Protein AF-A0A3D5W8W0-F1 (afdb_monomer)

Secondary structure (DSSP, 8-state):
--TTTT-EEEE-S-GGGTHHHHHHHHTTT-EEEE---EEEEEPPTT-GGGHHHHTTGGG-SEEEE-SHHHHHHHHHHHHHTT----TT-EEEESSHHHHHHHHTTTPPP-B--SSS-SHHHHTTSHHHHS-TT-EEEEEEESS--SHHHHHHHHTT-EEEEEEEEEEEE-S---HHHHHHHHHH--SEEEE-SHHHHHHHHHHHGGGHHHHHTT-EEEESSHHHHHHHHHTT--S-EEEPSSSSHHHHHHHHHHHHHHHHHHTTTT-----------------------------------------------------HHHHHHHHHHHHHHHHHHHHHHIIIIIHHHHHHHHHHHHHHHHHHHHHHHHHHHHHHHHHHHHHHHHHHHHHHHHHHHHHHHHHHHHHHHHHHHHHHHHHHHHHHHHHHHHHHHHHHHHHHHHHHHHHHHHHHHHHHHHHHHHHHHH--HHHHHHHHHHHHHHHTT---TTHHHHHHHHHHHHHHHHHHTT--HHHHHHHHHHHHHHHTTSPPTTGGG---

Foldseek 3Di:
DLLQAAAFEEEQDAQVPQVVLQVLNVVSRYHYHDWHFKDKFWDDLPPPLACQQVVCQQQAQEEEELDLVLLVQVQVSCVVVVHDHPPNHAYEYLADSNCVSCVVVVHDHNDYFPDASDLVSSCVDPSQQQAAAGEYEYRAAPDDDCVNVVVSVVSHHNYGYGNTIYMDTDPDTDVVVVVCLQPPAGAEYEDLDQVSVVSVCVVCPPNVQVSQVRYAYEYQAPVNLVSCVVSPRNYHYFYFPHSDSVSSVVRVSVVSCVVVVVVPVPDPDDDDDDDDDDDDDDDDDDDDDDDDDDDDDDDDDDDDDDDDDDDDYDDDDDDPPVVVVVVVVCVVVVVVVVVVCCCPPVVCPPVVVVVVVVVVVVVVVVVVVVVVVVVVVVVVVVVVVVVVVVVVVVVVVVVVVVVVVVVVVVVVVVVVVVVVVVVVVVVVVVVVVVVVVVVVVVVVVVVLVVLLVVLQVVLCCCCPVPVNLPSSLVSLVVSLVSLVVDPDPVSVVVNVVSVVVSVVSVVVVPPPPPVVVVVVVVVVVVVVVDDDPCPVVDDD

Solvent-accessible surface area (backbone atoms only — not comparable to full-atom values): 30842 Å² total; per-residue (Å²): 118,60,62,32,62,82,40,36,33,36,36,34,40,33,68,99,65,30,56,76,52,33,52,57,35,43,73,23,39,17,48,56,44,82,49,48,25,32,43,78,42,71,48,64,98,78,44,75,72,37,47,73,24,62,79,45,36,84,65,35,47,30,40,35,26,71,35,42,58,20,31,50,37,33,53,51,49,31,53,74,71,78,43,72,78,44,93,83,30,44,27,36,21,33,28,71,67,18,42,52,43,28,46,77,68,75,40,74,69,72,52,60,41,78,81,84,51,40,67,70,42,40,59,66,32,74,85,52,66,75,29,59,77,37,29,35,37,40,31,26,44,61,79,74,83,58,70,59,52,54,55,38,41,74,43,43,23,48,70,34,41,33,46,26,26,42,80,43,58,52,98,71,70,65,62,68,60,53,48,43,35,73,78,71,48,53,52,28,38,43,43,81,44,57,72,41,50,52,27,44,48,72,72,45,48,86,56,41,61,72,63,35,50,82,18,37,35,41,18,33,32,63,69,40,46,52,50,40,47,77,74,61,58,77,30,55,69,46,64,19,93,40,75,49,65,72,34,46,54,48,42,52,40,53,51,47,52,54,53,55,61,62,65,56,86,77,68,89,84,89,86,79,91,88,88,86,88,91,85,86,85,90,89,94,87,88,85,92,90,88,85,87,92,89,89,90,84,90,83,94,92,92,90,87,92,94,92,91,95,89,92,89,92,90,88,90,92,85,61,70,72,59,52,56,54,47,50,53,50,49,49,56,50,48,52,52,50,47,55,47,46,50,58,64,60,57,58,53,70,57,55,55,54,55,51,57,50,49,55,54,48,48,57,50,51,51,51,50,51,52,51,49,53,55,51,48,55,51,48,54,56,50,50,51,48,55,53,50,57,49,50,56,52,48,54,51,47,52,54,50,51,53,52,48,53,52,52,54,47,54,53,52,56,50,49,52,53,53,50,54,53,48,54,51,51,51,51,52,50,52,52,50,52,53,53,52,52,53,54,51,48,56,56,50,55,60,47,53,54,51,53,32,54,50,27,51,52,50,17,52,48,30,41,76,76,68,65,35,57,69,64,16,49,54,27,48,52,54,27,48,63,58,56,68,75,59,90,57,75,74,53,60,54,58,52,49,54,50,54,51,52,51,59,51,56,63,62,66,70,71,68,59,65,64,61,51,50,52,50,51,58,48,48,54,55,52,58,75,68,55,85,58,97,61,68,88,76,61,81,133

Structure (mmCIF, N/CA/C/O backbone):
data_AF-A0A3D5W8W0-F1
#
_entry.id   AF-A0A3D5W8W0-F1
#
loop_
_atom_site.group_PDB
_atom_site.id
_atom_site.type_symbol
_atom_site.label_atom_id
_atom_site.label_alt_id
_atom_site.label_comp_id
_atom_site.label_asym_id
_atom_site.label_entity_id
_atom_site.label_seq_id
_atom_site.pdbx_PDB_ins_code
_atom_site.Cartn_x
_atom_site.Cartn_y
_atom_site.Cartn_z
_atom_site.occupancy
_atom_site.B_iso_or_equiv
_atom_site.auth_seq_id
_atom_site.auth_comp_id
_atom_site.auth_asym_id
_atom_site.auth_atom_id
_atom_site.pdbx_PDB_model_num
ATOM 1 N N . MET A 1 1 ? -18.517 -10.482 -26.805 1.00 54.31 1 MET A N 1
ATOM 2 C CA . MET A 1 1 ? -18.631 -9.126 -27.381 1.00 54.31 1 MET A CA 1
ATOM 3 C C . MET A 1 1 ? -17.299 -8.441 -27.148 1.00 54.31 1 MET A C 1
ATOM 5 O O . MET A 1 1 ? -16.775 -8.573 -26.046 1.00 54.31 1 MET A O 1
ATOM 9 N N . ALA A 1 2 ? -16.731 -7.794 -28.165 1.00 76.25 2 ALA A N 1
ATOM 10 C CA . ALA A 1 2 ? -15.493 -7.029 -28.025 1.00 76.25 2 ALA A CA 1
ATOM 11 C C . ALA A 1 2 ? -15.839 -5.614 -27.526 1.00 76.25 2 ALA A C 1
ATOM 13 O O . ALA A 1 2 ? -15.824 -4.651 -28.279 1.00 76.25 2 ALA A O 1
ATOM 14 N N . ASP A 1 3 ? -16.264 -5.522 -26.264 1.00 85.69 3 ASP A N 1
ATOM 15 C CA . ASP A 1 3 ? -16.781 -4.286 -25.657 1.00 85.69 3 ASP A CA 1
ATOM 16 C C . ASP A 1 3 ? -15.716 -3.200 -25.421 1.00 85.69 3 ASP A C 1
ATOM 18 O O . ASP A 1 3 ? -16.075 -2.126 -24.955 1.00 85.69 3 ASP A O 1
ATOM 22 N N . LEU A 1 4 ? -14.435 -3.504 -25.658 1.00 89.31 4 LEU A N 1
ATOM 23 C CA . LEU A 1 4 ? -13.288 -2.589 -25.564 1.00 89.31 4 LEU A CA 1
ATOM 24 C C . LEU A 1 4 ? -12.459 -2.597 -26.867 1.00 89.31 4 LEU A C 1
ATOM 26 O O . LEU A 1 4 ? -11.250 -2.384 -26.829 1.00 89.31 4 LEU A O 1
ATOM 30 N N . ALA A 1 5 ? -13.077 -2.938 -28.005 1.00 89.12 5 ALA A N 1
ATOM 31 C CA . ALA A 1 5 ? -12.383 -3.130 -29.279 1.00 89.12 5 ALA A CA 1
ATOM 32 C C . ALA A 1 5 ? -11.557 -1.897 -29.683 1.00 89.12 5 ALA A C 1
ATOM 34 O O . ALA A 1 5 ? -12.108 -0.836 -29.958 1.00 89.12 5 ALA A O 1
ATOM 35 N N . GLY A 1 6 ? -10.234 -2.063 -29.749 1.00 85.88 6 GLY A N 1
ATOM 36 C CA . GLY A 1 6 ? -9.304 -0.995 -30.128 1.00 85.88 6 GLY A CA 1
ATOM 37 C C . GLY A 1 6 ? -8.871 -0.067 -28.989 1.00 85.88 6 GLY A C 1
ATOM 38 O O . GLY A 1 6 ? -7.976 0.738 -29.217 1.00 85.88 6 GLY A O 1
ATOM 39 N N . MET A 1 7 ? -9.422 -0.197 -27.774 1.00 91.56 7 MET A N 1
ATOM 40 C CA . MET A 1 7 ? -8.919 0.552 -26.617 1.00 91.56 7 MET A CA 1
ATOM 41 C C . MET A 1 7 ? -7.560 0.032 -26.154 1.00 91.56 7 MET A C 1
ATOM 43 O O . MET A 1 7 ? -7.366 -1.174 -25.994 1.00 91.56 7 MET A O 1
ATOM 47 N N . SER A 1 8 ? -6.680 0.959 -25.804 1.00 94.31 8 SER A N 1
ATOM 48 C CA . SER A 1 8 ? -5.393 0.734 -25.158 1.00 94.31 8 SER A CA 1
ATOM 49 C C . SER A 1 8 ? -5.451 1.136 -23.675 1.00 94.31 8 SER A C 1
ATOM 51 O O . SER A 1 8 ? -5.856 2.243 -23.312 1.00 94.31 8 SER A O 1
ATOM 53 N N . VAL A 1 9 ? -5.112 0.198 -22.783 1.00 94.56 9 VAL A N 1
ATOM 54 C CA . VAL A 1 9 ? -5.414 0.297 -21.345 1.00 94.56 9 VAL A CA 1
ATOM 55 C C . VAL A 1 9 ? -4.167 0.061 -20.495 1.00 94.56 9 VAL A C 1
ATOM 57 O O . VAL A 1 9 ? -3.660 -1.058 -20.404 1.00 94.56 9 VAL A O 1
ATOM 60 N N . VAL A 1 10 ? -3.698 1.104 -19.813 1.00 93.88 10 VAL A N 1
ATOM 61 C CA . VAL A 1 10 ? -2.527 1.075 -18.928 1.00 93.88 10 VAL A CA 1
ATOM 62 C C . VAL A 1 10 ? -2.889 0.494 -17.559 1.00 93.88 10 VAL A C 1
ATOM 64 O O . VAL A 1 10 ? -3.721 1.034 -16.824 1.00 93.88 10 VAL A O 1
ATOM 67 N N . VAL A 1 11 ? -2.222 -0.594 -17.172 1.00 93.88 11 VAL A N 1
ATOM 68 C CA . VAL A 1 11 ? -2.412 -1.290 -15.892 1.00 93.88 11 VAL A CA 1
ATOM 69 C C . VAL A 1 11 ? -1.226 -1.024 -14.962 1.00 93.88 11 VAL A C 1
ATOM 71 O O . VAL A 1 11 ? -0.149 -1.593 -15.125 1.00 93.88 11 VAL A O 1
ATOM 74 N N . THR A 1 12 ? -1.450 -0.196 -13.934 1.00 91.38 12 THR A N 1
ATOM 75 C CA . THR A 1 12 ? -0.397 0.272 -12.995 1.00 91.38 12 THR A CA 1
ATOM 76 C C . THR A 1 12 ? 0.003 -0.716 -11.892 1.00 91.38 12 THR A C 1
ATOM 78 O O . THR A 1 12 ? 0.880 -0.441 -11.068 1.00 91.38 12 THR A O 1
ATOM 81 N N . ARG A 1 13 ? -0.666 -1.870 -11.824 1.00 88.88 13 ARG A N 1
ATOM 82 C CA . ARG A 1 13 ? -0.509 -2.853 -10.742 1.00 88.88 13 ARG A CA 1
ATOM 83 C C . ARG A 1 13 ? 0.886 -3.480 -10.767 1.00 88.88 13 ARG A C 1
ATOM 85 O O . ARG A 1 13 ? 1.472 -3.645 -11.829 1.00 88.88 13 ARG A O 1
ATOM 92 N N . ALA A 1 14 ? 1.391 -3.878 -9.596 1.00 82.81 14 ALA A N 1
ATOM 93 C CA . ALA A 1 14 ? 2.628 -4.657 -9.493 1.00 82.81 14 ALA A CA 1
ATOM 94 C C . ALA A 1 14 ? 2.557 -5.886 -10.416 1.00 82.81 14 ALA A C 1
ATOM 96 O O . ALA A 1 14 ? 1.504 -6.518 -10.470 1.00 82.81 14 ALA A O 1
ATOM 97 N N . ALA A 1 15 ? 3.649 -6.232 -11.110 1.00 82.00 15 ALA A N 1
ATOM 98 C CA . ALA A 1 15 ? 3.631 -7.177 -12.238 1.00 82.00 15 ALA A CA 1
ATOM 99 C C . ALA A 1 15 ? 2.855 -8.480 -11.948 1.00 82.00 15 ALA A C 1
ATOM 101 O O . ALA A 1 15 ? 1.867 -8.763 -12.615 1.00 82.00 15 ALA A O 1
ATOM 102 N N . HIS A 1 16 ? 3.187 -9.177 -10.853 1.00 78.56 16 HIS A N 1
ATOM 103 C CA . HIS A 1 16 ? 2.522 -10.412 -10.390 1.00 78.56 16 HIS A CA 1
ATOM 104 C C . HIS A 1 16 ? 1.035 -10.260 -9.978 1.00 78.56 16 HIS A C 1
ATOM 106 O O . HIS A 1 16 ? 0.429 -11.199 -9.464 1.00 78.56 16 HIS A O 1
ATOM 112 N N . GLN A 1 17 ? 0.454 -9.067 -10.122 1.00 78.75 17 GLN A N 1
ATOM 113 C CA . GLN A 1 17 ? -0.951 -8.740 -9.865 1.00 78.75 17 GLN A CA 1
ATOM 114 C C . GLN A 1 17 ? -1.645 -8.101 -11.074 1.00 78.75 17 GLN A C 1
ATOM 116 O O . GLN A 1 17 ? -2.834 -7.778 -10.972 1.00 78.75 17 GLN A O 1
ATOM 121 N N . ALA A 1 18 ? -0.919 -7.848 -12.166 1.00 85.56 18 ALA A N 1
ATOM 122 C CA . ALA A 1 18 ? -1.450 -7.212 -13.364 1.00 85.56 18 ALA A CA 1
ATOM 123 C C . ALA A 1 18 ? -2.195 -8.217 -14.253 1.00 85.56 18 ALA A C 1
ATOM 125 O O . ALA A 1 18 ? -3.256 -7.875 -14.770 1.00 85.56 18 ALA A O 1
ATOM 126 N N . ASP A 1 19 ? -1.690 -9.448 -14.386 1.00 87.44 19 ASP A N 1
ATOM 127 C CA . ASP A 1 19 ? -2.140 -10.395 -15.416 1.00 87.44 19 ASP A CA 1
ATOM 128 C C . ASP A 1 19 ? -3.626 -10.769 -15.339 1.00 87.44 19 ASP A C 1
ATOM 130 O O . ASP A 1 19 ? -4.299 -10.691 -16.359 1.00 87.44 19 ASP A O 1
ATOM 134 N N . GLU A 1 20 ? -4.190 -11.048 -14.154 1.00 87.62 20 GLU A N 1
ATOM 135 C CA . GLU A 1 20 ? -5.635 -11.341 -14.012 1.00 87.62 20 GLU A CA 1
ATOM 136 C C . GLU A 1 20 ? -6.514 -10.181 -14.528 1.00 87.62 20 GLU A C 1
ATOM 138 O O . GLU A 1 20 ? -7.589 -10.406 -15.082 1.00 87.62 20 GLU A O 1
ATOM 143 N N . LEU A 1 21 ? -6.055 -8.932 -14.387 1.00 89.00 21 LEU A N 1
ATOM 144 C CA . LEU A 1 21 ? -6.756 -7.757 -14.910 1.00 89.00 21 LEU A CA 1
ATOM 145 C C . LEU A 1 21 ? -6.490 -7.549 -16.408 1.00 89.00 21 LEU A C 1
ATOM 147 O O . LEU A 1 21 ? -7.419 -7.205 -17.136 1.00 89.00 21 LEU A O 1
ATOM 151 N N . CYS A 1 22 ? -5.260 -7.788 -16.868 1.00 93.31 22 CYS A N 1
ATOM 152 C CA . CYS A 1 22 ? -4.897 -7.702 -18.282 1.00 93.31 22 CYS A CA 1
ATOM 153 C C . CYS A 1 22 ? -5.684 -8.726 -19.109 1.00 93.31 22 CYS A C 1
ATOM 155 O O . CYS A 1 22 ? -6.358 -8.341 -20.057 1.00 93.31 22 CYS A O 1
ATOM 157 N N . GLU A 1 23 ? -5.742 -9.985 -18.666 1.00 92.62 23 GLU A N 1
ATOM 158 C CA . GLU A 1 23 ? -6.559 -11.033 -19.284 1.00 92.62 23 GLU A CA 1
ATOM 159 C C . GLU A 1 23 ? -8.040 -10.637 -19.399 1.00 92.62 23 GLU A C 1
ATOM 161 O O . GLU A 1 23 ? -8.700 -10.998 -20.370 1.00 92.62 23 GLU A O 1
ATOM 166 N N . LEU A 1 24 ? -8.602 -9.923 -18.415 1.00 91.69 24 LEU A N 1
ATOM 167 C CA . LEU A 1 24 ? -10.005 -9.484 -18.448 1.00 91.69 24 LEU A CA 1
ATOM 168 C C . LEU A 1 24 ? -10.251 -8.325 -19.432 1.00 91.69 24 LEU A C 1
ATOM 170 O O . LEU A 1 24 ? -11.369 -8.197 -19.936 1.00 91.69 24 LEU A O 1
ATOM 174 N N . ILE A 1 25 ? -9.231 -7.511 -19.718 1.00 93.25 25 ILE A N 1
ATOM 175 C CA . ILE A 1 25 ? -9.245 -6.461 -20.753 1.00 93.25 25 ILE A CA 1
ATOM 176 C C . ILE A 1 25 ? -9.064 -7.095 -22.142 1.00 93.25 25 ILE A C 1
ATOM 178 O O . ILE A 1 25 ? -9.870 -6.856 -23.041 1.00 93.25 25 ILE A O 1
ATOM 182 N N . GLU A 1 26 ? -8.082 -7.988 -22.280 1.00 94.25 26 GLU A N 1
ATOM 183 C CA . GLU A 1 26 ? -7.776 -8.751 -23.496 1.00 94.25 26 GLU A CA 1
ATOM 184 C C . GLU A 1 26 ? -8.996 -9.591 -23.937 1.00 94.25 26 GLU A C 1
ATOM 186 O O . GLU A 1 26 ? -9.453 -9.497 -25.078 1.00 94.25 26 GLU A O 1
ATOM 191 N N . LYS A 1 27 ? -9.643 -10.315 -23.008 1.00 92.50 27 LYS A N 1
ATOM 192 C CA . LYS A 1 27 ? -10.903 -11.061 -23.252 1.00 92.50 27 LYS A CA 1
ATOM 193 C C . LYS A 1 27 ? -12.112 -10.164 -23.550 1.00 92.50 27 LYS A C 1
ATOM 195 O O . LYS A 1 27 ? -13.147 -10.661 -23.995 1.00 92.50 27 LYS A O 1
ATOM 200 N N . ALA A 1 28 ? -12.008 -8.861 -23.296 1.00 91.56 28 ALA A N 1
ATOM 201 C CA . ALA A 1 28 ? -13.000 -7.859 -23.672 1.00 91.56 28 ALA A CA 1
ATOM 202 C C . ALA A 1 28 ? -12.681 -7.149 -25.005 1.00 91.56 28 ALA A C 1
ATOM 204 O O . ALA A 1 28 ? -13.514 -6.369 -25.467 1.00 91.56 28 ALA A O 1
ATOM 205 N N . GLY A 1 29 ? -11.544 -7.452 -25.642 1.00 92.44 29 GLY A N 1
ATOM 206 C CA . GLY A 1 29 ? -11.136 -6.919 -26.946 1.00 92.44 29 GLY A CA 1
ATOM 207 C C . GLY A 1 29 ? -10.213 -5.696 -26.905 1.00 92.44 29 GLY A C 1
ATOM 208 O O . GLY A 1 29 ? -9.931 -5.151 -27.969 1.00 92.44 29 GLY A O 1
ATOM 209 N N . GLY A 1 30 ? -9.761 -5.271 -25.720 1.00 93.75 30 GLY A N 1
ATOM 210 C CA . GLY A 1 30 ? -8.803 -4.171 -25.561 1.00 93.75 30 GLY A CA 1
ATOM 211 C C . GLY A 1 30 ? -7.357 -4.659 -25.435 1.00 93.75 30 GLY A C 1
ATOM 212 O O . GLY A 1 30 ? -7.103 -5.798 -25.041 1.00 93.75 30 GLY A O 1
ATOM 213 N N . GLU A 1 31 ? -6.401 -3.784 -25.728 1.00 95.38 31 GLU A N 1
ATOM 214 C CA . GLU A 1 31 ? -4.975 -3.994 -25.476 1.00 95.38 31 GLU A CA 1
ATOM 215 C C . GLU A 1 31 ? -4.636 -3.638 -24.017 1.00 95.38 31 GLU A C 1
ATOM 217 O O . GLU A 1 31 ? -4.957 -2.546 -23.545 1.00 95.38 31 GLU A O 1
ATOM 222 N N . ALA A 1 32 ? -3.964 -4.540 -23.294 1.00 95.00 32 ALA A N 1
ATOM 223 C CA . ALA A 1 32 ? -3.584 -4.336 -21.895 1.00 95.00 32 ALA A CA 1
ATOM 224 C C . ALA A 1 32 ? -2.078 -4.049 -21.737 1.00 95.00 32 ALA A C 1
ATOM 226 O O . ALA A 1 32 ? -1.240 -4.957 -21.713 1.00 95.00 32 ALA A O 1
ATOM 227 N N . ILE A 1 33 ? -1.737 -2.769 -21.577 1.00 94.25 33 ILE A N 1
ATOM 228 C CA . ILE A 1 33 ? -0.368 -2.287 -21.399 1.00 94.25 33 ILE A CA 1
ATOM 229 C C . ILE A 1 33 ? 0.037 -2.452 -19.930 1.00 94.25 33 ILE A C 1
ATOM 231 O O . ILE A 1 33 ? -0.429 -1.742 -19.037 1.00 94.25 33 ILE A O 1
ATOM 235 N N . ARG A 1 34 ? 0.930 -3.410 -19.669 1.00 93.19 34 ARG A N 1
ATOM 236 C CA . ARG A 1 34 ? 1.475 -3.704 -18.335 1.00 93.19 34 ARG A CA 1
ATOM 237 C C . ARG A 1 34 ? 2.523 -2.648 -17.962 1.00 93.19 34 ARG A C 1
ATOM 239 O O . ARG A 1 34 ? 3.652 -2.715 -18.433 1.00 93.19 34 ARG A O 1
ATOM 246 N N . PHE A 1 35 ? 2.163 -1.694 -17.102 1.00 91.56 35 PHE A N 1
ATOM 247 C CA . PHE A 1 35 ? 3.035 -0.586 -16.686 1.00 91.56 35 PHE A CA 1
ATOM 248 C C . PHE A 1 35 ? 3.145 -0.513 -15.149 1.00 91.56 35 PHE A C 1
ATOM 250 O O . PHE A 1 35 ? 2.560 0.368 -14.518 1.00 91.56 35 PHE A O 1
ATOM 257 N N . PRO A 1 36 ? 3.827 -1.474 -14.499 1.00 90.50 36 PRO A N 1
ATOM 258 C CA . PRO A 1 36 ? 3.887 -1.544 -13.041 1.00 90.50 36 PRO A CA 1
ATOM 259 C C . PRO A 1 36 ? 4.614 -0.329 -12.447 1.00 90.50 36 PRO A C 1
ATOM 261 O O . PRO A 1 36 ? 5.786 -0.115 -12.727 1.00 90.50 36 PRO A O 1
ATOM 264 N N . VAL A 1 37 ? 3.950 0.421 -11.558 1.00 89.75 37 VAL A N 1
ATOM 265 C CA . VAL A 1 37 ? 4.558 1.569 -10.835 1.00 89.75 37 VAL A CA 1
ATOM 266 C C . VAL A 1 37 ? 4.873 1.270 -9.367 1.00 89.75 37 VAL A C 1
ATOM 268 O O . VAL A 1 37 ? 5.403 2.106 -8.638 1.00 89.75 37 VAL A O 1
ATOM 271 N N . THR A 1 38 ? 4.527 0.076 -8.888 1.00 88.44 38 THR A N 1
ATOM 272 C CA . THR A 1 38 ? 4.790 -0.359 -7.513 1.00 88.44 38 THR A CA 1
ATOM 273 C C . THR A 1 38 ? 5.448 -1.732 -7.507 1.00 88.44 38 THR A C 1
ATOM 275 O O . THR A 1 38 ? 4.869 -2.703 -7.998 1.00 88.44 38 THR A O 1
ATOM 278 N N . LYS A 1 39 ? 6.618 -1.831 -6.876 1.00 88.31 39 LYS A N 1
ATOM 279 C CA . LYS A 1 39 ? 7.270 -3.094 -6.525 1.00 88.31 39 LYS A CA 1
ATOM 280 C C . LYS A 1 39 ? 6.794 -3.504 -5.128 1.00 88.31 39 LYS A C 1
ATOM 282 O O . LYS A 1 39 ? 6.529 -2.651 -4.275 1.00 88.31 39 LYS A O 1
ATOM 287 N N . ILE A 1 40 ? 6.640 -4.807 -4.905 1.00 88.69 40 ILE A N 1
ATOM 288 C CA . ILE A 1 40 ? 6.327 -5.368 -3.586 1.00 88.69 40 ILE A CA 1
ATOM 289 C C . ILE A 1 40 ? 7.528 -6.196 -3.158 1.00 88.69 40 ILE A C 1
ATOM 291 O O . ILE A 1 40 ? 7.869 -7.179 -3.817 1.00 88.69 40 ILE A O 1
ATOM 295 N N . GLU A 1 41 ? 8.137 -5.807 -2.050 1.00 90.94 41 GLU A N 1
ATOM 296 C CA . GLU A 1 41 ? 9.340 -6.445 -1.523 1.00 90.94 41 GLU A CA 1
ATOM 297 C C . GLU A 1 41 ? 9.071 -7.002 -0.126 1.00 90.94 41 GLU A C 1
ATOM 299 O O . GLU A 1 41 ? 8.252 -6.425 0.601 1.00 90.94 41 GLU A O 1
ATOM 304 N N . PRO A 1 42 ? 9.716 -8.116 0.269 1.00 93.44 42 PRO A N 1
ATOM 305 C CA . PRO A 1 42 ? 9.703 -8.540 1.662 1.00 93.44 42 PRO A CA 1
ATOM 306 C C . PRO A 1 42 ? 10.319 -7.448 2.547 1.00 93.44 42 PRO A C 1
ATOM 308 O O . PRO A 1 42 ? 11.119 -6.632 2.092 1.00 93.44 42 PRO A O 1
ATOM 311 N N . VAL A 1 43 ? 9.945 -7.441 3.821 1.00 93.38 43 VAL A N 1
ATOM 312 C CA . VAL A 1 43 ? 10.755 -6.779 4.852 1.00 93.38 43 VAL A CA 1
ATOM 313 C C . VAL A 1 43 ? 11.933 -7.693 5.213 1.00 93.38 43 VAL A C 1
ATOM 315 O O . VAL A 1 43 ? 11.823 -8.911 5.053 1.00 93.38 43 VAL A O 1
ATOM 318 N N . ASP A 1 44 ? 13.064 -7.111 5.623 1.00 91.75 44 ASP A N 1
ATOM 319 C CA . ASP A 1 44 ? 14.229 -7.875 6.083 1.00 91.75 44 ASP A CA 1
ATOM 320 C C . ASP A 1 44 ? 13.877 -8.659 7.353 1.00 91.75 44 ASP A C 1
ATOM 322 O O . ASP A 1 44 ? 13.189 -8.141 8.233 1.00 91.75 44 ASP A O 1
ATOM 326 N N . ASP A 1 45 ? 14.370 -9.890 7.464 1.00 91.62 45 ASP A N 1
ATOM 327 C CA . ASP A 1 45 ? 14.096 -10.778 8.598 1.00 91.62 45 ASP A CA 1
ATOM 328 C C . ASP A 1 45 ? 14.642 -10.238 9.942 1.00 91.62 45 ASP A C 1
ATOM 330 O O . ASP A 1 45 ? 14.231 -10.713 11.001 1.00 91.62 45 ASP A O 1
ATOM 334 N N . HIS A 1 46 ? 15.509 -9.215 9.909 1.00 89.88 46 HIS A N 1
ATOM 335 C CA . HIS A 1 46 ? 16.078 -8.519 11.071 1.00 89.88 46 HIS A CA 1
ATOM 336 C C . HIS A 1 46 ? 15.517 -7.096 11.287 1.00 89.88 46 HIS A C 1
ATOM 338 O O . HIS A 1 46 ? 16.019 -6.370 12.148 1.00 89.88 46 HIS A O 1
ATOM 344 N N . ASP A 1 47 ? 14.510 -6.656 10.520 1.00 92.62 47 ASP A N 1
ATOM 345 C CA . ASP A 1 47 ? 13.905 -5.327 10.692 1.00 92.62 47 ASP A CA 1
ATOM 346 C C . ASP A 1 47 ? 13.281 -5.202 12.095 1.00 92.62 47 ASP A C 1
ATOM 348 O O . ASP A 1 47 ? 12.405 -5.979 12.483 1.00 92.62 47 ASP A O 1
ATOM 352 N N . ALA A 1 48 ? 13.718 -4.203 12.868 1.00 91.31 48 ALA A N 1
ATOM 353 C CA . ALA A 1 48 ? 13.285 -3.999 14.251 1.00 91.31 48 ALA A CA 1
ATOM 354 C C . ALA A 1 48 ? 11.758 -3.821 14.399 1.00 91.31 48 ALA A C 1
ATOM 356 O O . ALA A 1 48 ? 11.207 -4.105 15.464 1.00 91.31 48 ALA A O 1
ATOM 357 N N . ALA A 1 49 ? 11.052 -3.418 13.334 1.00 89.12 49 ALA A N 1
ATOM 358 C CA . ALA A 1 49 ? 9.592 -3.334 13.319 1.00 89.12 49 ALA A CA 1
ATOM 359 C C . ALA A 1 49 ? 8.884 -4.708 13.359 1.00 89.12 49 ALA A C 1
ATOM 361 O O . ALA A 1 49 ? 7.666 -4.755 13.542 1.00 89.12 49 ALA A O 1
ATOM 362 N N . LEU A 1 50 ? 9.612 -5.821 13.192 1.00 92.06 50 LEU A N 1
ATOM 363 C CA . LEU A 1 50 ? 9.078 -7.181 13.326 1.00 92.06 50 LEU A CA 1
ATOM 364 C C . LEU A 1 50 ? 9.009 -7.660 14.784 1.00 92.06 50 LEU A C 1
ATOM 366 O O . LEU A 1 50 ? 8.098 -8.421 15.121 1.00 92.06 50 LEU A O 1
ATOM 370 N N . ALA A 1 51 ? 9.940 -7.228 15.645 1.00 90.62 51 ALA A N 1
ATOM 371 C CA . ALA A 1 51 ? 10.121 -7.797 16.985 1.00 90.62 51 ALA A CA 1
ATOM 372 C C . ALA A 1 51 ? 8.837 -7.798 17.846 1.00 90.62 51 ALA A C 1
ATOM 374 O O . ALA A 1 51 ? 8.454 -8.876 18.301 1.00 90.62 51 ALA A O 1
ATOM 375 N N . PRO A 1 52 ? 8.059 -6.695 17.969 1.00 90.12 52 PRO A N 1
ATOM 376 C CA . PRO A 1 52 ? 6.846 -6.687 18.797 1.00 90.12 52 PRO A CA 1
ATOM 377 C C . PRO A 1 52 ? 5.782 -7.716 18.377 1.00 90.12 52 PRO A C 1
ATOM 379 O O . PRO A 1 52 ? 5.001 -8.177 19.210 1.00 90.12 52 PRO A O 1
ATOM 382 N N . GLY A 1 53 ? 5.738 -8.075 17.089 1.00 91.56 53 GLY A N 1
ATOM 383 C CA . GLY A 1 53 ? 4.842 -9.102 16.559 1.00 91.56 53 GLY A CA 1
ATOM 384 C C . GLY A 1 53 ? 5.404 -10.523 16.648 1.00 91.56 53 GLY A C 1
ATOM 385 O O . GLY A 1 53 ? 4.634 -11.460 16.851 1.00 91.56 53 GLY A O 1
ATOM 386 N N . LEU A 1 54 ? 6.724 -10.695 16.521 1.00 93.44 54 LEU A N 1
ATOM 387 C CA . LEU A 1 54 ? 7.394 -11.996 16.635 1.00 93.44 54 LEU A CA 1
ATOM 388 C C . LEU A 1 54 ? 7.502 -12.474 18.091 1.00 93.44 54 LEU A C 1
ATOM 390 O O . LEU A 1 54 ? 7.305 -13.661 18.353 1.00 93.44 54 LEU A O 1
ATOM 394 N N . ASP A 1 55 ? 7.746 -11.564 19.036 1.00 92.12 55 ASP A N 1
ATOM 395 C CA . ASP A 1 55 ? 7.870 -11.867 20.470 1.00 92.12 55 ASP A CA 1
ATOM 396 C C . ASP A 1 55 ? 6.533 -12.285 21.103 1.00 92.12 55 ASP A C 1
ATOM 398 O O . ASP A 1 55 ? 6.500 -13.009 22.097 1.00 92.12 55 ASP A O 1
ATOM 402 N N . GLN A 1 56 ? 5.412 -11.847 20.520 1.00 90.25 56 GLN A N 1
ATOM 403 C CA . GLN A 1 56 ? 4.061 -12.185 20.979 1.00 90.25 56 GLN A CA 1
ATOM 404 C C . GLN A 1 56 ? 3.398 -13.308 20.168 1.00 90.25 56 GLN A C 1
ATOM 406 O O . GLN A 1 56 ? 2.315 -13.755 20.548 1.00 90.25 56 GLN A O 1
ATOM 411 N N . LEU A 1 57 ? 4.028 -13.769 19.080 1.00 93.25 57 LEU A N 1
ATOM 412 C CA . LEU A 1 57 ? 3.469 -14.707 18.096 1.00 93.25 57 LEU A CA 1
ATOM 413 C C . LEU A 1 57 ? 2.884 -15.979 18.727 1.00 93.25 57 LEU A C 1
ATOM 415 O O . LEU A 1 57 ? 1.793 -16.413 18.358 1.00 93.25 57 LEU A O 1
ATOM 419 N N . ASP A 1 58 ? 3.585 -16.537 19.711 1.00 91.69 58 ASP A N 1
ATOM 420 C CA . ASP A 1 58 ? 3.222 -17.800 20.360 1.00 91.69 58 ASP A CA 1
ATOM 421 C C . ASP A 1 58 ? 2.016 -17.649 21.318 1.00 91.69 58 ASP A C 1
ATOM 423 O O . ASP A 1 58 ? 1.428 -18.638 21.749 1.00 91.69 58 ASP A O 1
ATOM 427 N N . GLN A 1 59 ? 1.618 -16.407 21.630 1.00 91.38 59 GLN A N 1
ATOM 428 C CA . GLN A 1 59 ? 0.490 -16.054 22.506 1.00 91.38 59 GLN A CA 1
ATOM 429 C C . GLN A 1 59 ? -0.728 -15.504 21.738 1.00 91.38 59 GLN A C 1
ATOM 431 O O . GLN A 1 59 ? -1.587 -14.864 22.343 1.00 91.38 59 GLN A O 1
ATOM 436 N N . VAL A 1 60 ? -0.793 -15.662 20.412 1.00 95.44 60 VAL A N 1
ATOM 437 C CA . VAL A 1 60 ? -1.831 -15.043 19.566 1.00 95.44 60 VAL A CA 1
ATOM 438 C C . VAL A 1 60 ? -3.154 -15.815 19.605 1.00 95.44 60 VAL A C 1
ATOM 440 O O . VAL A 1 60 ? -3.222 -16.972 19.200 1.00 95.44 60 VAL A O 1
ATOM 443 N N . ASP A 1 61 ? -4.232 -15.133 20.006 1.00 95.25 61 ASP A N 1
ATOM 444 C CA . ASP A 1 61 ? -5.613 -15.620 19.895 1.00 95.25 61 ASP A CA 1
ATOM 445 C C . ASP A 1 61 ? -6.152 -15.511 18.462 1.00 95.25 61 ASP A C 1
ATOM 447 O O . ASP A 1 61 ? -6.922 -16.363 18.015 1.00 95.25 61 ASP A O 1
ATOM 451 N N . ILE A 1 62 ? -5.829 -14.410 17.771 1.00 95.81 62 ILE A N 1
ATOM 452 C CA . ILE A 1 62 ? -6.427 -14.036 16.482 1.00 95.81 62 ILE A CA 1
ATOM 453 C C . ILE A 1 62 ? -5.347 -13.484 15.546 1.00 95.81 62 ILE A C 1
ATOM 455 O O . ILE A 1 62 ? -4.701 -12.484 15.856 1.00 95.81 62 ILE A O 1
ATOM 459 N N . ALA A 1 63 ? -5.187 -14.093 14.371 1.00 96.12 63 ALA A N 1
ATOM 460 C CA . ALA A 1 63 ? -4.226 -13.678 13.350 1.00 96.12 63 ALA A CA 1
ATOM 461 C C . ALA A 1 63 ? -4.952 -13.084 12.133 1.00 96.12 63 ALA A C 1
ATOM 463 O O . ALA A 1 63 ? -5.645 -13.789 11.399 1.00 96.12 63 ALA A O 1
ATOM 464 N N . ILE A 1 64 ? -4.802 -11.780 11.907 1.00 95.25 64 ILE A N 1
ATOM 465 C CA . ILE A 1 64 ? -5.522 -11.024 10.879 1.00 95.25 64 ILE A CA 1
ATOM 466 C C . ILE A 1 64 ? -4.610 -10.722 9.687 1.00 95.25 64 ILE A C 1
ATOM 468 O O . ILE A 1 64 ? -3.618 -10.005 9.813 1.00 95.25 64 ILE A O 1
ATOM 472 N N . PHE A 1 65 ? -5.004 -11.184 8.501 1.00 94.44 65 PHE A N 1
ATOM 473 C CA . PHE A 1 65 ? -4.320 -10.899 7.240 1.00 94.44 65 PHE A CA 1
ATOM 474 C C . PHE A 1 65 ? -5.076 -9.845 6.418 1.00 94.44 65 PHE A C 1
ATOM 476 O O . PHE A 1 65 ? -6.165 -10.093 5.886 1.00 94.44 65 PHE A O 1
ATOM 483 N N . VAL A 1 66 ? -4.472 -8.659 6.267 1.00 90.81 66 VAL A N 1
ATOM 484 C CA . VAL A 1 66 ? -5.122 -7.494 5.625 1.00 90.81 66 VAL A CA 1
ATOM 485 C C . VAL A 1 66 ? -4.917 -7.397 4.105 1.00 90.81 66 VAL A C 1
ATOM 487 O O . VAL A 1 66 ? -5.379 -6.442 3.485 1.00 90.81 66 VAL A O 1
ATOM 490 N N . SER A 1 67 ? -4.221 -8.347 3.471 1.00 88.12 67 SER A N 1
ATOM 491 C CA . SER A 1 67 ? -4.110 -8.424 2.003 1.00 88.12 67 SER A CA 1
ATOM 492 C C . SER A 1 67 ? -3.616 -9.799 1.515 1.00 88.12 67 SER A C 1
ATOM 494 O O . SER A 1 67 ? -3.001 -10.535 2.292 1.00 88.12 67 SER A O 1
ATOM 496 N N . PRO A 1 68 ? -3.787 -10.145 0.221 1.00 89.12 68 PRO A N 1
ATOM 497 C CA . PRO A 1 68 ? -3.180 -11.344 -0.373 1.00 89.12 68 PRO A CA 1
ATOM 498 C C . PRO A 1 68 ? -1.645 -11.360 -0.263 1.00 89.12 68 PRO A C 1
ATOM 500 O O . PRO A 1 68 ? -1.031 -12.426 -0.176 1.00 89.12 68 PRO A O 1
ATOM 503 N N . ASN A 1 69 ? -1.026 -10.177 -0.201 1.00 90.81 69 ASN A N 1
ATOM 504 C CA . ASN A 1 69 ? 0.412 -10.029 0.005 1.00 90.81 69 ASN A CA 1
ATOM 505 C C . ASN A 1 69 ? 0.781 -10.261 1.470 1.00 90.81 69 ASN A C 1
ATOM 507 O O . ASN A 1 69 ? 1.790 -10.900 1.728 1.00 90.81 69 ASN A O 1
ATOM 511 N N . ALA A 1 70 ? -0.050 -9.846 2.429 1.00 93.44 70 ALA A N 1
ATOM 512 C CA . ALA A 1 70 ? 0.173 -10.183 3.833 1.00 93.44 70 ALA A CA 1
ATOM 513 C C . ALA A 1 70 ? 0.188 -11.708 4.040 1.00 93.44 70 ALA A C 1
ATOM 515 O O . ALA A 1 70 ? 1.054 -12.223 4.740 1.00 93.44 70 ALA A O 1
ATOM 516 N N . ALA A 1 71 ? -0.715 -12.437 3.373 1.00 94.62 71 ALA A N 1
ATOM 517 C CA . ALA A 1 71 ? -0.713 -13.901 3.373 1.00 94.62 71 ALA A CA 1
ATOM 518 C C . ALA A 1 71 ? 0.549 -14.484 2.708 1.00 94.62 71 ALA A C 1
ATOM 520 O O . ALA A 1 71 ? 1.196 -15.363 3.269 1.00 94.62 71 ALA A O 1
ATOM 521 N N . THR A 1 72 ? 0.926 -13.976 1.531 1.00 93.69 72 THR A N 1
ATOM 522 C CA . THR A 1 72 ? 2.087 -14.472 0.770 1.00 93.69 72 THR A CA 1
ATOM 523 C C . THR A 1 72 ? 3.416 -14.206 1.479 1.00 93.69 72 THR A C 1
ATOM 525 O O . THR A 1 72 ? 4.171 -15.142 1.735 1.00 93.69 72 THR A O 1
ATOM 528 N N . TYR A 1 73 ? 3.708 -12.946 1.801 1.00 94.88 73 TYR A N 1
ATOM 529 C CA . TYR A 1 73 ? 4.991 -12.533 2.365 1.00 94.88 73 TYR A CA 1
ATOM 530 C C . TYR A 1 73 ? 5.078 -12.868 3.859 1.00 94.88 73 TYR A C 1
ATOM 532 O O . TYR A 1 73 ? 6.111 -13.362 4.296 1.00 94.88 73 TYR A O 1
ATOM 540 N N . GLY A 1 74 ? 3.989 -12.707 4.621 1.00 95.38 74 GLY A N 1
ATOM 541 C CA . GLY A 1 74 ? 3.950 -13.014 6.053 1.00 95.38 74 GLY A CA 1
ATOM 542 C C . GLY A 1 74 ? 4.182 -14.491 6.360 1.00 95.38 74 GLY A C 1
ATOM 543 O O . GLY A 1 74 ? 5.063 -14.806 7.153 1.00 95.38 74 GLY A O 1
ATOM 544 N N . LEU A 1 75 ? 3.471 -15.408 5.690 1.00 94.81 75 LEU A N 1
ATOM 545 C CA . LEU A 1 75 ? 3.700 -16.846 5.891 1.00 94.81 75 LEU A CA 1
ATOM 546 C C . LEU A 1 75 ? 5.090 -17.284 5.407 1.00 94.81 75 LEU A C 1
ATOM 548 O O . LEU A 1 75 ? 5.726 -18.104 6.060 1.00 94.81 75 LEU A O 1
ATOM 552 N N . SER A 1 76 ? 5.588 -16.711 4.305 1.00 94.56 76 SER A N 1
ATOM 553 C CA . SER A 1 76 ? 6.945 -17.007 3.815 1.00 94.56 76 SER A CA 1
ATOM 554 C C . SER A 1 76 ? 8.031 -16.526 4.785 1.00 94.56 76 SER A C 1
ATOM 556 O O . SER A 1 76 ? 9.031 -17.209 4.964 1.00 94.56 76 SER A O 1
ATOM 558 N N . MET A 1 77 ? 7.835 -15.368 5.419 1.00 95.44 77 MET A N 1
ATOM 559 C CA . MET A 1 77 ? 8.753 -14.794 6.406 1.00 95.44 77 MET A CA 1
ATOM 560 C C . MET A 1 77 ? 8.756 -15.593 7.712 1.00 95.44 77 MET A C 1
ATOM 562 O O . MET A 1 77 ? 9.820 -15.970 8.188 1.00 95.44 77 MET A O 1
ATOM 566 N N . LEU A 1 78 ? 7.576 -15.941 8.240 1.00 94.25 78 LEU A N 1
ATOM 567 C CA . LEU A 1 78 ? 7.464 -16.830 9.401 1.00 94.25 78 LEU A CA 1
ATOM 568 C C . LEU A 1 78 ? 8.167 -18.174 9.137 1.00 94.25 78 LEU A C 1
ATOM 570 O O . LEU A 1 78 ? 8.977 -18.605 9.953 1.00 94.25 78 LEU A O 1
ATOM 574 N N . ALA A 1 79 ? 7.961 -18.771 7.956 1.00 93.44 79 ALA A N 1
ATOM 575 C CA . ALA A 1 79 ? 8.632 -20.010 7.566 1.00 93.44 79 ALA A CA 1
ATOM 576 C C . ALA A 1 79 ? 10.167 -19.880 7.461 1.00 93.44 79 ALA A C 1
ATOM 578 O O . ALA A 1 79 ? 10.866 -20.790 7.901 1.00 93.44 79 ALA A O 1
ATOM 579 N N . ARG A 1 80 ? 10.711 -18.763 6.939 1.00 94.25 80 ARG A N 1
ATOM 580 C CA . ARG A 1 80 ? 12.170 -18.499 6.955 1.00 94.25 80 ARG A CA 1
ATOM 581 C C . ARG A 1 80 ? 12.723 -18.401 8.377 1.00 94.25 80 ARG A C 1
ATOM 583 O O . ARG A 1 80 ? 13.789 -18.937 8.652 1.00 94.25 80 ARG A O 1
ATOM 590 N N . LEU A 1 81 ? 11.975 -17.760 9.273 1.00 93.25 81 LEU A N 1
ATOM 591 C CA . LEU A 1 81 ? 12.319 -17.585 10.687 1.00 93.25 81 LEU A CA 1
ATOM 592 C C . LEU A 1 81 ? 12.113 -18.856 11.539 1.00 93.25 81 LEU A C 1
ATOM 594 O O . LEU A 1 81 ? 12.318 -18.808 12.751 1.00 93.25 81 LEU A O 1
ATOM 598 N N . GLY A 1 82 ? 11.670 -19.977 10.952 1.00 93.06 82 GLY A N 1
ATOM 599 C CA . GLY A 1 82 ? 11.344 -21.204 11.692 1.00 93.06 82 GLY A CA 1
ATOM 600 C C . GLY A 1 82 ? 10.165 -21.046 12.662 1.00 93.06 82 GLY A C 1
ATOM 601 O O . GLY A 1 82 ? 10.071 -21.774 13.648 1.00 93.06 82 GLY A O 1
ATOM 602 N N . ARG A 1 83 ? 9.288 -20.065 12.416 1.00 93.31 83 ARG A N 1
ATOM 603 C CA . ARG A 1 83 ? 8.131 -19.719 13.250 1.00 93.31 83 ARG A CA 1
ATOM 604 C C . ARG A 1 83 ? 6.824 -20.055 12.532 1.00 93.31 83 ARG A C 1
ATOM 606 O O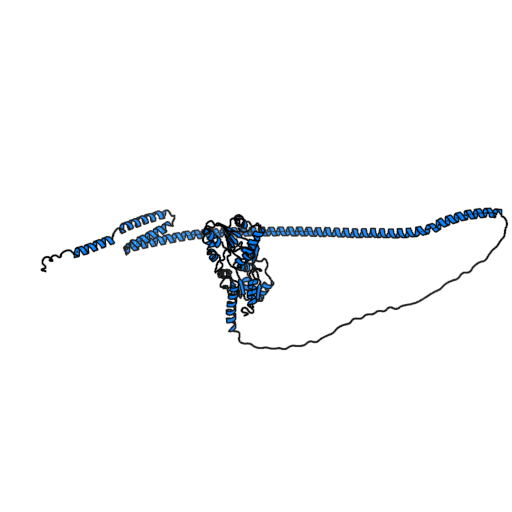 . ARG A 1 83 ? 6.729 -20.020 11.306 1.00 93.31 83 ARG A O 1
ATOM 613 N N . HIS A 1 84 ? 5.780 -20.325 13.307 1.00 92.38 84 HIS A N 1
ATOM 614 C CA . HIS A 1 84 ? 4.446 -20.650 12.802 1.00 92.38 84 HIS A CA 1
ATOM 615 C C . HIS A 1 84 ? 3.372 -19.907 13.605 1.00 92.38 84 HIS A C 1
ATOM 617 O O . HIS A 1 84 ? 3.639 -19.404 14.693 1.00 92.38 84 HIS A O 1
ATOM 623 N N . LEU A 1 85 ? 2.156 -19.817 13.064 1.00 92.94 85 LEU A N 1
ATOM 624 C CA . LEU A 1 85 ? 0.998 -19.380 13.849 1.00 92.94 85 LEU A CA 1
ATOM 625 C C . LEU A 1 85 ? 0.589 -20.510 14.814 1.00 92.94 85 LEU A C 1
ATOM 627 O O . LEU A 1 85 ? 0.634 -21.670 14.396 1.00 92.94 85 LEU A O 1
ATOM 631 N N . PRO A 1 86 ? 0.147 -20.210 16.051 1.00 92.50 86 PRO A N 1
ATOM 632 C CA . PRO A 1 86 ? -0.389 -21.227 16.954 1.00 92.50 86 PRO A CA 1
ATOM 633 C C . PRO A 1 86 ? -1.577 -21.971 16.329 1.00 92.50 86 PRO A C 1
ATOM 635 O O . PRO A 1 86 ? -2.462 -21.342 15.751 1.00 92.50 86 PRO A O 1
ATOM 638 N N . GLU A 1 87 ? -1.652 -23.296 16.492 1.00 88.25 87 GLU A N 1
ATOM 639 C CA . GLU A 1 87 ? -2.718 -24.127 15.892 1.00 88.25 87 GLU A CA 1
ATOM 640 C C . GLU A 1 87 ? -4.137 -23.722 16.336 1.00 88.25 87 GLU A C 1
ATOM 642 O O . GLU A 1 87 ? -5.108 -23.927 15.608 1.00 88.25 87 GLU A O 1
ATOM 647 N N . ASN A 1 88 ? -4.248 -23.117 17.524 1.00 89.75 88 ASN A N 1
ATOM 648 C CA . ASN A 1 88 ? -5.500 -22.637 18.111 1.00 89.75 88 ASN A CA 1
ATOM 649 C C . ASN A 1 88 ? -5.853 -21.181 17.733 1.00 89.75 88 ASN A C 1
ATOM 651 O O . ASN A 1 88 ? -6.915 -20.700 18.130 1.00 89.75 88 ASN A O 1
ATOM 655 N N . ALA A 1 89 ? -4.992 -20.462 17.001 1.00 93.44 89 ALA A N 1
ATOM 656 C CA . ALA A 1 89 ? -5.230 -19.065 16.641 1.00 93.44 89 ALA A CA 1
ATOM 657 C C . ALA A 1 89 ? -6.328 -18.942 15.567 1.00 93.44 89 ALA A C 1
ATOM 659 O O . ALA A 1 89 ? -6.271 -19.588 14.518 1.00 93.44 89 ALA A O 1
ATOM 660 N N . SER A 1 90 ? -7.315 -18.067 15.783 1.00 95.25 90 SER A N 1
ATOM 661 C CA . SER A 1 90 ? -8.361 -17.813 14.785 1.00 95.25 90 SER A CA 1
ATOM 662 C C . SER A 1 90 ? -7.802 -16.961 13.644 1.00 95.25 90 SER A C 1
ATOM 664 O O . SER A 1 90 ? -7.479 -15.786 13.832 1.00 95.25 90 SER A O 1
ATOM 666 N N . VAL A 1 91 ? -7.665 -17.541 12.449 1.00 96.25 91 VAL A N 1
ATOM 667 C CA . VAL A 1 91 ? -7.093 -16.841 11.292 1.00 96.25 91 VAL A CA 1
ATOM 668 C C . VAL A 1 91 ? -8.191 -16.129 10.505 1.00 96.25 91 VAL A C 1
ATOM 670 O O . VAL A 1 91 ? -9.054 -16.767 9.898 1.00 96.25 91 VAL A O 1
ATOM 673 N N . LEU A 1 92 ? -8.135 -14.800 10.470 1.00 95.19 92 LEU A N 1
ATOM 674 C CA . LEU A 1 92 ? -9.099 -13.941 9.784 1.00 95.19 92 LEU A CA 1
ATOM 675 C C . LEU A 1 92 ? -8.486 -13.330 8.522 1.00 95.19 92 LEU A C 1
ATOM 677 O O . LEU A 1 92 ? -7.348 -12.857 8.523 1.00 95.19 92 LEU A O 1
ATOM 681 N N . ALA A 1 93 ? -9.262 -13.289 7.441 1.00 92.88 93 ALA A N 1
ATOM 682 C CA . ALA A 1 93 ? -8.831 -12.722 6.167 1.00 92.88 93 ALA A CA 1
ATOM 683 C C . ALA A 1 93 ? -9.781 -11.606 5.721 1.00 92.88 93 ALA A C 1
ATOM 685 O O . ALA A 1 93 ? -10.986 -11.821 5.642 1.00 92.88 93 ALA A O 1
ATOM 686 N N . VAL A 1 94 ? -9.245 -10.433 5.354 1.00 88.44 94 VAL A N 1
ATOM 687 C CA . VAL A 1 94 ? -10.059 -9.259 4.957 1.00 88.44 94 VAL A CA 1
ATOM 688 C C . VAL A 1 94 ? -10.977 -9.502 3.745 1.00 88.44 94 VAL A C 1
ATOM 690 O O . VAL A 1 94 ? -11.972 -8.808 3.566 1.00 88.44 94 VAL A O 1
ATOM 693 N N . GLY A 1 95 ? -10.674 -10.498 2.908 1.00 85.75 95 GLY A N 1
ATOM 694 C CA . GLY A 1 95 ? -11.503 -10.842 1.757 1.00 85.75 95 GLY A CA 1
ATOM 695 C C . GLY A 1 95 ? -11.075 -12.130 1.037 1.00 85.75 95 GLY A C 1
ATOM 696 O O . GLY A 1 95 ? -10.017 -12.694 1.340 1.00 85.75 95 GLY A O 1
ATOM 697 N N . PRO A 1 96 ? -11.860 -12.594 0.044 1.00 83.81 96 PRO A N 1
ATOM 698 C CA . PRO A 1 96 ? -11.685 -13.904 -0.589 1.00 83.81 96 PRO A CA 1
ATOM 699 C C . PRO A 1 96 ? -10.317 -14.122 -1.245 1.00 83.81 96 PRO A C 1
ATOM 701 O O . PRO A 1 96 ? -9.789 -15.228 -1.198 1.00 83.81 96 PRO A O 1
ATOM 704 N N . GLY A 1 97 ? -9.713 -13.080 -1.829 1.00 85.25 97 GLY A N 1
ATOM 705 C CA . GLY A 1 97 ? -8.369 -13.172 -2.414 1.00 85.25 97 GLY A CA 1
ATOM 706 C C . GLY A 1 97 ? -7.288 -13.486 -1.375 1.00 85.25 97 GLY A C 1
ATOM 707 O O . GLY A 1 97 ? -6.396 -14.289 -1.638 1.00 85.25 97 GLY A O 1
ATOM 708 N N . THR A 1 98 ? -7.400 -12.911 -0.174 1.00 89.69 98 THR A N 1
ATOM 709 C CA . THR A 1 98 ? -6.507 -13.214 0.953 1.00 89.69 98 THR A CA 1
ATOM 710 C C . THR A 1 98 ? -6.743 -14.634 1.458 1.00 89.69 98 THR A C 1
ATOM 712 O O . THR A 1 98 ? -5.787 -15.386 1.622 1.00 89.69 98 THR A O 1
ATOM 715 N N . ALA A 1 99 ? -8.008 -15.034 1.623 1.00 91.38 99 ALA A N 1
ATOM 716 C CA . ALA A 1 99 ? -8.356 -16.380 2.072 1.00 91.38 99 ALA A CA 1
ATOM 717 C C . ALA A 1 99 ? -7.820 -17.473 1.126 1.00 91.38 99 ALA A C 1
ATOM 719 O O . ALA A 1 99 ? -7.246 -18.453 1.595 1.00 91.38 99 ALA A O 1
ATOM 720 N N . ARG A 1 100 ? -7.902 -17.271 -0.201 1.00 91.19 100 ARG A N 1
ATOM 721 C CA . ARG A 1 100 ? -7.293 -18.184 -1.189 1.00 91.19 100 ARG A CA 1
ATOM 722 C C . ARG A 1 100 ? -5.777 -18.327 -1.003 1.00 91.19 100 ARG A C 1
ATOM 724 O O . ARG A 1 100 ? -5.276 -19.442 -1.062 1.00 91.19 100 ARG A O 1
ATOM 731 N N . GLN A 1 101 ? -5.054 -17.232 -0.749 1.00 92.50 101 GLN A N 1
ATOM 732 C CA . GLN A 1 101 ? -3.595 -17.264 -0.551 1.00 92.50 101 GLN A CA 1
ATOM 733 C C . GLN A 1 101 ? -3.165 -17.915 0.779 1.00 92.50 101 GLN A C 1
ATOM 735 O O . GLN A 1 101 ? -2.052 -18.436 0.857 1.00 92.50 101 GLN A O 1
ATOM 740 N N . LEU A 1 102 ? -4.029 -17.912 1.800 1.00 95.00 102 LEU A N 1
ATOM 741 C CA . LEU A 1 102 ? -3.815 -18.640 3.058 1.00 95.00 102 LEU A CA 1
ATOM 742 C C . LEU A 1 102 ? -4.063 -20.145 2.879 1.00 95.00 102 LEU A C 1
ATOM 744 O O . LEU A 1 102 ? -3.183 -20.953 3.173 1.00 95.00 102 LEU A O 1
ATOM 748 N N . VAL A 1 103 ? -5.211 -20.520 2.301 1.00 94.69 103 VAL A N 1
ATOM 749 C CA . VAL A 1 103 ? -5.580 -21.927 2.054 1.00 94.69 103 VAL A CA 1
ATOM 750 C C . VAL A 1 103 ? -4.592 -22.611 1.102 1.00 94.69 103 VAL A C 1
ATOM 752 O O . VAL A 1 103 ? -4.191 -23.745 1.351 1.00 94.69 103 VAL A O 1
ATOM 755 N N . ALA A 1 104 ? -4.107 -21.909 0.071 1.00 92.19 104 ALA A N 1
ATOM 756 C CA . ALA A 1 104 ? -3.062 -22.407 -0.833 1.00 92.19 104 ALA A CA 1
ATOM 757 C C . ALA A 1 104 ? -1.695 -22.654 -0.152 1.00 92.19 104 ALA A C 1
ATOM 759 O O . ALA A 1 104 ? -0.808 -23.240 -0.765 1.00 92.19 104 ALA A O 1
ATOM 760 N N . ARG A 1 105 ? -1.519 -22.217 1.104 1.00 92.62 105 ARG A N 1
ATOM 761 C CA . ARG A 1 105 ? -0.341 -22.466 1.954 1.00 92.62 105 ARG A CA 1
ATOM 762 C C . ARG A 1 105 ? -0.679 -23.321 3.185 1.00 92.62 105 ARG A C 1
ATOM 764 O O . ARG A 1 105 ? 0.045 -23.287 4.172 1.00 92.62 105 ARG A O 1
ATOM 771 N N . GLY A 1 106 ? -1.789 -24.061 3.141 1.00 91.19 106 GLY A N 1
ATOM 772 C CA . GLY A 1 106 ? -2.224 -24.967 4.211 1.00 91.19 106 GLY A CA 1
ATOM 773 C C . GLY A 1 106 ? -2.872 -24.289 5.424 1.00 91.19 106 GLY A C 1
ATOM 774 O O . GLY A 1 106 ? -3.303 -24.982 6.341 1.00 91.19 106 GLY A O 1
ATOM 775 N N . VAL A 1 107 ? -2.992 -22.956 5.445 1.00 93.69 107 VAL A N 1
ATOM 776 C CA . VAL A 1 107 ? -3.566 -22.233 6.586 1.00 93.69 107 VAL A CA 1
ATOM 777 C C . VAL A 1 107 ? -5.092 -22.227 6.500 1.00 93.69 107 VAL A C 1
ATOM 779 O O . VAL A 1 107 ? -5.686 -21.646 5.587 1.00 93.69 107 VAL A O 1
ATOM 782 N N . LYS A 1 108 ? -5.734 -22.857 7.488 1.00 93.38 108 LYS A N 1
ATOM 783 C CA . LYS A 1 108 ? -7.187 -22.827 7.686 1.00 93.38 108 LYS A CA 1
ATOM 784 C C . LYS A 1 108 ? -7.628 -21.408 8.056 1.00 93.38 108 LYS A C 1
ATOM 786 O O . LYS A 1 108 ? -7.122 -20.835 9.012 1.00 93.38 108 LYS A O 1
ATOM 791 N N . VAL A 1 109 ? -8.595 -20.863 7.322 1.00 94.38 109 VAL A N 1
ATOM 792 C CA . VAL A 1 109 ? -9.191 -19.544 7.590 1.00 94.38 109 VAL A CA 1
ATOM 793 C C . VAL A 1 109 ? -10.487 -19.736 8.374 1.00 94.38 109 VAL A C 1
ATOM 795 O O . VAL A 1 109 ? -11.358 -20.479 7.925 1.00 94.38 109 VAL A O 1
ATOM 798 N N . SER A 1 110 ? -10.620 -19.073 9.523 1.00 93.12 110 SER A N 1
ATOM 799 C CA . SER A 1 110 ? -11.820 -19.127 10.369 1.00 93.12 110 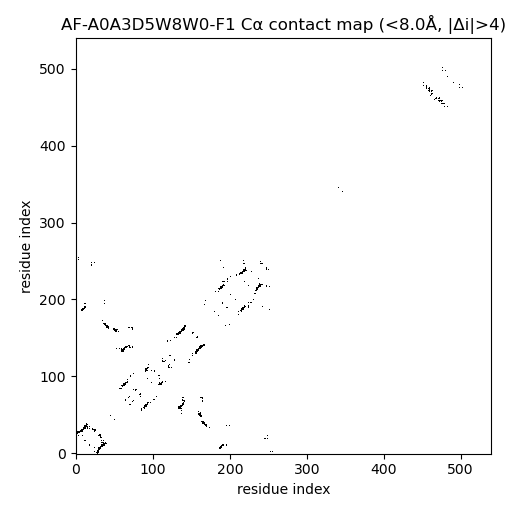SER A CA 1
ATOM 800 C C . SER A 1 110 ? -12.988 -18.369 9.744 1.00 93.12 110 SER A C 1
ATOM 802 O O . SER A 1 110 ? -14.079 -18.917 9.605 1.00 93.12 110 SER A O 1
ATOM 804 N N . ALA A 1 111 ? -12.755 -17.114 9.340 1.00 90.25 111 ALA A N 1
ATOM 805 C CA . ALA A 1 111 ? -13.794 -16.250 8.793 1.00 90.25 111 ALA A CA 1
ATOM 806 C C . ALA A 1 111 ? -13.258 -15.222 7.781 1.00 90.25 111 ALA A C 1
ATOM 808 O O . ALA A 1 111 ? -12.081 -14.849 7.760 1.00 90.25 111 ALA A O 1
ATOM 809 N N . VAL A 1 112 ? -14.180 -14.767 6.929 1.00 88.75 112 VAL A N 1
ATOM 810 C CA . VAL A 1 112 ? -14.002 -13.741 5.894 1.00 88.75 112 VAL A CA 1
ATOM 811 C C . VAL A 1 112 ? -15.254 -12.855 5.924 1.00 88.75 112 VAL A C 1
ATOM 813 O O . VAL A 1 112 ? -16.360 -13.406 5.902 1.00 88.75 112 VAL A O 1
ATOM 816 N N . PRO A 1 113 ? -15.144 -11.515 5.974 1.00 83.31 113 PRO A N 1
ATOM 817 C CA . PRO A 1 113 ? -16.316 -10.648 6.027 1.00 83.31 113 PRO A CA 1
ATOM 818 C C . PRO A 1 113 ? -17.111 -10.716 4.719 1.00 83.31 113 PRO A C 1
ATOM 820 O O . PRO A 1 113 ? -16.560 -10.917 3.635 1.00 83.31 113 PRO A O 1
ATOM 823 N N . LYS A 1 114 ? -18.431 -10.535 4.812 1.00 76.50 114 LYS A N 1
ATOM 824 C CA . LYS A 1 114 ? -19.329 -10.428 3.651 1.00 76.50 114 LYS A CA 1
ATOM 825 C C . LYS A 1 114 ? -19.508 -8.951 3.289 1.00 76.50 114 LYS A C 1
ATOM 827 O O . LYS A 1 114 ? -19.658 -8.119 4.177 1.00 76.50 114 LYS A O 1
ATOM 832 N N . GLY A 1 115 ? -19.538 -8.623 1.997 1.00 70.06 115 GLY A N 1
ATOM 833 C CA . GLY A 1 115 ? -19.753 -7.252 1.522 1.00 70.06 115 GLY A CA 1
ATOM 834 C C . GLY A 1 115 ? -18.487 -6.598 0.969 1.00 70.06 115 GLY A C 1
ATOM 835 O O . GLY A 1 115 ? -17.937 -7.082 -0.014 1.00 70.06 115 GLY A O 1
ATOM 836 N N . LYS A 1 116 ? -18.077 -5.458 1.540 1.00 63.59 116 LYS A N 1
ATOM 837 C CA . LYS A 1 116 ? -17.124 -4.520 0.912 1.00 63.59 116 LYS A CA 1
ATOM 838 C C . LYS A 1 116 ? -15.636 -4.881 1.037 1.00 63.59 116 LYS A C 1
ATOM 840 O O . LYS A 1 116 ? -14.836 -4.304 0.304 1.00 63.59 116 LYS A O 1
ATOM 845 N N . TYR A 1 117 ? -15.278 -5.850 1.884 1.00 71.25 117 TYR A N 1
ATOM 846 C CA . TYR A 1 117 ? -13.897 -6.326 2.087 1.00 71.25 117 TYR A CA 1
ATOM 847 C C . TYR A 1 117 ? -12.925 -5.210 2.527 1.00 71.25 117 TYR A C 1
ATOM 849 O O . TYR A 1 117 ? -11.814 -5.074 2.010 1.00 71.25 117 TYR A O 1
ATOM 857 N N . ASP A 1 118 ? -13.373 -4.399 3.484 1.00 71.81 118 ASP A N 1
ATOM 858 C CA . ASP A 1 118 ? -12.653 -3.279 4.099 1.00 71.81 118 ASP A CA 1
ATOM 859 C C . ASP A 1 118 ? -12.440 -3.510 5.611 1.00 71.81 118 ASP A C 1
ATOM 861 O O . ASP A 1 118 ? -12.908 -4.500 6.181 1.00 71.81 118 ASP A O 1
ATOM 865 N N . SER A 1 119 ? -11.685 -2.627 6.276 1.00 72.88 119 SER A N 1
ATOM 866 C CA . 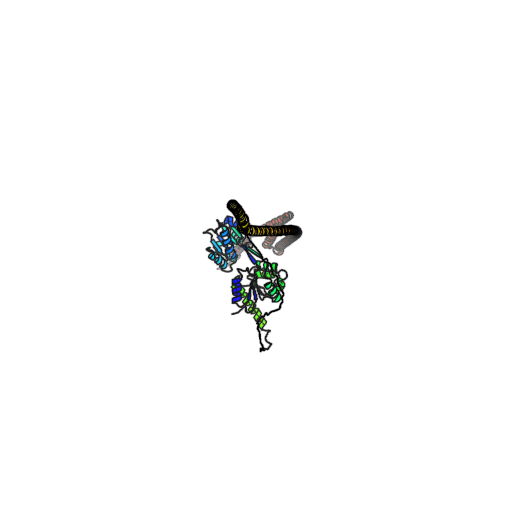SER A 1 119 ? -11.403 -2.754 7.717 1.00 72.88 119 SER A CA 1
ATOM 867 C C . SER A 1 119 ? -12.681 -2.682 8.556 1.00 72.88 119 SER A C 1
ATOM 869 O O . SER A 1 119 ? -12.788 -3.326 9.595 1.00 72.88 119 SER A O 1
ATOM 871 N N . GLU A 1 120 ? -13.650 -1.898 8.099 1.00 78.69 120 GLU A N 1
ATOM 872 C CA . GLU A 1 120 ? -14.936 -1.651 8.731 1.00 78.69 120 GLU A CA 1
ATOM 873 C C . GLU A 1 120 ? -15.843 -2.891 8.692 1.00 78.69 120 GLU A C 1
ATOM 875 O O . GLU A 1 120 ? -16.391 -3.269 9.726 1.00 78.69 120 GLU A O 1
ATOM 880 N N . THR A 1 121 ? -15.950 -3.574 7.545 1.00 78.19 121 THR A N 1
ATOM 881 C CA . THR A 1 121 ? -16.678 -4.854 7.440 1.00 78.19 121 THR A CA 1
ATOM 882 C C . THR A 1 121 ? -15.938 -6.010 8.108 1.00 78.19 121 THR A C 1
ATOM 884 O O . THR A 1 121 ? -16.589 -6.921 8.615 1.00 78.19 121 THR A O 1
ATOM 887 N N . LEU A 1 122 ? -14.604 -5.967 8.190 1.00 83.00 122 LEU A N 1
ATOM 888 C CA . LEU A 1 122 ? -13.823 -6.921 8.983 1.00 83.00 122 LEU A CA 1
ATOM 889 C C . LEU A 1 122 ? -14.094 -6.770 10.492 1.00 83.00 122 LEU A C 1
ATOM 891 O O . LEU A 1 122 ? -14.331 -7.765 11.169 1.00 83.00 122 LEU A O 1
ATOM 895 N N . LEU A 1 123 ? -14.148 -5.535 11.007 1.00 84.00 123 LEU A N 1
ATOM 896 C CA . LEU A 1 123 ? -14.494 -5.209 12.404 1.00 84.00 123 LEU A CA 1
ATOM 897 C C . LEU A 1 123 ? -15.945 -5.545 12.802 1.00 84.00 123 LEU A C 1
ATOM 899 O O . LEU A 1 123 ? -16.288 -5.403 13.980 1.00 84.00 123 LEU A O 1
ATOM 903 N N . ALA A 1 124 ? -16.777 -5.963 11.846 1.00 84.62 124 ALA A N 1
ATOM 904 C CA . ALA A 1 124 ? -18.140 -6.455 12.046 1.00 84.62 124 ALA A CA 1
ATOM 905 C C . ALA A 1 124 ? -18.243 -7.997 11.974 1.00 84.62 124 ALA A C 1
ATOM 907 O O . ALA A 1 124 ? -19.343 -8.539 11.871 1.00 84.62 124 ALA A O 1
ATOM 908 N N . LEU A 1 125 ? -17.115 -8.721 11.999 1.00 85.94 125 LEU A N 1
ATOM 909 C CA . LEU A 1 125 ? -17.116 -10.161 12.271 1.00 85.94 125 LEU A CA 1
ATOM 910 C C . LEU A 1 125 ? -17.382 -10.426 13.766 1.00 85.94 125 LEU A C 1
ATOM 912 O O . LEU A 1 125 ? -16.730 -9.778 14.590 1.00 85.94 125 LEU A O 1
ATOM 916 N N . PRO A 1 126 ? -18.216 -11.425 14.128 1.00 84.00 126 PRO A N 1
ATOM 917 C CA . PRO A 1 126 ? -18.428 -11.832 15.522 1.00 84.00 126 PRO A CA 1
ATOM 918 C C . PRO A 1 126 ? -17.126 -12.160 16.268 1.00 84.00 126 PRO A C 1
ATOM 920 O O . PRO A 1 126 ? -16.970 -11.776 17.425 1.00 84.00 126 PRO A O 1
ATOM 923 N N . ASP A 1 127 ? -16.148 -12.774 15.585 1.00 85.81 127 ASP A N 1
ATOM 924 C CA . ASP A 1 127 ? -14.791 -13.037 16.095 1.00 85.81 127 ASP A CA 1
ATOM 925 C C . ASP A 1 127 ? -14.077 -11.793 16.656 1.00 85.81 127 ASP A C 1
ATOM 927 O O . ASP A 1 127 ? -13.170 -11.925 17.477 1.00 85.81 127 ASP A O 1
ATOM 931 N N . LEU A 1 128 ? -14.457 -10.592 16.197 1.00 87.81 128 LEU A N 1
ATOM 932 C CA . LEU A 1 128 ? -13.851 -9.317 16.581 1.00 87.81 128 LEU A CA 1
ATOM 933 C C . LEU A 1 128 ? -14.748 -8.436 17.463 1.00 87.81 128 LEU A C 1
ATOM 935 O O . LEU A 1 128 ? -14.297 -7.371 17.891 1.00 87.81 128 LEU A O 1
ATOM 939 N N . GLU A 1 129 ? -15.991 -8.833 17.751 1.00 85.75 129 GLU A N 1
ATOM 940 C CA . GLU A 1 129 ? -16.897 -8.061 18.617 1.00 85.75 129 GLU A CA 1
ATOM 941 C C . GLU A 1 129 ? -16.443 -8.088 20.083 1.00 85.75 129 GLU A C 1
ATOM 943 O O . GLU A 1 129 ? -16.357 -7.035 20.716 1.00 85.75 129 GLU A O 1
ATOM 948 N N . GLN A 1 130 ? -16.083 -9.268 20.603 1.00 87.19 130 GLN A N 1
ATOM 949 C CA . GLN A 1 130 ? -15.584 -9.450 21.971 1.00 87.19 130 GLN A CA 1
ATOM 950 C C . GLN A 1 130 ? -14.118 -9.907 21.966 1.00 87.19 130 GLN A C 1
ATOM 952 O O . GLN A 1 130 ? -13.807 -11.097 21.949 1.00 87.19 130 GLN A O 1
ATOM 957 N N . VAL A 1 131 ? -13.208 -8.930 21.985 1.00 92.88 131 VAL A N 1
ATOM 958 C CA . VAL A 1 131 ? -11.745 -9.137 21.942 1.00 92.88 131 VAL A CA 1
ATOM 959 C C . VAL A 1 131 ? -11.011 -8.657 23.200 1.00 92.88 131 VAL A C 1
ATOM 961 O O . VAL A 1 131 ? -9.783 -8.666 23.234 1.00 92.88 131 VAL A O 1
ATOM 964 N N . ALA A 1 132 ? -11.739 -8.269 24.249 1.00 92.81 132 ALA A N 1
ATOM 965 C CA . ALA A 1 132 ? -11.158 -7.807 25.507 1.00 92.81 132 ALA A CA 1
ATOM 966 C C . ALA A 1 132 ? -10.191 -8.848 26.109 1.00 92.81 132 ALA A C 1
ATOM 968 O O . ALA A 1 132 ? -10.538 -10.017 26.267 1.00 92.81 132 ALA A O 1
ATOM 969 N N . GLY A 1 133 ? -8.959 -8.427 26.412 1.00 91.50 133 GLY A N 1
ATOM 970 C CA . GLY A 1 133 ? -7.869 -9.270 26.923 1.00 91.50 133 GLY A CA 1
ATOM 971 C C . GLY A 1 133 ? -7.156 -10.144 25.877 1.00 91.50 133 GLY A C 1
ATOM 972 O O . GLY A 1 133 ? -6.014 -10.561 26.112 1.00 91.50 133 GLY A O 1
ATOM 973 N N . ARG A 1 134 ? -7.782 -10.389 24.717 1.00 94.56 134 ARG A N 1
ATOM 974 C CA . ARG A 1 134 ? -7.263 -11.282 23.668 1.00 94.56 134 ARG A CA 1
ATOM 975 C C . ARG A 1 134 ? -6.058 -10.680 22.947 1.00 94.56 134 ARG A C 1
ATOM 977 O O . ARG A 1 134 ? -5.951 -9.461 22.802 1.00 94.56 134 ARG A O 1
ATOM 984 N N . SER A 1 135 ? -5.161 -11.544 22.484 1.00 95.31 135 SER A N 1
ATOM 985 C CA . SER A 1 135 ? -3.970 -11.182 21.711 1.00 95.31 135 SER A CA 1
ATOM 986 C C . SER A 1 135 ? -4.260 -11.222 20.208 1.00 95.31 135 SER A C 1
ATOM 988 O O . SER A 1 135 ? -4.568 -12.280 19.654 1.00 95.31 135 SER A O 1
ATOM 990 N N . VAL A 1 136 ? -4.177 -10.074 19.534 1.00 95.44 136 VAL A N 1
ATOM 991 C CA . VAL A 1 136 ? -4.523 -9.934 18.115 1.00 95.44 136 VAL A CA 1
ATOM 992 C C . VAL A 1 136 ? -3.307 -9.497 17.305 1.00 95.44 136 VAL A C 1
ATOM 994 O O . VAL A 1 136 ? -2.813 -8.379 17.442 1.00 95.44 136 VAL A O 1
ATOM 997 N N . LEU A 1 137 ? -2.856 -10.372 16.411 1.00 95.81 137 LEU A N 1
ATOM 998 C CA . LEU A 1 137 ? -1.735 -10.125 15.513 1.00 95.81 137 LEU A CA 1
ATOM 999 C C . LEU A 1 137 ? -2.245 -9.672 14.147 1.00 95.81 137 LEU A C 1
ATOM 1001 O O . LEU A 1 137 ? -2.971 -10.403 13.478 1.00 95.81 137 LEU A O 1
ATOM 1005 N N . ILE A 1 138 ? -1.844 -8.487 13.695 1.00 94.75 138 ILE A N 1
ATOM 1006 C CA . ILE A 1 138 ? -2.220 -7.954 12.381 1.00 94.75 138 ILE A CA 1
ATOM 1007 C C . ILE A 1 138 ? -1.010 -8.036 11.447 1.00 94.75 138 ILE A C 1
ATOM 1009 O O . ILE A 1 138 ? -0.083 -7.221 11.525 1.00 94.75 138 ILE A O 1
ATOM 1013 N N . ILE A 1 139 ? -1.049 -9.007 10.533 1.00 94.56 139 ILE A N 1
ATOM 1014 C CA . ILE A 1 139 ? -0.064 -9.199 9.471 1.00 94.56 139 ILE A CA 1
ATOM 1015 C C . ILE A 1 139 ? -0.429 -8.266 8.311 1.00 94.56 139 ILE A C 1
ATOM 1017 O O . ILE A 1 139 ? -1.516 -8.353 7.725 1.00 94.56 139 ILE A O 1
ATOM 1021 N N . ARG A 1 140 ? 0.479 -7.341 7.988 1.00 92.38 140 ARG A N 1
ATOM 1022 C CA . ARG A 1 140 ? 0.241 -6.214 7.072 1.00 92.38 140 ARG A CA 1
ATOM 1023 C C . ARG A 1 140 ? 1.469 -5.864 6.236 1.00 92.38 140 ARG A C 1
ATOM 1025 O O . ARG A 1 140 ? 2.534 -6.455 6.385 1.00 92.38 140 ARG A O 1
ATOM 1032 N N . GLY A 1 141 ? 1.300 -4.895 5.341 1.00 89.88 141 GLY A N 1
ATOM 1033 C CA . GLY A 1 141 ? 2.429 -4.143 4.797 1.00 89.88 141 GLY A CA 1
ATOM 1034 C C . GLY A 1 141 ? 2.907 -3.078 5.786 1.00 89.88 141 GLY A C 1
ATOM 1035 O O . GLY A 1 141 ? 2.162 -2.697 6.694 1.00 89.88 141 GLY A O 1
ATOM 1036 N N . PHE A 1 142 ? 4.130 -2.588 5.584 1.00 84.62 142 PHE A N 1
ATOM 1037 C CA . PHE A 1 142 ? 4.763 -1.552 6.406 1.00 84.62 142 PHE A CA 1
ATOM 1038 C C . PHE A 1 142 ? 3.865 -0.302 6.510 1.00 84.62 142 PHE A C 1
ATOM 1040 O O . PHE A 1 142 ? 3.307 -0.014 7.570 1.00 84.62 142 PHE A O 1
ATOM 1047 N N . ALA A 1 143 ? 3.580 0.351 5.379 1.00 70.12 143 ALA A N 1
ATOM 1048 C CA . ALA A 1 143 ? 2.562 1.398 5.290 1.00 70.12 143 ALA A CA 1
ATOM 1049 C C . ALA A 1 143 ? 1.134 0.806 5.293 1.00 70.12 143 ALA A C 1
ATOM 1051 O O . ALA A 1 143 ? 0.828 -0.129 4.546 1.00 70.12 143 ALA A O 1
ATOM 1052 N N . GLY A 1 144 ? 0.242 1.374 6.110 1.00 64.69 144 GLY A N 1
ATOM 1053 C CA . GLY A 1 144 ? -1.135 0.902 6.301 1.00 64.69 144 GLY A CA 1
ATOM 1054 C C . GLY A 1 144 ? -1.869 1.674 7.405 1.00 64.69 144 GLY A C 1
ATOM 1055 O O . GLY A 1 144 ? -1.228 2.296 8.246 1.00 64.69 144 GLY A O 1
ATOM 1056 N N . ARG A 1 145 ? -3.210 1.651 7.390 1.00 63.84 145 ARG A N 1
ATOM 1057 C CA . ARG A 1 145 ? -4.053 2.423 8.326 1.00 63.84 145 ARG A CA 1
ATOM 1058 C C . ARG A 1 145 ? -4.074 1.800 9.724 1.00 63.84 145 ARG A C 1
ATOM 1060 O O . ARG A 1 145 ? -4.144 0.578 9.840 1.00 63.84 145 ARG A O 1
ATOM 1067 N N . GLU A 1 146 ? -4.125 2.641 10.749 1.00 74.38 146 GLU A N 1
ATOM 1068 C CA . GLU A 1 146 ? -4.148 2.220 12.159 1.00 74.38 146 GLU A CA 1
ATOM 1069 C C . GLU A 1 146 ? -5.562 1.884 12.658 1.00 74.38 146 GLU A C 1
ATOM 1071 O O . GLU A 1 146 ? -5.702 0.977 13.465 1.00 74.38 146 GLU A O 1
ATOM 1076 N N . LEU A 1 147 ? -6.613 2.444 12.037 1.00 80.00 147 LEU A N 1
ATOM 1077 C CA . LEU A 1 147 ? -8.047 2.286 12.369 1.00 80.00 147 LEU A CA 1
ATOM 1078 C C . LEU A 1 147 ? -8.523 0.876 12.784 1.00 80.00 147 LEU A C 1
ATOM 1080 O O . LEU A 1 147 ? -9.471 0.747 13.560 1.00 80.00 147 LEU A O 1
ATOM 1084 N N . LEU A 1 148 ? -7.924 -0.180 12.224 1.00 85.88 148 LEU A N 1
ATOM 1085 C CA . LEU A 1 148 ? -8.207 -1.569 12.598 1.00 85.88 148 LEU A CA 1
ATOM 1086 C C . LEU A 1 148 ? -7.623 -1.916 13.975 1.00 85.88 148 LEU A C 1
ATOM 1088 O O . LEU A 1 148 ? -8.328 -2.486 14.799 1.00 85.88 148 LEU A O 1
ATOM 1092 N N . ALA A 1 149 ? -6.363 -1.553 14.220 1.00 89.56 149 ALA A N 1
ATOM 1093 C CA . ALA A 1 149 ? -5.719 -1.679 15.518 1.00 89.56 149 ALA A CA 1
ATOM 1094 C C . ALA A 1 149 ? -6.396 -0.772 16.550 1.00 89.56 149 ALA A C 1
ATOM 1096 O O . ALA A 1 149 ? -6.826 -1.277 17.580 1.00 89.56 149 ALA A O 1
ATOM 1097 N N . ASP A 1 150 ? -6.608 0.511 16.232 1.00 90.25 150 ASP A N 1
ATOM 1098 C CA . ASP A 1 150 ? -7.227 1.494 17.136 1.00 90.25 150 ASP A CA 1
ATOM 1099 C C . ASP A 1 150 ? -8.545 0.974 17.720 1.00 90.25 150 ASP A C 1
ATOM 1101 O O . ASP A 1 150 ? -8.749 0.973 18.933 1.00 90.25 150 ASP A O 1
ATOM 1105 N N . LYS A 1 151 ? -9.432 0.464 16.854 1.00 91.12 151 LYS A N 1
ATOM 1106 C CA . LYS A 1 151 ? -10.747 -0.053 17.253 1.00 91.12 151 LYS A CA 1
ATOM 1107 C C . LYS A 1 151 ? -10.683 -1.393 17.986 1.00 91.12 151 LYS A C 1
ATOM 1109 O O . LYS A 1 151 ? -11.575 -1.672 18.781 1.00 91.12 151 LYS A O 1
ATOM 1114 N N . LEU A 1 152 ? -9.660 -2.217 17.755 1.00 92.25 152 LEU A N 1
ATOM 1115 C CA . LEU A 1 152 ? -9.454 -3.459 18.510 1.00 92.25 152 LEU A CA 1
ATOM 1116 C C . LEU A 1 152 ? -8.869 -3.169 19.901 1.00 92.25 152 LEU A C 1
ATOM 1118 O O . LEU A 1 152 ? -9.364 -3.710 20.888 1.00 92.25 152 LEU A O 1
ATOM 1122 N N . THR A 1 153 ? -7.919 -2.238 20.004 1.00 93.00 153 THR A N 1
ATOM 1123 C CA . THR A 1 153 ? -7.389 -1.723 21.277 1.00 93.00 153 THR A CA 1
ATOM 1124 C C . THR A 1 153 ? -8.485 -1.026 22.094 1.00 93.00 153 THR A C 1
ATOM 1126 O O . THR A 1 153 ? -8.611 -1.276 23.289 1.00 93.00 153 THR A O 1
ATOM 1129 N N . GLN A 1 154 ? -9.364 -0.239 21.457 1.00 92.38 154 GLN A N 1
ATOM 1130 C CA . GLN A 1 154 ? -10.561 0.343 22.094 1.00 92.38 154 GLN A CA 1
ATOM 1131 C C . GLN A 1 154 ? -11.571 -0.718 22.572 1.00 92.38 154 GLN A C 1
ATOM 1133 O O . GLN A 1 154 ? -12.273 -0.491 23.554 1.00 92.38 154 GLN A O 1
ATOM 1138 N N . ARG A 1 155 ? -11.626 -1.892 21.925 1.00 94.06 155 ARG A N 1
ATOM 1139 C CA . ARG A 1 155 ? -12.375 -3.079 22.392 1.00 94.06 155 ARG A CA 1
ATOM 1140 C C . ARG A 1 155 ? -11.601 -3.912 23.435 1.00 94.06 155 ARG A C 1
ATOM 1142 O O . ARG A 1 155 ? -12.042 -5.002 23.793 1.00 94.06 155 ARG A O 1
ATOM 1149 N N . GLY A 1 156 ? -10.465 -3.415 23.930 1.00 93.62 156 GLY A N 1
ATOM 1150 C CA . GLY A 1 156 ? -9.664 -4.028 24.991 1.00 93.62 156 GLY A CA 1
ATOM 1151 C C . GLY A 1 156 ? -8.707 -5.137 24.542 1.00 93.62 156 GLY A C 1
ATOM 1152 O O . GLY A 1 156 ? -8.218 -5.875 25.398 1.00 93.62 156 GLY A O 1
ATOM 1153 N N . ALA A 1 157 ? -8.452 -5.299 23.241 1.00 95.06 157 ALA A N 1
ATOM 1154 C CA . ALA A 1 157 ? -7.473 -6.266 22.743 1.00 95.06 157 ALA A CA 1
ATOM 1155 C C . ALA A 1 157 ? -6.027 -5.795 22.964 1.00 95.06 157 ALA A C 1
ATOM 1157 O O . ALA A 1 157 ? -5.727 -4.602 22.888 1.00 95.06 157 ALA A O 1
ATOM 1158 N N . ARG A 1 158 ? -5.104 -6.747 23.136 1.00 94.56 158 ARG A N 1
ATOM 1159 C CA . ARG A 1 158 ? -3.663 -6.512 22.967 1.00 94.56 158 ARG A CA 1
ATOM 1160 C C . ARG A 1 158 ? -3.342 -6.662 21.482 1.00 94.56 158 ARG A C 1
ATOM 1162 O O . ARG A 1 158 ? -3.378 -7.777 20.970 1.00 94.56 158 ARG A O 1
ATOM 1169 N N . VAL A 1 159 ? -3.086 -5.557 20.784 1.00 94.25 159 VAL A N 1
ATOM 1170 C CA . VAL A 1 159 ? -2.848 -5.565 19.332 1.00 94.25 159 VAL A CA 1
ATOM 1171 C C . VAL A 1 159 ? -1.361 -5.432 19.020 1.00 94.25 159 VAL A C 1
ATOM 1173 O O . VAL A 1 159 ? -0.719 -4.488 19.473 1.00 94.25 159 VAL A O 1
ATOM 1176 N N . SER A 1 160 ? -0.848 -6.341 18.191 1.00 94.00 160 SER A N 1
ATOM 1177 C CA . SER A 1 160 ? 0.540 -6.350 17.715 1.00 94.00 160 SER A CA 1
ATOM 1178 C C . SER A 1 160 ? 0.613 -6.477 16.194 1.00 94.00 160 SER A C 1
ATOM 1180 O O . SER A 1 160 ? -0.323 -6.938 15.534 1.00 94.00 160 SER A O 1
ATOM 1182 N N . HIS A 1 161 ? 1.731 -6.047 15.607 1.00 93.56 161 HIS A N 1
ATOM 1183 C CA . HIS A 1 161 ? 1.889 -5.917 14.159 1.00 93.56 161 HIS A CA 1
ATOM 1184 C C . HIS A 1 161 ? 3.062 -6.725 13.614 1.00 93.56 161 HIS A C 1
ATOM 1186 O O . HIS A 1 161 ? 4.134 -6.751 14.205 1.00 93.56 161 HIS A O 1
ATOM 1192 N N . ILE A 1 162 ? 2.864 -7.313 12.430 1.00 94.38 162 ILE A N 1
ATOM 1193 C CA . ILE A 1 162 ? 3.950 -7.835 11.593 1.00 94.38 162 ILE A CA 1
ATOM 1194 C C . ILE A 1 162 ? 3.889 -7.135 10.225 1.00 94.38 162 ILE A C 1
ATOM 1196 O O . ILE A 1 162 ? 3.043 -7.485 9.389 1.00 94.38 162 ILE A O 1
ATOM 1200 N N . PRO A 1 163 ? 4.747 -6.127 9.975 1.00 94.31 163 PRO A N 1
ATOM 1201 C CA . PRO A 1 163 ? 4.919 -5.530 8.656 1.00 94.31 163 PRO A CA 1
ATOM 1202 C C . PRO A 1 163 ? 5.802 -6.437 7.784 1.00 94.31 163 PRO A C 1
ATOM 1204 O O . PRO A 1 163 ? 7.016 -6.329 7.788 1.00 94.31 163 PRO A O 1
ATOM 1207 N N . CYS A 1 164 ? 5.197 -7.349 7.023 1.00 94.06 164 CYS A N 1
ATOM 1208 C CA . CYS A 1 164 ? 5.918 -8.388 6.265 1.00 94.06 164 CYS A CA 1
ATOM 1209 C C . CYS A 1 164 ? 6.321 -8.004 4.828 1.00 94.06 164 CYS A C 1
ATOM 1211 O O . CYS A 1 164 ? 7.074 -8.735 4.185 1.00 94.06 164 CYS A O 1
ATOM 1213 N N . TYR A 1 165 ? 5.808 -6.889 4.295 1.00 92.69 165 TYR A N 1
ATOM 1214 C CA . TYR A 1 165 ? 6.192 -6.378 2.975 1.00 92.69 165 TYR A CA 1
ATOM 1215 C C . TYR A 1 165 ? 6.212 -4.846 2.930 1.00 92.69 165 TYR A C 1
ATOM 1217 O O . TYR A 1 165 ? 5.405 -4.173 3.583 1.00 92.69 165 TYR A O 1
ATOM 1225 N N . ARG A 1 166 ? 7.085 -4.285 2.092 1.00 90.12 166 ARG A N 1
ATOM 1226 C CA . ARG A 1 166 ? 7.101 -2.863 1.720 1.00 90.12 166 ARG A CA 1
ATOM 1227 C C . ARG A 1 166 ? 6.482 -2.683 0.328 1.00 90.12 166 ARG A C 1
ATOM 1229 O O . ARG A 1 166 ? 6.415 -3.612 -0.478 1.00 90.12 166 ARG A O 1
ATOM 1236 N N . ARG A 1 167 ? 5.959 -1.483 0.071 1.00 87.19 167 ARG A N 1
ATOM 1237 C CA . ARG A 1 167 ? 5.585 -1.011 -1.269 1.00 87.19 167 ARG A CA 1
ATOM 1238 C C . ARG A 1 167 ? 6.546 0.111 -1.606 1.00 87.19 167 ARG A C 1
ATOM 1240 O O . ARG A 1 167 ? 6.598 1.067 -0.840 1.00 87.19 167 ARG A O 1
ATOM 1247 N N . ILE A 1 168 ? 7.258 -0.007 -2.716 1.00 87.94 168 ILE A N 1
ATOM 1248 C CA . ILE A 1 168 ? 8.177 1.030 -3.197 1.00 87.94 168 ILE A CA 1
ATOM 1249 C C . ILE A 1 168 ? 7.856 1.368 -4.662 1.00 87.94 168 ILE A C 1
ATOM 1251 O O . ILE A 1 168 ? 7.202 0.554 -5.336 1.00 87.94 168 ILE A O 1
ATOM 1255 N N . PRO A 1 169 ? 8.216 2.563 -5.164 1.00 87.00 169 PRO A N 1
ATOM 1256 C CA . PRO A 1 169 ? 8.219 2.827 -6.603 1.00 87.00 169 PRO A CA 1
ATOM 1257 C C . PRO A 1 169 ? 9.146 1.840 -7.329 1.00 87.00 169 PRO A C 1
ATOM 1259 O O . PRO A 1 169 ? 9.939 1.143 -6.697 1.00 87.00 169 PRO A O 1
ATOM 1262 N N . LEU A 1 170 ? 9.034 1.745 -8.653 1.00 84.88 170 LEU A N 1
ATOM 1263 C CA . LEU A 1 170 ? 10.094 1.113 -9.442 1.00 84.88 170 LEU A CA 1
ATOM 1264 C C . LEU A 1 170 ? 11.206 2.132 -9.697 1.00 84.88 170 LEU A C 1
ATOM 1266 O O . LEU A 1 170 ? 10.923 3.297 -9.965 1.00 84.88 170 LEU A O 1
ATOM 1270 N N . ASP A 1 171 ? 12.452 1.666 -9.674 1.00 77.38 171 ASP A N 1
ATOM 1271 C CA . ASP A 1 171 ? 13.639 2.480 -9.961 1.00 77.38 171 ASP A CA 1
ATOM 1272 C C . ASP A 1 171 ? 13.690 2.921 -11.436 1.00 77.38 171 ASP A C 1
ATOM 1274 O O . ASP A 1 171 ? 14.232 3.972 -11.771 1.00 77.38 171 ASP A O 1
ATOM 1278 N N . GLN A 1 172 ? 13.111 2.105 -12.326 1.00 75.88 172 GLN A N 1
ATOM 1279 C CA . GLN A 1 172 ? 12.972 2.353 -13.760 1.00 75.88 172 GLN A CA 1
ATOM 1280 C C . GLN A 1 172 ? 11.652 1.770 -14.284 1.00 75.88 172 GLN A C 1
ATOM 1282 O O . GLN A 1 172 ? 11.172 0.744 -13.802 1.00 75.88 172 GLN A O 1
ATOM 1287 N N . VAL A 1 173 ? 11.100 2.403 -15.317 1.00 78.00 173 VAL A N 1
ATOM 1288 C CA . VAL A 1 173 ? 9.947 1.927 -16.097 1.00 78.00 173 VAL A CA 1
ATOM 1289 C C . VAL A 1 173 ? 10.308 1.853 -17.576 1.00 78.00 173 VAL A C 1
ATOM 1291 O O . VAL A 1 173 ? 11.272 2.475 -18.018 1.00 78.00 173 VAL A O 1
ATOM 1294 N N . ASP A 1 174 ? 9.537 1.078 -18.339 1.00 83.75 174 ASP A N 1
ATOM 1295 C CA . ASP A 1 174 ? 9.804 0.834 -19.754 1.00 83.75 174 ASP A CA 1
ATOM 1296 C C . ASP A 1 174 ? 9.740 2.134 -20.578 1.00 83.75 174 ASP A C 1
ATOM 1298 O O . ASP A 1 174 ? 8.678 2.735 -20.772 1.00 83.75 174 ASP A O 1
ATOM 1302 N N . ALA A 1 175 ? 10.902 2.553 -21.082 1.00 84.88 175 ALA A N 1
ATOM 1303 C CA . ALA A 1 175 ? 11.056 3.748 -21.901 1.00 84.88 175 ALA A CA 1
ATOM 1304 C C . ALA A 1 175 ? 10.286 3.667 -23.232 1.00 84.88 175 ALA A C 1
ATOM 1306 O O . ALA A 1 175 ? 9.876 4.704 -23.750 1.00 84.88 175 ALA A O 1
ATOM 1307 N N . ASN A 1 176 ? 10.033 2.464 -23.761 1.00 88.25 176 ASN A N 1
ATOM 1308 C CA . ASN A 1 176 ? 9.242 2.272 -24.979 1.00 88.25 176 ASN A CA 1
ATOM 1309 C C . ASN A 1 176 ? 7.755 2.547 -24.713 1.00 88.25 176 ASN A C 1
ATOM 1311 O O . ASN A 1 176 ? 7.086 3.173 -25.534 1.00 88.25 176 ASN A O 1
ATOM 1315 N N . ILE A 1 177 ? 7.247 2.135 -23.543 1.00 88.38 177 ILE A N 1
ATOM 1316 C CA . ILE A 1 177 ? 5.875 2.448 -23.119 1.00 88.38 177 ILE A CA 1
ATOM 1317 C C . ILE A 1 177 ? 5.736 3.955 -22.872 1.00 88.38 177 ILE A C 1
ATOM 1319 O O . ILE A 1 177 ? 4.748 4.542 -23.302 1.00 88.38 177 ILE A O 1
ATOM 1323 N N . LEU A 1 178 ? 6.733 4.600 -22.252 1.00 87.06 178 LEU A N 1
ATOM 1324 C CA . LEU A 1 178 ? 6.739 6.059 -22.072 1.00 87.06 178 LEU A CA 1
ATOM 1325 C C . LEU A 1 178 ? 6.802 6.836 -23.393 1.00 87.06 178 LEU A C 1
ATOM 1327 O O . LEU A 1 178 ? 6.091 7.829 -23.531 1.00 87.06 178 LEU A O 1
ATOM 1331 N N . GLY A 1 179 ? 7.614 6.386 -24.356 1.00 87.06 179 GLY A N 1
ATOM 1332 C CA . GLY A 1 179 ? 7.652 6.954 -25.706 1.00 87.06 179 GLY A CA 1
ATOM 1333 C C . GLY A 1 179 ? 6.289 6.845 -26.384 1.00 87.06 179 GLY A C 1
ATOM 1334 O O . GLY A 1 179 ? 5.687 7.859 -26.720 1.00 87.06 179 GLY A O 1
ATOM 1335 N N . ARG A 1 180 ? 5.723 5.630 -26.441 1.00 90.06 180 ARG A N 1
ATOM 1336 C CA . ARG A 1 180 ? 4.386 5.384 -27.005 1.00 90.06 180 ARG A CA 1
ATOM 1337 C C . ARG A 1 180 ? 3.292 6.235 -26.346 1.00 90.06 180 ARG A C 1
ATOM 1339 O O . ARG A 1 180 ? 2.422 6.739 -27.056 1.00 90.06 180 ARG A O 1
ATOM 1346 N N . TRP A 1 181 ? 3.339 6.419 -25.025 1.00 89.69 181 TRP A N 1
ATOM 1347 C CA . TRP A 1 181 ? 2.388 7.266 -24.295 1.00 89.69 181 TRP A CA 1
ATOM 1348 C C . TRP A 1 181 ? 2.502 8.739 -24.724 1.00 89.69 181 TRP A C 1
ATOM 1350 O O . TRP A 1 181 ? 1.483 9.401 -24.888 1.00 89.69 181 TRP A O 1
ATOM 1360 N N . GLY A 1 182 ? 3.719 9.243 -24.954 1.00 85.38 182 GLY A N 1
ATOM 1361 C CA . GLY A 1 182 ? 3.943 10.599 -25.467 1.00 85.38 182 GLY A CA 1
ATOM 1362 C C . GLY A 1 182 ? 3.564 10.778 -26.942 1.00 85.38 182 GLY A C 1
ATOM 1363 O O . GLY A 1 182 ? 2.960 11.787 -27.292 1.00 85.38 182 GLY A O 1
ATOM 1364 N N . ASP A 1 183 ? 3.887 9.798 -27.790 1.00 85.75 183 ASP A N 1
ATOM 1365 C CA . ASP A 1 183 ? 3.730 9.890 -29.250 1.00 85.75 183 ASP A CA 1
ATOM 1366 C C . ASP A 1 183 ? 2.304 9.577 -29.736 1.00 85.75 183 ASP A C 1
ATOM 1368 O O . ASP A 1 183 ? 1.845 10.137 -30.730 1.00 85.75 183 ASP A O 1
ATOM 1372 N N . SER A 1 184 ? 1.612 8.647 -29.065 1.00 82.75 184 SER A N 1
ATOM 1373 C CA . SER A 1 184 ? 0.311 8.107 -29.502 1.00 82.75 184 SER A CA 1
ATOM 1374 C C . SER A 1 184 ? -0.780 8.104 -28.428 1.00 82.75 184 SER A C 1
ATOM 1376 O O . SER A 1 184 ? -1.936 7.832 -28.745 1.00 82.75 184 SER A O 1
ATOM 1378 N N . GLY A 1 185 ? -0.438 8.425 -27.176 1.00 86.50 185 GLY A N 1
ATOM 1379 C CA . GLY A 1 185 ? -1.363 8.346 -26.048 1.00 86.50 185 GLY A CA 1
ATOM 1380 C C . GLY A 1 185 ? -1.734 6.912 -25.651 1.00 86.50 185 GLY A C 1
ATOM 1381 O O . GLY A 1 185 ? -1.198 5.931 -26.166 1.00 86.50 185 GLY A O 1
ATOM 1382 N N . PHE A 1 186 ? -2.674 6.822 -24.712 1.00 91.94 186 PHE A N 1
ATOM 1383 C CA . PHE A 1 186 ? -3.442 5.620 -24.388 1.00 91.94 186 PHE A CA 1
ATOM 1384 C C . PHE A 1 186 ? -4.868 6.046 -24.008 1.00 91.94 186 PHE A C 1
ATOM 1386 O O . PHE A 1 186 ? -5.057 7.156 -23.510 1.00 91.94 186 PHE A O 1
ATOM 1393 N N . ASP A 1 187 ? -5.863 5.181 -24.202 1.00 91.88 187 ASP A N 1
ATOM 1394 C CA . ASP A 1 187 ? -7.278 5.523 -23.982 1.00 91.88 187 ASP A CA 1
ATOM 1395 C C . ASP A 1 187 ? -7.665 5.519 -22.495 1.00 91.88 187 ASP A C 1
ATOM 1397 O O . ASP A 1 187 ? -8.487 6.325 -22.045 1.00 91.88 187 ASP A O 1
ATOM 1401 N N . ALA A 1 188 ? -7.082 4.604 -21.709 1.00 92.94 188 ALA A N 1
ATOM 1402 C CA . ALA A 1 188 ? -7.423 4.440 -20.299 1.00 92.94 188 ALA A CA 1
ATOM 1403 C C . ALA A 1 188 ? -6.239 4.081 -19.388 1.00 92.94 188 ALA A C 1
ATOM 1405 O O . ALA A 1 188 ? -5.302 3.388 -19.775 1.00 92.94 188 ALA A O 1
ATOM 1406 N N . LEU A 1 189 ? -6.334 4.503 -18.125 1.00 93.62 189 LEU A N 1
ATOM 1407 C CA . LEU A 1 189 ? -5.363 4.288 -17.053 1.00 93.62 189 LEU A CA 1
ATOM 1408 C C . LEU A 1 189 ? -6.066 3.716 -15.818 1.00 93.62 189 LEU A C 1
ATOM 1410 O O . LEU A 1 189 ? -6.929 4.371 -15.235 1.00 93.62 189 LEU A O 1
ATOM 1414 N N . ILE A 1 190 ? -5.681 2.518 -15.370 1.00 93.50 190 ILE A N 1
ATOM 1415 C CA . ILE A 1 190 ? -6.280 1.885 -14.186 1.00 93.50 190 ILE A CA 1
ATOM 1416 C C . ILE A 1 190 ? -5.400 2.088 -12.946 1.00 93.50 190 ILE A C 1
ATOM 1418 O O . ILE A 1 190 ? -4.268 1.600 -12.887 1.00 93.50 190 ILE A O 1
ATOM 1422 N N . LEU A 1 191 ? -5.958 2.728 -11.910 1.00 91.31 191 LEU A N 1
ATOM 1423 C CA . LEU A 1 191 ? -5.307 2.997 -10.619 1.00 91.31 191 LEU A CA 1
ATOM 1424 C C . LEU A 1 191 ? -6.039 2.282 -9.472 1.00 91.31 191 LEU A C 1
ATOM 1426 O O . LEU A 1 191 ? -7.121 2.686 -9.040 1.00 91.31 191 LEU A O 1
ATOM 1430 N N . THR A 1 192 ? -5.440 1.213 -8.929 1.00 87.69 192 THR A N 1
ATOM 1431 C CA . THR A 1 192 ? -6.107 0.381 -7.902 1.00 87.69 192 THR A CA 1
ATOM 1432 C C . THR A 1 192 ? -5.716 0.678 -6.450 1.00 87.69 192 THR A C 1
ATOM 1434 O O . THR A 1 192 ? -6.206 -0.004 -5.549 1.00 87.69 192 THR A O 1
ATOM 1437 N N . SER A 1 193 ? -4.838 1.654 -6.186 1.00 84.00 193 SER A N 1
ATOM 1438 C CA . SER A 1 193 ? -4.527 2.117 -4.822 1.00 84.00 193 SER A CA 1
ATOM 1439 C C . SER A 1 193 ? -3.844 3.482 -4.810 1.00 84.00 193 SER A C 1
ATOM 1441 O O . SER A 1 193 ? -3.054 3.749 -5.706 1.00 84.00 193 SER A O 1
ATOM 1443 N N . VAL A 1 194 ? -4.058 4.266 -3.745 1.00 86.31 194 VAL A N 1
ATOM 1444 C CA . VAL A 1 194 ? -3.428 5.588 -3.536 1.00 86.31 194 VAL A CA 1
ATOM 1445 C C . VAL A 1 194 ? -1.904 5.533 -3.710 1.00 86.31 194 VAL A C 1
ATOM 1447 O O . VAL A 1 194 ? -1.390 6.237 -4.564 1.00 86.31 194 VAL A O 1
ATOM 1450 N N . SER A 1 195 ? -1.213 4.578 -3.072 1.00 85.88 195 SER A N 1
ATOM 1451 C CA . SER A 1 195 ? 0.246 4.411 -3.222 1.00 85.88 195 SER A CA 1
ATOM 1452 C C . SER A 1 195 ? 0.718 4.202 -4.669 1.00 85.88 195 SER A C 1
ATOM 1454 O O . SER A 1 195 ? 1.845 4.534 -4.997 1.00 85.88 195 SER A O 1
ATOM 1456 N N . ALA A 1 196 ? -0.120 3.634 -5.545 1.00 87.50 196 ALA A N 1
ATOM 1457 C CA . ALA A 1 196 ? 0.226 3.490 -6.962 1.00 87.50 196 ALA A CA 1
ATOM 1458 C C . ALA A 1 196 ? 0.037 4.814 -7.723 1.00 87.50 196 ALA A C 1
ATOM 1460 O O . ALA A 1 196 ? 0.822 5.117 -8.613 1.00 87.50 196 ALA A O 1
ATOM 1461 N N . THR A 1 197 ? -0.951 5.629 -7.339 1.00 89.25 197 THR A N 1
ATOM 1462 C CA . THR A 1 197 ? -1.093 7.012 -7.820 1.00 89.25 197 THR A CA 1
ATOM 1463 C C . THR A 1 197 ? 0.102 7.866 -7.387 1.00 89.25 197 THR A C 1
ATOM 1465 O O . THR A 1 197 ? 0.669 8.564 -8.220 1.00 89.25 197 THR A O 1
ATOM 1468 N N . ASP A 1 198 ? 0.527 7.754 -6.123 1.00 89.19 198 ASP A N 1
ATOM 1469 C CA . ASP A 1 198 ? 1.688 8.472 -5.577 1.00 89.19 198 ASP A CA 1
ATOM 1470 C C . ASP A 1 198 ? 2.982 8.104 -6.315 1.00 89.19 198 ASP A C 1
ATOM 1472 O O . ASP A 1 198 ? 3.728 8.984 -6.741 1.00 89.19 198 ASP A O 1
ATOM 1476 N N . HIS A 1 199 ? 3.233 6.804 -6.521 1.00 89.62 199 HIS A N 1
ATOM 1477 C CA . HIS A 1 199 ? 4.420 6.352 -7.247 1.00 89.62 199 HIS A CA 1
ATOM 1478 C C . HIS A 1 199 ? 4.385 6.777 -8.722 1.00 89.62 199 HIS A C 1
ATOM 1480 O O . HIS A 1 199 ? 5.403 7.242 -9.220 1.00 89.62 199 HIS A O 1
ATOM 1486 N N . LEU A 1 200 ? 3.237 6.672 -9.409 1.00 89.56 200 LEU A N 1
ATOM 1487 C CA . LEU A 1 200 ? 3.084 7.149 -10.792 1.00 89.56 200 LEU A CA 1
ATOM 1488 C C . LEU A 1 200 ? 3.377 8.657 -10.890 1.00 89.56 200 LEU A C 1
ATOM 1490 O O . LEU A 1 200 ? 4.146 9.075 -11.753 1.00 89.56 200 LEU A O 1
ATOM 1494 N N . TRP A 1 201 ? 2.810 9.462 -9.986 1.00 88.25 201 TRP A N 1
ATOM 1495 C CA . TRP A 1 201 ? 3.027 10.911 -9.943 1.00 88.25 201 TRP A CA 1
ATOM 1496 C C . TRP A 1 201 ? 4.496 11.263 -9.680 1.00 88.25 201 TRP A C 1
ATOM 1498 O O . TRP A 1 201 ? 5.098 12.018 -10.442 1.00 88.25 201 TRP A O 1
ATOM 1508 N N . SER A 1 202 ? 5.107 10.662 -8.654 1.00 86.56 202 SER A N 1
ATOM 1509 C CA . SER A 1 202 ? 6.513 10.905 -8.300 1.00 86.56 202 SER A CA 1
ATOM 1510 C C . SER A 1 202 ? 7.505 10.448 -9.377 1.00 86.56 202 SER A C 1
ATOM 1512 O O . SER A 1 202 ? 8.597 11.001 -9.462 1.00 86.56 202 SER A O 1
ATOM 1514 N N . MET A 1 203 ? 7.152 9.432 -10.166 1.00 84.56 203 MET A N 1
ATOM 1515 C CA . MET A 1 203 ? 7.995 8.843 -11.212 1.00 84.56 203 MET A CA 1
ATOM 1516 C C . MET A 1 203 ? 7.932 9.620 -12.531 1.00 84.56 203 MET A C 1
ATOM 1518 O O . MET A 1 203 ? 8.938 9.739 -13.227 1.00 84.56 203 MET A O 1
ATOM 1522 N N . LEU A 1 204 ? 6.754 10.136 -12.891 1.00 82.94 204 LEU A N 1
ATOM 1523 C CA . LEU A 1 204 ? 6.548 10.877 -14.139 1.00 82.94 204 LEU A CA 1
ATOM 1524 C C . LEU A 1 204 ? 6.747 12.393 -13.974 1.00 82.94 204 LEU A C 1
ATOM 1526 O O . LEU A 1 204 ? 7.040 13.081 -14.956 1.00 82.94 204 LEU A O 1
ATOM 1530 N N . GLY A 1 205 ? 6.623 12.915 -12.749 1.00 81.00 205 GLY A N 1
ATOM 1531 C CA . GLY A 1 205 ? 6.829 14.327 -12.434 1.00 81.00 205 GLY A CA 1
ATOM 1532 C C . GLY A 1 205 ? 5.965 15.238 -13.307 1.00 81.00 205 GLY A C 1
ATOM 1533 O O . GLY A 1 205 ? 4.811 14.936 -13.593 1.00 81.00 205 GLY A O 1
ATOM 1534 N N . THR A 1 206 ? 6.537 16.336 -13.801 1.00 76.50 206 THR A N 1
ATOM 1535 C CA . THR A 1 206 ? 5.829 17.311 -14.653 1.00 76.50 206 THR A CA 1
ATOM 1536 C C . THR A 1 206 ? 5.315 16.747 -15.981 1.00 76.50 206 THR A C 1
ATOM 1538 O O . THR A 1 206 ? 4.406 17.335 -16.563 1.00 76.50 206 THR A O 1
ATOM 1541 N N . LYS A 1 207 ? 5.837 15.606 -16.462 1.00 80.25 207 LYS A N 1
ATOM 1542 C CA . LYS A 1 207 ? 5.345 14.969 -17.697 1.00 80.25 207 LYS A CA 1
ATOM 1543 C C . LYS A 1 207 ? 3.956 14.363 -17.528 1.00 80.25 207 LYS A C 1
ATOM 1545 O O . LYS A 1 207 ? 3.241 14.219 -18.516 1.00 80.25 207 LYS A O 1
ATOM 1550 N N . ILE A 1 208 ? 3.569 13.992 -16.302 1.00 81.81 208 ILE A N 1
ATOM 1551 C CA . ILE A 1 208 ? 2.333 13.238 -16.083 1.00 81.81 208 ILE A CA 1
ATOM 1552 C C . ILE A 1 208 ? 1.107 13.994 -16.583 1.00 81.81 208 ILE A C 1
ATOM 1554 O O . ILE A 1 208 ? 0.270 13.385 -17.233 1.00 81.81 208 ILE A O 1
ATOM 1558 N N . THR A 1 209 ? 1.043 15.312 -16.364 1.00 80.44 209 THR A N 1
ATOM 1559 C CA . THR A 1 209 ? -0.096 16.162 -16.732 1.00 80.44 209 THR A CA 1
ATOM 1560 C C . THR A 1 209 ? -0.418 16.076 -18.223 1.00 80.44 209 THR A C 1
ATOM 1562 O O . THR A 1 209 ? -1.583 15.949 -18.576 1.00 80.44 209 THR A O 1
ATOM 1565 N N . GLN A 1 210 ? 0.607 16.057 -19.083 1.00 81.75 210 GLN A N 1
ATOM 1566 C CA . GLN A 1 210 ? 0.453 15.909 -20.536 1.00 81.75 210 GLN A CA 1
ATOM 1567 C C . GLN A 1 210 ? 0.001 14.488 -20.912 1.00 81.75 210 GLN A C 1
ATOM 1569 O O . GLN A 1 210 ? -0.890 14.307 -21.735 1.00 81.75 210 GLN A O 1
ATOM 1574 N N . LEU A 1 211 ? 0.577 13.469 -20.264 1.00 83.12 211 LEU A N 1
ATOM 1575 C CA . LEU A 1 211 ? 0.263 12.057 -20.514 1.00 83.12 211 LEU A CA 1
ATOM 1576 C C . LEU A 1 211 ? -1.150 11.649 -20.045 1.00 83.12 211 LEU A C 1
ATOM 1578 O O . LEU A 1 211 ? -1.684 10.643 -20.514 1.00 83.12 211 LEU A O 1
ATOM 1582 N N . ILE A 1 212 ? -1.763 12.403 -19.125 1.00 84.12 212 ILE A N 1
ATOM 1583 C CA . ILE A 1 212 ? -3.101 12.117 -18.574 1.00 84.12 212 ILE A CA 1
ATOM 1584 C C . ILE A 1 212 ? -4.199 13.086 -19.028 1.00 84.12 212 ILE A C 1
ATOM 1586 O O . ILE A 1 212 ? -5.346 12.913 -18.618 1.00 84.12 212 ILE A O 1
ATOM 1590 N N . GLU A 1 213 ? -3.881 14.107 -19.826 1.00 80.50 213 GLU A N 1
ATOM 1591 C CA . GLU A 1 213 ? -4.834 15.169 -20.188 1.00 80.50 213 GLU A CA 1
ATOM 1592 C C . GLU A 1 213 ? -6.079 14.609 -20.894 1.00 80.50 213 GLU A C 1
ATOM 1594 O O . GLU A 1 213 ? -7.205 14.969 -20.556 1.00 80.50 213 GLU A O 1
ATOM 1599 N N . ASN A 1 214 ? -5.872 13.643 -21.796 1.00 81.06 214 ASN A N 1
ATOM 1600 C CA . ASN A 1 214 ? -6.921 13.012 -22.601 1.00 81.06 214 ASN A CA 1
ATOM 1601 C C . ASN A 1 214 ? -7.232 11.553 -22.194 1.00 81.06 214 ASN A C 1
ATOM 1603 O O . ASN A 1 214 ? -7.924 10.856 -22.931 1.00 81.06 214 ASN A O 1
ATOM 1607 N N . ILE A 1 215 ? -6.729 11.063 -21.047 1.00 89.12 215 ILE A N 1
ATOM 1608 C CA . ILE A 1 215 ? -6.883 9.650 -20.644 1.00 89.12 215 ILE A CA 1
ATOM 1609 C C . ILE A 1 215 ? -8.088 9.420 -19.721 1.00 89.12 215 ILE A C 1
ATOM 1611 O O . ILE A 1 215 ? -8.370 10.204 -18.811 1.00 89.12 215 ILE A O 1
ATOM 1615 N N . THR A 1 216 ? -8.764 8.282 -19.893 1.00 91.38 216 THR A N 1
ATOM 1616 C CA . THR A 1 216 ? -9.816 7.821 -18.976 1.00 91.38 216 THR A CA 1
ATOM 1617 C C . THR A 1 216 ? -9.200 7.149 -17.744 1.00 91.38 216 THR A C 1
ATOM 1619 O O . THR A 1 216 ? -8.659 6.047 -17.819 1.00 91.38 216 THR A O 1
ATOM 1622 N N . ILE A 1 217 ? -9.302 7.774 -16.574 1.00 92.88 217 ILE A N 1
ATOM 1623 C CA . ILE A 1 217 ? -8.704 7.298 -15.321 1.00 92.88 217 ILE A CA 1
ATOM 1624 C C . ILE A 1 217 ? -9.729 6.457 -14.545 1.00 92.88 217 ILE A C 1
ATOM 1626 O O . ILE A 1 217 ? -10.636 6.991 -13.904 1.00 92.88 217 ILE A O 1
ATOM 1630 N N . VAL A 1 218 ? -9.576 5.131 -14.547 1.00 93.75 218 VAL A N 1
ATOM 1631 C CA . VAL A 1 218 ? -10.480 4.203 -13.844 1.00 93.75 218 VAL A CA 1
ATOM 1632 C C . VAL A 1 218 ? -9.911 3.827 -12.474 1.00 93.75 218 VAL A C 1
ATOM 1634 O O . VAL A 1 218 ? -8.842 3.218 -12.365 1.00 93.75 218 VAL A O 1
ATOM 1637 N N . VAL A 1 219 ? -10.642 4.154 -11.405 1.00 93.00 219 VAL A N 1
ATOM 1638 C CA . VAL A 1 219 ? -10.199 3.967 -10.013 1.00 93.00 219 VAL A CA 1
ATOM 1639 C C . VAL A 1 219 ? -11.052 2.958 -9.241 1.00 93.00 219 VAL A C 1
ATOM 1641 O O . VAL A 1 219 ? -12.272 2.888 -9.393 1.00 93.00 219 VAL A O 1
ATOM 1644 N N . SER A 1 220 ? -10.421 2.197 -8.341 1.00 87.44 220 SER A N 1
ATOM 1645 C CA . SER A 1 220 ? -11.092 1.140 -7.556 1.00 87.44 220 SER A CA 1
ATOM 1646 C C . SER A 1 220 ? -11.910 1.632 -6.349 1.00 87.44 220 SER A C 1
ATOM 1648 O O . SER A 1 220 ? -12.550 0.823 -5.678 1.00 87.44 220 SER A O 1
ATOM 1650 N N . SER A 1 221 ? -11.866 2.930 -6.021 1.00 85.31 221 SER A N 1
ATOM 1651 C CA . SER A 1 221 ? -12.670 3.539 -4.949 1.00 85.31 221 SER A CA 1
ATOM 1652 C C . SER A 1 221 ? -12.683 5.070 -5.032 1.00 85.31 221 SER A C 1
ATOM 1654 O O . SER A 1 221 ? -11.742 5.674 -5.553 1.00 85.31 221 SER A O 1
ATOM 1656 N N . ARG A 1 222 ? -13.711 5.706 -4.446 1.00 86.25 222 ARG A N 1
ATOM 1657 C CA . ARG A 1 222 ? -13.876 7.174 -4.436 1.00 86.25 222 ARG A CA 1
ATOM 1658 C C . ARG A 1 222 ? -12.646 7.906 -3.887 1.00 86.25 222 ARG A C 1
ATOM 1660 O O . ARG A 1 222 ? -12.161 8.811 -4.552 1.00 86.25 222 ARG A O 1
ATOM 1667 N N . ARG A 1 223 ? -12.071 7.410 -2.781 1.00 85.81 223 ARG A N 1
ATOM 1668 C CA . ARG A 1 223 ? -10.827 7.917 -2.165 1.00 85.81 223 ARG A CA 1
ATOM 1669 C C . ARG A 1 223 ? -9.672 8.043 -3.158 1.00 85.81 223 ARG A C 1
ATOM 1671 O O . ARG A 1 223 ? -8.899 8.985 -3.067 1.00 85.81 223 ARG A O 1
ATOM 1678 N N . ILE A 1 224 ? -9.513 7.087 -4.075 1.00 89.94 224 ILE A N 1
ATOM 1679 C CA . ILE A 1 224 ? -8.425 7.140 -5.063 1.00 89.94 224 ILE A CA 1
ATOM 1680 C C . ILE A 1 224 ? -8.726 8.225 -6.100 1.00 89.94 224 ILE A C 1
ATOM 1682 O O . ILE A 1 224 ? -7.829 8.976 -6.455 1.00 89.94 224 ILE A O 1
ATOM 1686 N N . GLY A 1 225 ? -9.980 8.363 -6.534 1.00 89.75 225 GLY A N 1
ATOM 1687 C CA . GLY A 1 225 ? -10.378 9.421 -7.467 1.00 89.75 225 GLY A CA 1
ATOM 1688 C C . GLY A 1 225 ? -10.367 10.827 -6.857 1.00 89.75 225 GLY A C 1
ATOM 1689 O O . GLY A 1 225 ? -10.120 11.801 -7.561 1.00 89.75 225 GLY A O 1
ATOM 1690 N N . GLU A 1 226 ? -10.618 10.952 -5.555 1.00 90.19 226 GLU A N 1
ATOM 1691 C CA . GLU A 1 226 ? -10.400 12.180 -4.780 1.00 90.19 226 GLU A CA 1
ATOM 1692 C C . GLU A 1 226 ? -8.899 12.510 -4.729 1.00 90.19 226 GLU A C 1
ATOM 1694 O O . GLU A 1 226 ? -8.512 13.627 -5.059 1.00 90.19 226 GLU A O 1
ATOM 1699 N N . HIS A 1 227 ? -8.053 11.510 -4.449 1.00 90.88 227 HIS A N 1
ATOM 1700 C CA . HIS A 1 227 ? -6.592 11.652 -4.411 1.00 90.88 227 HIS A CA 1
ATOM 1701 C C . HIS A 1 227 ? -5.970 12.027 -5.768 1.00 90.88 227 HIS A C 1
ATOM 1703 O O . HIS A 1 227 ? -5.077 12.868 -5.832 1.00 90.88 227 HIS A O 1
ATOM 1709 N N . CYS A 1 228 ? -6.472 11.458 -6.870 1.00 90.12 228 CYS A N 1
ATOM 1710 C CA . CYS A 1 228 ? -6.064 11.849 -8.225 1.00 90.12 228 CYS A CA 1
ATOM 1711 C C . CYS A 1 228 ? -6.392 13.330 -8.483 1.00 90.12 228 CYS A C 1
ATOM 1713 O O . CYS A 1 228 ? -5.540 14.080 -8.951 1.00 90.12 228 CYS A O 1
ATOM 1715 N N . ARG A 1 229 ? -7.595 13.788 -8.110 1.00 88.38 229 ARG A N 1
ATOM 1716 C CA . ARG A 1 229 ? -7.980 15.201 -8.267 1.00 88.38 229 ARG A CA 1
ATOM 1717 C C . ARG A 1 229 ? -7.126 16.138 -7.407 1.00 88.38 229 ARG A C 1
ATOM 1719 O O . ARG A 1 229 ? -6.733 17.185 -7.905 1.00 88.38 229 ARG A O 1
ATOM 1726 N N . SER A 1 230 ? -6.779 15.765 -6.170 1.00 89.00 230 SER A N 1
ATOM 1727 C CA . SER A 1 230 ? -5.892 16.586 -5.323 1.00 89.00 230 SER A CA 1
ATOM 1728 C C . SER A 1 230 ? -4.442 16.653 -5.814 1.00 89.00 230 SER A C 1
ATOM 1730 O O . SER A 1 230 ? -3.751 17.612 -5.493 1.00 89.00 230 SER A O 1
ATOM 1732 N N . LEU A 1 231 ? -3.990 15.674 -6.605 1.00 86.31 231 LEU A N 1
ATOM 1733 C CA . LEU A 1 231 ? -2.708 15.741 -7.316 1.00 86.31 231 LEU A CA 1
ATOM 1734 C C . LEU A 1 231 ? -2.791 16.545 -8.629 1.00 86.31 231 LEU A C 1
ATOM 1736 O O . LEU A 1 231 ? -1.762 16.820 -9.226 1.00 86.31 231 LEU A O 1
ATOM 1740 N N . GLY A 1 232 ? -3.983 16.947 -9.084 1.00 82.44 232 GLY A N 1
ATOM 1741 C CA . GLY A 1 232 ? -4.158 17.708 -10.328 1.00 82.44 232 GLY A CA 1
ATOM 1742 C C . GLY A 1 232 ? -4.403 16.860 -11.581 1.00 82.44 232 GLY A C 1
ATOM 1743 O O . GLY A 1 232 ? -4.227 17.357 -12.691 1.00 82.44 232 GLY A O 1
ATOM 1744 N N . PHE A 1 233 ? -4.831 15.598 -11.443 1.00 82.50 233 PHE A N 1
ATOM 1745 C CA . PHE A 1 233 ? -5.271 14.796 -12.590 1.00 82.50 233 PHE A CA 1
ATOM 1746 C C . PHE A 1 233 ? -6.563 15.398 -13.179 1.00 82.50 233 PHE A C 1
ATOM 1748 O O . PHE A 1 233 ? -7.616 15.341 -12.539 1.00 82.50 233 PHE A O 1
ATOM 1755 N N . ALA A 1 234 ? -6.478 15.962 -14.389 1.00 68.88 234 ALA A N 1
ATOM 1756 C CA . ALA A 1 234 ? -7.566 16.713 -15.031 1.00 68.88 234 ALA A CA 1
ATOM 1757 C C . ALA A 1 234 ? -8.543 15.866 -15.881 1.00 68.88 234 ALA A C 1
ATOM 1759 O O . ALA A 1 234 ? -9.662 16.313 -16.125 1.00 68.88 234 ALA A O 1
ATOM 1760 N N . GLY A 1 235 ? -8.140 14.665 -16.317 1.00 69.19 235 GLY A N 1
ATOM 1761 C CA . GLY A 1 235 ? -8.944 13.778 -17.174 1.00 69.19 235 GLY A CA 1
ATOM 1762 C C . GLY A 1 235 ? -10.186 13.161 -16.501 1.00 69.19 235 GLY A C 1
ATOM 1763 O O . GLY A 1 235 ? -10.457 13.370 -15.315 1.00 69.19 235 GLY A O 1
ATOM 1764 N N . SER A 1 236 ? -10.951 12.355 -17.250 1.00 84.31 236 SER A N 1
ATOM 1765 C CA . SER A 1 236 ? -12.172 11.696 -16.742 1.00 84.31 236 SER A CA 1
ATOM 1766 C C . SER A 1 236 ? -11.833 10.678 -15.644 1.00 84.31 236 SER A C 1
ATOM 1768 O O . SER A 1 236 ? -11.225 9.646 -15.917 1.00 84.31 236 SER A O 1
ATOM 1770 N N . VAL A 1 237 ? -12.213 10.949 -14.387 1.00 89.25 237 VAL A N 1
ATOM 1771 C CA . VAL A 1 237 ? -11.955 10.056 -13.237 1.00 89.25 237 VAL A CA 1
ATOM 1772 C C . VAL A 1 237 ? -13.201 9.233 -12.890 1.00 89.25 237 VAL A C 1
ATOM 1774 O O . VAL A 1 237 ? -14.047 9.660 -12.091 1.00 89.25 237 VAL A O 1
ATOM 1777 N N . VAL A 1 238 ? -13.272 8.028 -13.460 1.00 91.31 238 VAL A N 1
ATOM 1778 C CA . VAL A 1 238 ? -14.367 7.054 -13.326 1.00 91.31 238 VAL A CA 1
ATOM 1779 C C . VAL A 1 238 ? -14.139 6.147 -12.113 1.00 91.31 238 VAL A C 1
ATOM 1781 O O . VAL A 1 238 ? -13.101 5.500 -11.986 1.00 91.31 238 VAL A O 1
ATOM 1784 N N . VAL A 1 239 ? -15.124 6.056 -11.215 1.00 90.94 239 VAL A N 1
ATOM 1785 C CA . VAL A 1 239 ? -15.051 5.225 -9.998 1.00 90.94 239 VAL A CA 1
ATOM 1786 C C . VAL A 1 239 ? -15.826 3.921 -10.198 1.00 90.94 239 VAL A C 1
ATOM 1788 O O . VAL A 1 239 ? -17.028 3.953 -10.445 1.00 90.94 239 VAL A O 1
ATOM 1791 N N . ALA A 1 240 ? -15.162 2.772 -10.046 1.00 87.62 240 ALA A N 1
ATOM 1792 C CA . ALA A 1 240 ? -15.813 1.461 -10.111 1.00 87.62 240 ALA A CA 1
ATOM 1793 C C . ALA A 1 240 ? -16.654 1.148 -8.854 1.00 87.62 240 ALA A C 1
ATOM 1795 O O . ALA A 1 240 ? -16.325 1.590 -7.753 1.00 87.62 240 ALA A O 1
ATOM 1796 N N . ASP A 1 241 ? -17.703 0.321 -9.004 1.00 76.06 241 ASP A N 1
ATOM 1797 C CA . ASP A 1 241 ? -18.658 -0.016 -7.923 1.00 76.06 241 ASP A CA 1
ATOM 1798 C C . ASP A 1 241 ? -17.988 -0.581 -6.651 1.00 76.06 241 ASP A C 1
ATOM 1800 O O . ASP A 1 241 ? -18.512 -0.458 -5.544 1.00 76.06 241 ASP A O 1
ATOM 1804 N N . ASN A 1 242 ? -16.868 -1.287 -6.826 1.00 75.00 242 ASN A N 1
ATOM 1805 C CA . ASN A 1 242 ? -16.076 -1.927 -5.779 1.00 75.00 242 ASN A CA 1
ATOM 1806 C C . ASN A 1 242 ? -14.656 -2.229 -6.297 1.00 75.00 242 ASN A C 1
ATOM 1808 O O . ASN A 1 242 ? -14.374 -2.117 -7.490 1.00 75.00 242 ASN A O 1
ATOM 1812 N N . ALA A 1 243 ? -13.771 -2.673 -5.400 1.00 69.62 243 ALA A N 1
ATOM 1813 C CA . ALA A 1 243 ? -12.361 -2.927 -5.703 1.00 69.62 243 ALA A CA 1
ATOM 1814 C C . ALA A 1 243 ? -12.061 -4.244 -6.461 1.00 69.62 243 ALA A C 1
ATOM 1816 O O . ALA A 1 243 ? -10.892 -4.590 -6.645 1.00 69.62 243 ALA A O 1
ATOM 1817 N N . GLY A 1 244 ? -13.080 -4.995 -6.890 1.00 75.25 244 GLY A N 1
ATOM 1818 C CA . GLY A 1 244 ? -12.924 -6.214 -7.681 1.00 75.25 244 GLY A CA 1
ATOM 1819 C C . GLY A 1 244 ? -12.531 -5.931 -9.134 1.00 75.25 244 GLY A C 1
ATOM 1820 O O . GLY A 1 244 ? -13.085 -5.044 -9.783 1.00 75.25 244 GLY A O 1
ATOM 1821 N N . MET A 1 245 ? -11.611 -6.731 -9.680 1.00 83.75 245 MET A N 1
ATOM 1822 C CA . MET A 1 245 ? -11.121 -6.579 -11.060 1.00 83.75 245 MET A CA 1
ATOM 1823 C C . MET A 1 245 ? -12.233 -6.632 -12.133 1.00 83.75 245 MET A C 1
ATOM 1825 O O . MET A 1 245 ? -12.207 -5.784 -13.026 1.00 83.75 245 MET A O 1
ATOM 1829 N N . PRO A 1 246 ? -13.281 -7.477 -12.019 1.00 85.12 246 PRO A N 1
ATOM 1830 C CA . PRO A 1 246 ? -14.433 -7.410 -12.923 1.00 85.12 246 PRO A CA 1
ATOM 1831 C C . PRO A 1 246 ? -15.203 -6.077 -12.885 1.00 85.12 246 PRO A C 1
ATOM 1833 O O . PRO A 1 246 ? -15.723 -5.660 -13.915 1.00 85.12 246 PRO A O 1
ATOM 1836 N N . SER A 1 247 ? -15.259 -5.379 -11.741 1.00 85.00 247 SER A N 1
ATOM 1837 C CA . SER A 1 247 ? -15.927 -4.068 -11.644 1.00 85.00 247 SER A CA 1
ATOM 1838 C C . SER A 1 247 ? -15.102 -2.933 -12.254 1.00 85.00 247 SER A C 1
ATOM 1840 O O . SER A 1 247 ? -15.693 -2.008 -12.802 1.00 85.00 247 SER A O 1
ATOM 1842 N N . LEU A 1 248 ? -13.766 -3.021 -12.242 1.00 88.69 248 LEU A N 1
ATOM 1843 C CA . LEU A 1 248 ? -12.902 -2.095 -12.992 1.00 88.69 248 LEU A CA 1
ATOM 1844 C C . LEU A 1 248 ? -13.151 -2.220 -14.503 1.00 88.69 248 LEU A C 1
ATOM 1846 O O . LEU A 1 248 ? -13.393 -1.220 -15.174 1.00 88.69 248 LEU A O 1
ATOM 1850 N N . VAL A 1 249 ? -13.179 -3.451 -15.026 1.00 90.06 249 VAL A N 1
ATOM 1851 C CA . VAL A 1 249 ? -13.448 -3.706 -16.453 1.00 90.06 249 VAL A CA 1
ATOM 1852 C C . VAL A 1 249 ? -14.898 -3.369 -16.828 1.00 90.06 249 VAL A C 1
ATOM 1854 O O . VAL A 1 249 ? -15.138 -2.844 -17.912 1.00 90.06 249 VAL A O 1
ATOM 1857 N N . LYS A 1 250 ? -15.874 -3.591 -15.934 1.00 89.69 250 LYS A N 1
ATOM 1858 C CA . LYS A 1 250 ? -17.261 -3.126 -16.120 1.00 89.69 250 LYS A CA 1
ATOM 1859 C C . LYS A 1 250 ? -17.323 -1.600 -16.260 1.00 89.69 250 LYS A C 1
ATOM 1861 O O . LYS A 1 250 ? -17.936 -1.125 -17.209 1.00 89.69 250 LYS A O 1
ATOM 1866 N N . ALA A 1 251 ? -16.686 -0.853 -15.354 1.00 90.12 251 ALA A N 1
ATOM 1867 C CA . ALA A 1 251 ? -16.681 0.610 -15.389 1.00 90.12 251 ALA A CA 1
ATOM 1868 C C . ALA A 1 251 ? -16.049 1.142 -16.686 1.00 90.12 251 ALA A C 1
ATOM 1870 O O . ALA A 1 251 ? -16.649 1.973 -17.362 1.00 90.12 251 ALA A O 1
ATOM 1871 N N . LEU A 1 252 ? -14.906 0.575 -17.092 1.00 91.31 252 LEU A N 1
ATOM 1872 C CA . LEU A 1 252 ? -14.240 0.897 -18.357 1.00 91.31 252 LEU A CA 1
ATOM 1873 C C . LEU A 1 252 ? -15.147 0.650 -19.582 1.00 91.31 252 LEU A C 1
ATOM 1875 O O . LEU A 1 252 ? -15.257 1.513 -20.448 1.00 91.31 252 LEU A O 1
ATOM 1879 N N . LYS A 1 253 ? -15.866 -0.483 -19.626 1.00 91.00 253 LYS A N 1
ATOM 1880 C CA . LYS A 1 253 ? -16.843 -0.786 -20.692 1.00 91.00 253 LYS A CA 1
ATOM 1881 C C . LYS A 1 253 ? -18.031 0.178 -20.727 1.00 91.00 253 LYS A C 1
ATOM 1883 O O . LYS A 1 253 ? -18.602 0.393 -21.793 1.00 91.00 253 LYS A O 1
ATOM 1888 N N . GLN A 1 254 ? -18.460 0.699 -19.578 1.00 89.12 254 GLN A N 1
ATOM 1889 C CA . GLN A 1 254 ? -19.559 1.666 -19.516 1.00 89.12 254 GLN A CA 1
ATOM 1890 C C . GLN A 1 254 ? -19.114 3.032 -20.044 1.00 89.12 254 GLN A C 1
ATOM 1892 O O . GLN A 1 254 ? -19.825 3.618 -20.855 1.00 89.12 254 GLN A O 1
ATOM 1897 N N . GLU A 1 255 ? -17.925 3.484 -19.644 1.00 88.19 255 GLU A N 1
ATOM 1898 C CA . GLU A 1 255 ? -17.340 4.749 -20.095 1.00 88.19 255 GLU A CA 1
ATOM 1899 C C . GLU A 1 255 ? -17.034 4.729 -21.603 1.00 88.19 255 GLU A C 1
ATOM 1901 O O . GLU A 1 255 ? -17.476 5.620 -22.324 1.00 88.19 255 GLU A O 1
ATOM 1906 N N . HIS A 1 256 ? -16.395 3.669 -22.117 1.00 88.25 256 HIS A N 1
ATOM 1907 C CA . HIS A 1 256 ? -16.123 3.528 -23.554 1.00 88.25 256 HIS A CA 1
ATOM 1908 C C . HIS A 1 256 ? -17.400 3.614 -24.399 1.00 88.25 256 HIS A C 1
ATOM 1910 O O . HIS A 1 256 ? -17.452 4.344 -25.383 1.00 88.25 256 HIS A O 1
ATOM 1916 N N . ARG A 1 257 ? -18.479 2.937 -23.978 1.00 86.31 257 ARG A N 1
ATOM 1917 C CA . ARG A 1 257 ? -19.777 3.004 -24.669 1.00 86.31 257 ARG A CA 1
ATOM 1918 C C . ARG A 1 257 ? -20.408 4.399 -24.626 1.00 86.31 257 ARG A C 1
ATOM 1920 O O . ARG A 1 257 ? -21.097 4.758 -25.577 1.00 86.31 257 ARG A O 1
ATOM 1927 N N . ALA A 1 258 ? -20.190 5.174 -23.562 1.00 83.25 258 ALA A N 1
ATOM 1928 C CA . ALA A 1 258 ? -20.643 6.562 -23.493 1.00 83.25 258 ALA A CA 1
ATOM 1929 C C . ALA A 1 258 ? -19.849 7.459 -24.461 1.00 83.25 258 ALA A C 1
ATOM 1931 O O . ALA A 1 258 ? -20.443 8.257 -25.181 1.00 83.25 258 ALA A O 1
ATOM 1932 N N . GLN A 1 259 ? -18.529 7.268 -24.535 1.00 78.81 259 GLN A N 1
ATOM 1933 C CA . GLN A 1 259 ? -17.636 8.018 -25.423 1.00 78.81 259 GLN A CA 1
ATOM 1934 C C . GLN A 1 259 ? -17.893 7.683 -26.907 1.00 78.81 259 GLN A C 1
ATOM 1936 O O . GLN A 1 259 ? -18.161 8.584 -27.701 1.00 78.81 259 GLN A O 1
ATOM 1941 N N . SER A 1 260 ? -17.943 6.399 -27.288 1.00 73.81 260 SER A N 1
ATOM 1942 C CA . SER A 1 260 ? -18.277 5.981 -28.663 1.00 73.81 260 SER A CA 1
ATOM 1943 C C . SER A 1 260 ? -19.705 6.355 -29.077 1.00 73.81 260 SER A C 1
ATOM 1945 O O . SER A 1 260 ? -19.949 6.650 -30.245 1.00 73.81 260 SER A O 1
ATOM 1947 N N . GLY A 1 261 ? -20.652 6.371 -28.130 1.00 59.00 261 GLY A N 1
ATOM 1948 C CA . GLY A 1 261 ? -22.023 6.820 -28.379 1.00 59.00 261 GLY A CA 1
ATOM 1949 C C . GLY A 1 261 ? -22.123 8.308 -28.731 1.00 59.00 261 GLY A C 1
ATOM 1950 O O . GLY A 1 261 ? -22.995 8.680 -29.509 1.00 59.00 261 GLY A O 1
ATOM 1951 N N . ALA A 1 262 ? -21.216 9.143 -28.213 1.00 50.84 262 ALA A N 1
ATOM 1952 C CA . ALA A 1 262 ? -21.135 10.563 -28.556 1.00 50.84 262 ALA A CA 1
ATOM 1953 C C . ALA A 1 262 ? -20.427 10.811 -29.905 1.00 50.84 262 ALA A C 1
ATOM 1955 O O . ALA A 1 262 ? -20.853 11.669 -30.672 1.00 50.84 262 ALA A O 1
ATOM 1956 N N . ASP A 1 263 ? -19.387 10.035 -30.225 1.00 46.72 263 ASP A N 1
ATOM 1957 C CA . ASP A 1 263 ? -18.563 10.200 -31.442 1.00 46.72 263 ASP A CA 1
ATOM 1958 C C . ASP A 1 263 ? -19.198 9.582 -32.716 1.00 46.72 263 ASP A C 1
ATOM 1960 O O . ASP A 1 263 ? -18.591 9.561 -33.787 1.00 46.72 263 ASP A O 1
ATOM 1964 N N . THR A 1 264 ? -20.429 9.058 -32.609 1.00 41.44 264 THR A N 1
ATOM 1965 C CA . THR A 1 264 ? -21.192 8.482 -33.736 1.00 41.44 264 THR A CA 1
ATOM 1966 C C . THR A 1 264 ? -21.997 9.541 -34.508 1.00 41.44 264 THR A C 1
ATOM 1968 O O . THR A 1 264 ? -22.167 9.410 -35.718 1.00 41.44 264 THR A O 1
ATOM 1971 N N . ASP A 1 265 ? -22.447 10.618 -33.853 1.00 36.41 265 ASP A N 1
ATOM 1972 C CA . ASP A 1 265 ? -23.360 11.630 -34.431 1.00 36.41 265 ASP A CA 1
ATOM 1973 C C . ASP A 1 265 ? -22.646 12.663 -35.342 1.00 36.41 265 ASP A C 1
ATOM 1975 O O . ASP A 1 265 ? -23.241 13.620 -35.832 1.00 36.41 265 ASP A O 1
ATOM 1979 N N . THR A 1 266 ? -21.338 12.487 -35.565 1.00 37.41 266 THR A N 1
ATOM 1980 C CA . THR A 1 266 ? -20.449 13.442 -36.257 1.00 37.41 266 THR A CA 1
ATOM 1981 C C . THR A 1 266 ? -19.631 12.834 -37.406 1.00 37.41 266 THR A C 1
ATOM 1983 O O . THR A 1 266 ? -18.808 13.540 -37.994 1.00 37.41 266 THR A O 1
ATOM 1986 N N . ARG A 1 267 ? -19.826 11.549 -37.760 1.00 31.41 267 ARG A N 1
ATOM 1987 C CA . ARG A 1 267 ? -19.003 10.846 -38.776 1.00 31.41 267 ARG A CA 1
ATOM 1988 C C . ARG A 1 267 ? -19.756 10.084 -39.881 1.00 31.41 267 ARG A C 1
ATOM 1990 O O . ARG A 1 267 ? -19.217 9.127 -40.434 1.00 31.41 267 ARG A O 1
ATOM 1997 N N . GLU A 1 268 ? -20.922 10.560 -40.317 1.00 31.19 268 GLU A N 1
ATOM 1998 C CA . GLU A 1 268 ? -21.419 10.232 -41.667 1.00 31.19 268 GLU A CA 1
ATOM 1999 C C . GLU A 1 268 ? -21.068 11.337 -42.679 1.00 31.19 268 GLU A C 1
ATOM 2001 O O . GLU A 1 268 ? -21.737 12.363 -42.734 1.00 31.19 268 GLU A O 1
ATOM 2006 N N . VAL A 1 269 ? -20.001 11.107 -43.466 1.00 30.50 269 VAL A N 1
ATOM 2007 C CA . VAL A 1 269 ? -19.784 11.480 -44.892 1.00 30.50 269 VAL A CA 1
ATOM 2008 C C . VAL A 1 269 ? -18.286 11.337 -45.227 1.00 30.50 269 VAL A C 1
ATOM 2010 O O . VAL A 1 269 ? -17.479 12.126 -44.741 1.00 30.50 269 VAL A O 1
ATOM 2013 N N . SER A 1 270 ? -17.913 10.361 -46.080 1.00 29.70 270 SER A N 1
ATOM 2014 C CA . SER A 1 270 ? -16.838 10.432 -47.115 1.00 29.70 270 SER A CA 1
ATOM 2015 C C . SER A 1 270 ? -16.481 9.063 -47.740 1.00 29.70 270 SER A C 1
ATOM 2017 O O . SER A 1 270 ? -16.374 8.056 -47.049 1.00 29.70 270 SER A O 1
ATOM 2019 N N . VAL A 1 271 ? -16.234 9.044 -49.058 1.00 29.78 271 VAL A N 1
ATOM 2020 C CA . VAL A 1 271 ? -15.921 7.882 -49.941 1.00 29.78 271 VAL A CA 1
ATOM 2021 C C . VAL A 1 271 ? -14.675 8.269 -50.788 1.00 29.78 271 VAL A C 1
ATOM 2023 O O . VAL A 1 271 ? -14.453 9.463 -50.962 1.00 29.78 271 VAL A O 1
ATOM 2026 N N . THR A 1 272 ? -13.781 7.422 -51.327 1.00 29.56 272 THR A N 1
ATOM 2027 C CA . THR A 1 272 ? -13.843 6.042 -51.876 1.00 29.56 272 THR A CA 1
ATOM 2028 C C . THR A 1 272 ? -12.562 5.231 -51.573 1.00 29.56 272 THR A C 1
ATOM 2030 O O . THR A 1 272 ? -11.473 5.789 -51.561 1.00 29.56 272 THR A O 1
ATOM 2033 N N . SER A 1 273 ? -12.611 3.917 -51.301 1.00 29.08 273 SER A N 1
ATOM 2034 C CA . SER A 1 273 ? -12.518 2.823 -52.303 1.00 29.08 273 SER A CA 1
ATOM 2035 C C . SER A 1 273 ? -11.530 3.049 -53.468 1.00 29.08 273 SER A C 1
ATOM 2037 O O . SER A 1 273 ? -11.857 3.823 -54.363 1.00 29.08 273 SER A O 1
ATOM 2039 N N . ASN A 1 274 ? -10.438 2.263 -53.560 1.00 28.08 274 ASN A N 1
ATOM 2040 C CA . ASN A 1 274 ? -9.917 1.750 -54.847 1.00 28.08 274 ASN A CA 1
ATOM 2041 C C . ASN A 1 274 ? -8.923 0.561 -54.704 1.00 28.08 274 ASN A C 1
ATOM 2043 O O . ASN A 1 274 ? -8.600 0.149 -53.590 1.00 28.08 274 ASN A O 1
ATOM 2047 N N . ARG A 1 275 ? -8.442 0.031 -55.843 1.00 28.16 275 ARG A N 1
ATOM 2048 C CA . ARG A 1 275 ? -7.384 -0.994 -56.024 1.00 28.16 275 ARG A CA 1
ATOM 2049 C C . ARG A 1 275 ? -6.497 -0.642 -57.257 1.00 28.16 275 ARG A C 1
ATOM 2051 O O . ARG A 1 275 ? -6.518 0.519 -57.649 1.00 28.16 275 ARG A O 1
ATOM 2058 N N . ASP A 1 276 ? -5.706 -1.486 -57.945 1.00 32.81 276 ASP A N 1
ATOM 2059 C CA . ASP A 1 276 ? -5.350 -2.936 -57.926 1.00 32.81 276 ASP A CA 1
ATOM 2060 C C . ASP A 1 276 ? -3.861 -3.089 -58.418 1.00 32.81 276 ASP A C 1
ATOM 2062 O O . ASP A 1 276 ? -3.273 -2.088 -58.835 1.00 32.81 276 ASP A O 1
ATOM 2066 N N . PRO A 1 277 ? -3.192 -4.267 -58.333 1.00 47.09 277 PRO A N 1
ATOM 2067 C CA . PRO A 1 277 ? -1.715 -4.362 -58.218 1.00 47.09 277 PRO A CA 1
ATOM 2068 C C . PRO A 1 277 ? -0.920 -4.756 -59.502 1.00 47.09 277 PRO A C 1
ATOM 2070 O O . PRO A 1 277 ? -1.458 -4.799 -60.605 1.00 47.09 277 PRO A O 1
ATOM 2073 N N . SER A 1 278 ? 0.357 -5.165 -59.304 1.00 27.34 278 SER A N 1
ATOM 2074 C CA . SER A 1 278 ? 1.347 -5.827 -60.216 1.00 27.34 278 SER A CA 1
ATOM 2075 C C . SER A 1 278 ? 2.339 -4.897 -60.962 1.00 27.34 278 SER A C 1
ATOM 2077 O O . SER A 1 278 ? 1.943 -3.851 -61.454 1.00 27.34 278 SER A O 1
ATOM 2079 N N . LYS A 1 279 ? 3.660 -5.171 -61.072 1.00 30.34 279 LYS A N 1
ATOM 2080 C CA . LYS A 1 279 ? 4.356 -6.374 -61.609 1.00 30.34 279 LYS A CA 1
ATOM 2081 C C . LYS A 1 279 ? 5.857 -6.485 -61.230 1.00 30.34 279 LYS A C 1
ATOM 2083 O O . LYS A 1 279 ? 6.501 -5.487 -60.932 1.00 30.34 279 LYS A O 1
ATOM 2088 N N . THR A 1 280 ? 6.422 -7.692 -61.383 1.00 27.45 280 THR A N 1
ATOM 2089 C CA . THR A 1 280 ? 7.875 -8.026 -61.447 1.00 27.45 280 THR A CA 1
ATOM 2090 C C . THR A 1 280 ? 8.336 -8.223 -62.912 1.00 27.45 280 THR A C 1
ATOM 2092 O O . THR A 1 280 ? 7.470 -8.407 -63.773 1.00 27.45 280 THR A O 1
ATOM 2095 N N . PRO A 1 281 ? 9.651 -8.162 -63.240 1.00 39.31 281 PRO A N 1
ATOM 2096 C CA . PRO A 1 281 ? 10.512 -9.362 -63.460 1.00 39.31 281 PRO A CA 1
ATOM 2097 C C . PRO A 1 281 ? 11.930 -9.220 -62.816 1.00 39.31 281 PRO A C 1
ATOM 2099 O O . PRO A 1 281 ? 12.348 -8.104 -62.547 1.00 39.31 281 PRO A O 1
ATOM 2102 N N . SER A 1 282 ? 12.675 -10.254 -62.372 1.00 28.67 282 SER A N 1
ATOM 2103 C CA . SER A 1 282 ? 13.227 -11.483 -63.015 1.00 28.67 282 SER A CA 1
ATOM 2104 C C . SER A 1 282 ? 14.468 -11.233 -63.911 1.00 28.67 282 SER A C 1
ATOM 2106 O O . SER A 1 282 ? 14.396 -10.309 -64.710 1.00 28.67 282 SER A O 1
ATOM 2108 N N . THR A 1 283 ? 15.586 -11.997 -63.953 1.00 26.44 283 THR A N 1
ATOM 2109 C CA . THR A 1 283 ? 16.297 -13.000 -63.087 1.00 26.44 283 THR A CA 1
ATOM 2110 C C . THR A 1 283 ? 17.699 -13.261 -63.723 1.00 26.44 283 THR A C 1
ATOM 2112 O O . THR A 1 283 ? 17.818 -13.044 -64.923 1.00 26.44 283 THR A O 1
ATOM 2115 N N . GLN A 1 284 ? 18.708 -13.786 -62.987 1.00 28.64 284 GLN A N 1
ATOM 2116 C CA . GLN A 1 284 ? 19.716 -14.824 -63.395 1.00 28.64 284 GLN A CA 1
ATOM 2117 C C . GLN A 1 284 ? 21.185 -14.659 -62.900 1.00 28.64 284 GLN A C 1
ATOM 2119 O O . GLN A 1 284 ? 21.663 -13.580 -62.570 1.00 28.64 284 GLN A O 1
ATOM 2124 N N . GLN A 1 285 ? 21.849 -15.823 -62.822 1.00 27.08 285 GLN A N 1
ATOM 2125 C CA . GLN A 1 285 ? 23.182 -16.238 -62.317 1.00 27.08 285 GLN A CA 1
ATOM 2126 C C . GLN A 1 285 ? 23.487 -17.603 -63.036 1.00 27.08 285 GLN A C 1
ATOM 2128 O O . GLN A 1 285 ? 22.604 -18.033 -63.790 1.00 27.08 285 GLN A O 1
ATOM 2133 N N . PRO A 1 286 ? 24.550 -18.414 -62.778 1.00 46.97 286 PRO A N 1
ATOM 2134 C CA . PRO A 1 286 ? 25.900 -18.215 -62.207 1.00 46.97 286 PRO A CA 1
ATOM 2135 C C . PRO A 1 286 ? 27.033 -18.898 -63.059 1.00 46.97 286 PRO A C 1
ATOM 2137 O O . PRO A 1 286 ? 26.773 -19.405 -64.145 1.00 46.97 286 PRO A O 1
ATOM 2140 N N . GLY A 1 287 ? 28.268 -19.011 -62.526 1.00 27.59 287 GLY A N 1
ATOM 2141 C CA . GLY A 1 287 ? 29.352 -19.921 -63.001 1.00 27.59 287 GLY A CA 1
ATOM 2142 C C . GLY A 1 287 ? 30.696 -19.206 -63.280 1.00 27.59 287 GLY A C 1
ATOM 2143 O O . GLY A 1 287 ? 30.657 -18.136 -63.873 1.00 27.59 287 GLY A O 1
ATOM 2144 N N . ALA A 1 288 ? 31.916 -19.594 -62.857 1.00 27.70 288 ALA A N 1
ATOM 2145 C CA . ALA A 1 288 ? 32.558 -20.793 -62.257 1.00 27.70 288 ALA A CA 1
ATOM 2146 C C . ALA A 1 288 ? 33.254 -21.788 -63.233 1.00 27.70 288 ALA A C 1
ATOM 2148 O O . ALA A 1 288 ? 32.587 -22.417 -64.047 1.00 27.70 288 ALA A O 1
ATOM 2149 N N . GLY A 1 289 ? 34.582 -21.985 -63.087 1.00 26.59 289 GLY A N 1
ATOM 2150 C CA . GLY A 1 289 ? 35.402 -23.001 -63.794 1.00 26.59 289 GLY A CA 1
ATOM 2151 C C . GLY A 1 289 ? 36.888 -22.603 -63.977 1.00 26.59 289 GLY A C 1
ATOM 2152 O O . GLY A 1 289 ? 37.166 -21.430 -64.194 1.00 26.59 289 GLY A O 1
ATOM 2153 N N . ALA A 1 290 ? 37.846 -23.541 -63.877 1.00 26.67 290 ALA A N 1
ATOM 2154 C CA . ALA A 1 290 ? 39.310 -23.290 -63.843 1.00 26.67 290 ALA A CA 1
ATOM 2155 C C . ALA A 1 290 ? 40.121 -24.142 -64.858 1.00 26.67 290 ALA A C 1
ATOM 2157 O O . ALA A 1 290 ? 39.579 -25.153 -65.292 1.00 26.67 290 ALA A O 1
ATOM 2158 N N . ALA A 1 291 ? 41.398 -23.788 -65.161 1.00 27.44 291 ALA A N 1
ATOM 2159 C CA . ALA A 1 291 ? 42.560 -24.712 -65.372 1.00 27.44 291 ALA A CA 1
ATOM 2160 C C . ALA A 1 291 ? 43.858 -24.076 -65.985 1.00 27.44 291 ALA A C 1
ATOM 2162 O O . ALA A 1 291 ? 43.794 -23.449 -67.035 1.00 27.44 291 ALA A O 1
ATOM 2163 N N . VAL A 1 292 ? 45.023 -24.260 -65.320 1.00 29.64 292 VAL A N 1
ATOM 2164 C CA . VAL A 1 292 ? 46.264 -25.025 -65.716 1.00 29.64 292 VAL A CA 1
ATOM 2165 C C . VAL A 1 292 ? 46.607 -25.138 -67.237 1.00 29.64 292 VAL A C 1
ATOM 2167 O O . VAL A 1 292 ? 45.698 -25.534 -67.968 1.00 29.64 292 VAL A O 1
ATOM 2170 N N . PRO A 1 293 ? 47.860 -24.886 -67.751 1.00 40.41 293 PRO A N 1
ATOM 2171 C CA . PRO A 1 293 ? 49.044 -25.776 -67.547 1.00 40.41 293 PRO A CA 1
ATOM 2172 C C . PRO A 1 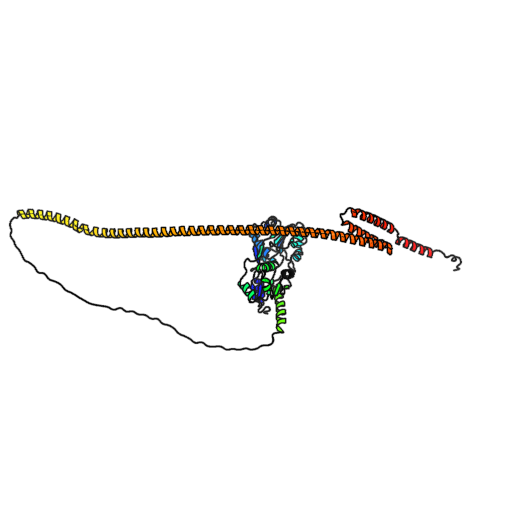293 ? 50.501 -25.202 -67.654 1.00 40.41 293 PRO A C 1
ATOM 2174 O O . PRO A 1 293 ? 50.718 -24.012 -67.862 1.00 40.41 293 PRO A O 1
ATOM 2177 N N . GLU A 1 294 ? 51.499 -26.102 -67.528 1.00 29.72 294 GLU A N 1
ATOM 2178 C CA . GLU A 1 294 ? 52.976 -25.926 -67.634 1.00 29.72 294 GLU A CA 1
ATOM 2179 C C . GLU A 1 294 ? 53.570 -26.387 -68.999 1.00 29.72 294 GLU A C 1
ATOM 2181 O O . GLU A 1 294 ? 52.920 -27.158 -69.709 1.00 29.72 294 GLU A O 1
ATOM 2186 N N . THR A 1 295 ? 54.827 -26.024 -69.351 1.00 28.08 295 THR A N 1
ATOM 2187 C CA . THR A 1 295 ? 55.711 -26.756 -70.320 1.00 28.08 295 THR A CA 1
ATOM 2188 C C . THR A 1 295 ? 57.215 -26.341 -70.229 1.00 28.08 295 THR A C 1
ATOM 2190 O O . THR A 1 295 ? 57.544 -25.413 -69.497 1.00 28.08 295 THR A O 1
ATOM 2193 N N . GLU A 1 296 ? 58.133 -27.016 -70.954 1.00 30.41 296 GLU A N 1
ATOM 2194 C CA . GLU A 1 296 ? 59.627 -26.888 -70.914 1.00 30.41 296 GLU A CA 1
ATOM 2195 C C . GLU A 1 296 ? 60.247 -26.492 -72.310 1.00 30.41 296 GLU A C 1
ATOM 2197 O O . GLU A 1 296 ? 59.468 -26.115 -73.181 1.00 30.41 296 GLU A O 1
ATOM 2202 N N . LYS A 1 297 ? 61.558 -26.526 -72.691 1.00 31.75 297 LYS A N 1
ATOM 2203 C CA . LYS A 1 297 ? 62.858 -27.055 -72.157 1.00 31.75 297 LYS A CA 1
ATOM 2204 C C . LYS A 1 297 ? 64.099 -26.463 -72.920 1.00 31.75 297 LYS A C 1
ATOM 2206 O O . LYS A 1 297 ? 63.922 -25.564 -73.731 1.00 31.75 297 LYS A O 1
ATOM 2211 N N . GLU A 1 298 ? 65.299 -27.062 -72.739 1.00 30.47 298 GLU A N 1
ATOM 2212 C CA . GLU A 1 298 ? 66.529 -27.034 -73.607 1.00 30.47 298 GLU A CA 1
ATOM 2213 C C . GLU A 1 298 ? 67.521 -25.823 -73.539 1.00 30.47 298 GLU A C 1
ATOM 2215 O O . GLU A 1 298 ? 67.117 -24.744 -73.127 1.00 30.47 298 GLU A O 1
ATOM 2220 N N . SER A 1 299 ? 68.843 -25.897 -73.880 1.00 28.31 299 SER A N 1
ATOM 2221 C CA . SER A 1 299 ? 69.718 -26.964 -74.480 1.00 28.31 299 SER A CA 1
ATOM 2222 C C . SER A 1 299 ? 71.274 -26.810 -74.237 1.00 28.31 299 SER A C 1
ATOM 2224 O O . SER A 1 299 ? 71.752 -25.681 -74.265 1.00 28.31 299 SER A O 1
ATOM 2226 N N . GLN A 1 300 ? 72.053 -27.932 -74.172 1.00 32.88 300 GLN A N 1
ATOM 2227 C CA . GLN A 1 300 ? 73.500 -28.164 -74.591 1.00 32.88 300 GLN A CA 1
ATOM 2228 C C . GLN A 1 300 ? 74.698 -27.390 -73.895 1.00 32.88 300 GLN A C 1
ATOM 2230 O O . GLN A 1 300 ? 74.415 -26.501 -73.106 1.00 32.88 300 GLN A O 1
ATOM 2235 N N . THR A 1 301 ? 76.052 -27.608 -74.022 1.00 29.89 301 THR A N 1
ATOM 2236 C CA . THR A 1 301 ? 77.057 -28.565 -74.654 1.00 29.89 301 THR A CA 1
ATOM 2237 C C . THR A 1 301 ? 78.512 -28.358 -74.048 1.00 29.89 301 THR A C 1
ATOM 2239 O O . THR A 1 301 ? 78.650 -27.388 -73.312 1.00 29.89 301 THR A O 1
ATOM 2242 N N . THR A 1 302 ? 79.695 -28.987 -74.344 1.00 32.81 302 THR A N 1
ATOM 2243 C CA . THR A 1 302 ? 80.246 -30.386 -74.537 1.00 32.81 302 THR A CA 1
ATOM 2244 C C . THR A 1 302 ? 81.753 -30.386 -75.028 1.00 32.81 302 THR A C 1
ATOM 2246 O O . THR A 1 302 ? 81.969 -29.897 -76.132 1.00 32.81 302 THR A O 1
ATOM 2249 N N . ALA A 1 303 ? 82.787 -30.956 -74.332 1.00 34.25 303 ALA A N 1
ATOM 2250 C CA . ALA A 1 303 ? 84.183 -31.254 -74.860 1.00 34.25 303 ALA A CA 1
ATOM 2251 C C . ALA A 1 303 ? 85.131 -32.115 -73.923 1.00 34.25 303 ALA A C 1
ATOM 2253 O O . ALA A 1 303 ? 84.892 -32.106 -72.717 1.00 34.25 303 ALA A O 1
ATOM 2254 N N . ALA A 1 304 ? 86.198 -32.833 -74.410 1.00 36.12 304 ALA A N 1
ATOM 2255 C CA . ALA A 1 304 ? 87.088 -33.753 -73.599 1.00 36.12 304 ALA A CA 1
ATOM 2256 C C . ALA A 1 304 ? 88.451 -34.322 -74.207 1.00 36.12 304 ALA A C 1
ATOM 2258 O O . ALA A 1 304 ? 88.571 -34.358 -75.426 1.00 36.12 304 ALA A O 1
ATOM 2259 N N . ILE A 1 305 ? 89.356 -34.919 -73.355 1.00 40.69 305 ILE A N 1
ATOM 2260 C CA . ILE A 1 305 ? 90.324 -36.101 -73.546 1.00 40.69 305 ILE A CA 1
ATOM 2261 C C . ILE A 1 305 ? 91.598 -35.944 -74.488 1.00 40.69 305 ILE A C 1
ATOM 2263 O O . ILE A 1 305 ? 91.547 -34.956 -75.216 1.00 40.69 305 ILE A O 1
ATOM 2267 N N . PRO A 1 306 ? 92.752 -36.744 -74.544 1.00 61.16 306 PRO A N 1
ATOM 2268 C CA . PRO A 1 306 ? 93.266 -38.059 -73.974 1.00 61.16 306 PRO A CA 1
ATOM 2269 C C . PRO A 1 306 ? 94.757 -38.127 -73.383 1.00 61.16 306 PRO A C 1
ATOM 2271 O O . PRO A 1 306 ? 95.354 -37.085 -73.141 1.00 61.16 306 PRO A O 1
ATOM 2274 N N . VAL A 1 307 ? 95.384 -39.336 -73.174 1.00 53.72 307 VAL A N 1
ATOM 2275 C CA . VAL A 1 307 ? 96.786 -39.668 -72.659 1.00 53.72 307 VAL A CA 1
ATOM 2276 C C . VAL A 1 307 ? 97.348 -41.055 -73.177 1.00 53.72 307 VAL A C 1
ATOM 2278 O O . VAL A 1 307 ? 96.512 -41.902 -73.474 1.00 53.72 307 VAL A O 1
ATOM 2281 N N . ILE A 1 308 ? 98.689 -41.354 -73.252 1.00 38.31 308 ILE A N 1
ATOM 2282 C CA . ILE A 1 308 ? 99.318 -42.724 -73.504 1.00 38.31 308 ILE A CA 1
ATOM 2283 C C . ILE A 1 308 ? 100.811 -42.943 -72.953 1.00 38.31 308 ILE A C 1
ATOM 2285 O O . ILE A 1 308 ? 101.307 -41.980 -72.371 1.00 38.31 308 ILE A O 1
ATOM 2289 N N . PRO A 1 309 ? 101.524 -44.139 -72.995 1.00 64.12 309 PRO A N 1
ATOM 2290 C CA . PRO A 1 309 ? 102.362 -44.680 -71.863 1.00 64.12 309 PRO A CA 1
ATOM 2291 C C . PRO A 1 309 ? 103.802 -45.308 -72.150 1.00 64.12 309 PRO A C 1
ATOM 2293 O O . PRO A 1 309 ? 104.525 -44.822 -73.013 1.00 64.12 309 PRO A O 1
ATOM 2296 N N . THR A 1 310 ? 104.249 -46.360 -71.400 1.00 52.47 310 THR A N 1
ATOM 2297 C CA . THR A 1 310 ? 105.637 -46.947 -71.226 1.00 52.47 310 THR A CA 1
ATOM 2298 C C . THR A 1 310 ? 105.797 -48.475 -71.537 1.00 52.47 310 THR A C 1
ATOM 2300 O O . THR A 1 310 ? 104.767 -49.114 -71.754 1.00 52.47 310 THR A O 1
ATOM 2303 N N . PRO A 1 311 ? 107.032 -49.089 -71.571 1.00 59.16 311 PRO A N 1
ATOM 2304 C CA . PRO A 1 311 ? 107.280 -50.501 -71.102 1.00 59.16 311 PRO A CA 1
ATOM 2305 C C . PRO A 1 311 ? 108.748 -50.802 -70.502 1.00 59.16 311 PRO A C 1
ATOM 2307 O O . PRO A 1 311 ? 109.265 -49.879 -69.878 1.00 59.16 311 PRO A O 1
ATOM 2310 N N . PRO A 1 312 ? 109.415 -52.019 -70.493 1.00 60.69 312 PRO A N 1
ATOM 2311 C CA . PRO A 1 312 ? 109.730 -52.741 -69.210 1.00 60.69 312 PRO A CA 1
ATOM 2312 C C . PRO A 1 312 ? 111.022 -53.660 -69.020 1.00 60.69 312 PRO A C 1
ATOM 2314 O O . PRO A 1 312 ? 111.660 -54.059 -69.987 1.00 60.69 312 PRO A O 1
ATOM 2317 N N . ARG A 1 313 ? 111.242 -54.184 -67.775 1.00 43.59 313 ARG A N 1
ATOM 2318 C CA . ARG A 1 313 ? 111.841 -55.527 -67.374 1.00 43.59 313 ARG A CA 1
ATOM 2319 C C . ARG A 1 313 ? 113.351 -55.853 -67.653 1.00 43.59 313 ARG A C 1
ATOM 2321 O O . ARG A 1 313 ? 113.985 -55.051 -68.318 1.00 43.59 313 ARG A O 1
ATOM 2328 N N . ASP A 1 314 ? 114.064 -56.931 -67.208 1.00 37.97 314 ASP A N 1
ATOM 2329 C CA . ASP A 1 314 ? 114.020 -58.119 -66.256 1.00 37.97 314 ASP A CA 1
ATOM 2330 C C . ASP A 1 314 ? 115.511 -58.663 -66.087 1.00 37.97 314 ASP A C 1
ATOM 2332 O O . ASP A 1 314 ? 116.364 -58.095 -66.762 1.00 37.97 314 ASP A O 1
ATOM 2336 N N . ASN A 1 315 ? 116.036 -59.701 -65.367 1.00 40.22 315 ASN A N 1
ATOM 2337 C CA . ASN A 1 315 ? 115.740 -60.681 -64.264 1.00 40.22 315 ASN A CA 1
ATOM 2338 C C . ASN A 1 315 ? 117.101 -61.335 -63.756 1.00 40.22 315 ASN A C 1
ATOM 2340 O O . ASN A 1 315 ? 118.142 -61.046 -64.341 1.00 40.22 315 ASN A O 1
ATOM 2344 N N . GLY A 1 316 ? 117.144 -62.257 -62.758 1.00 35.84 316 GLY A N 1
ATOM 2345 C CA . GLY A 1 316 ? 118.337 -63.094 -62.383 1.00 35.84 316 GLY A CA 1
ATOM 2346 C C . GLY A 1 316 ? 118.384 -63.654 -60.925 1.00 35.84 316 GLY A C 1
ATOM 2347 O O . GLY A 1 316 ? 117.788 -63.051 -60.040 1.00 35.84 316 GLY A O 1
ATOM 2348 N N . LYS A 1 317 ? 119.064 -64.794 -60.624 1.00 40.59 317 LYS A N 1
ATOM 2349 C CA . LYS A 1 317 ? 119.012 -65.485 -59.289 1.00 40.59 317 LYS A CA 1
ATOM 2350 C C . LYS A 1 317 ? 120.347 -65.990 -58.688 1.00 40.59 317 LYS A C 1
ATOM 2352 O O . LYS A 1 317 ? 121.069 -66.726 -59.352 1.00 40.59 317 LYS A O 1
ATOM 2357 N N . ALA A 1 318 ? 120.543 -65.778 -57.376 1.00 39.53 318 ALA A N 1
ATOM 2358 C CA . ALA A 1 318 ? 121.359 -66.602 -56.456 1.00 39.53 318 ALA A CA 1
ATOM 2359 C C . ALA A 1 318 ? 120.976 -66.334 -54.971 1.00 39.53 318 ALA A C 1
ATOM 2361 O O . ALA A 1 318 ? 120.476 -65.255 -54.670 1.00 39.53 318 ALA A O 1
ATOM 2362 N N . GLY A 1 319 ? 121.241 -67.268 -54.036 1.00 49.22 319 GLY A N 1
ATOM 2363 C CA . GLY A 1 319 ? 121.289 -66.968 -52.582 1.00 49.22 319 GLY A CA 1
ATOM 2364 C C . GLY A 1 319 ? 120.121 -67.404 -51.668 1.00 49.22 319 GLY A C 1
ATOM 2365 O O . GLY A 1 319 ? 119.537 -66.567 -50.986 1.00 49.22 319 GLY A O 1
ATOM 2366 N N . TRP A 1 320 ? 119.859 -68.716 -51.544 1.00 50.31 320 TRP A N 1
ATOM 2367 C CA . TRP A 1 320 ? 118.913 -69.355 -50.586 1.00 50.31 320 TRP A CA 1
ATOM 2368 C C . TRP A 1 320 ? 118.892 -68.733 -49.176 1.00 50.31 320 TRP A C 1
ATOM 2370 O O . TRP A 1 320 ? 117.830 -68.543 -48.588 1.00 50.31 320 TRP A O 1
ATOM 2380 N N . VAL A 1 321 ? 120.060 -68.429 -48.598 1.00 54.81 321 VAL A N 1
ATOM 2381 C CA . VAL A 1 321 ? 120.165 -67.969 -47.197 1.00 54.81 321 VAL A CA 1
ATOM 2382 C C . VAL A 1 321 ? 119.577 -66.565 -47.018 1.00 54.81 321 VAL A C 1
ATOM 2384 O O . VAL A 1 321 ? 118.921 -66.299 -46.011 1.00 54.81 321 VAL A O 1
ATOM 2387 N N . ALA A 1 322 ? 119.704 -65.702 -48.031 1.00 58.06 322 ALA A N 1
ATOM 2388 C CA . ALA A 1 322 ? 119.006 -64.421 -48.057 1.00 58.06 322 ALA A CA 1
ATOM 2389 C C . ALA A 1 322 ? 117.485 -64.617 -48.166 1.00 58.06 322 ALA A C 1
ATOM 2391 O O . ALA A 1 322 ? 116.735 -63.859 -47.563 1.00 58.06 322 ALA A O 1
ATOM 2392 N N . SER A 1 323 ? 117.015 -65.657 -48.868 1.00 55.16 323 SER A N 1
ATOM 2393 C CA . SER A 1 323 ? 115.583 -65.956 -49.004 1.00 55.16 323 SER A CA 1
ATOM 2394 C C . SER A 1 323 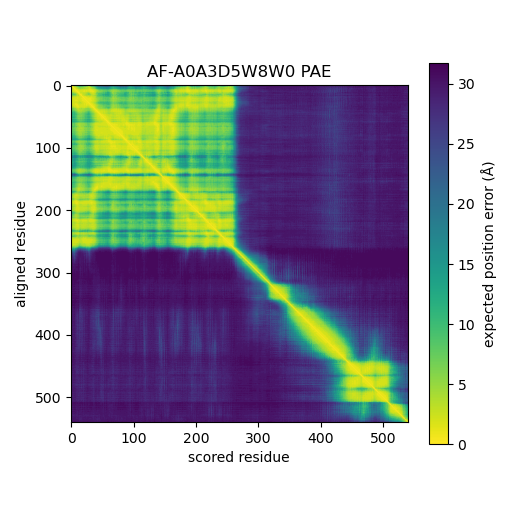? 114.916 -66.300 -47.667 1.00 55.16 323 SER A C 1
ATOM 2396 O O . SER A 1 323 ? 113.804 -65.845 -47.422 1.00 55.16 323 SER A O 1
ATOM 2398 N N . LEU A 1 324 ? 115.581 -67.048 -46.778 1.00 57.28 324 LEU A N 1
ATOM 2399 C CA . LEU A 1 324 ? 115.008 -67.388 -45.467 1.00 57.28 324 LEU A CA 1
ATOM 2400 C C . LEU A 1 324 ? 114.938 -66.165 -44.535 1.00 57.28 324 LEU A C 1
ATOM 2402 O O . LEU A 1 324 ? 113.912 -65.935 -43.897 1.00 57.28 324 LEU A O 1
ATOM 2406 N N . ALA A 1 325 ? 115.992 -65.341 -44.513 1.00 60.31 325 ALA A N 1
ATOM 2407 C CA . ALA A 1 325 ? 115.986 -64.068 -43.789 1.00 60.31 325 ALA A CA 1
ATOM 2408 C C . ALA A 1 325 ? 114.918 -63.103 -44.341 1.00 60.31 325 ALA A C 1
ATOM 2410 O O . ALA A 1 325 ? 114.203 -62.464 -43.570 1.00 60.31 325 ALA A O 1
ATOM 2411 N N . LEU A 1 326 ? 114.754 -63.057 -45.668 1.00 60.06 326 LEU A N 1
ATOM 2412 C CA . LEU A 1 326 ? 113.725 -62.269 -46.343 1.00 60.06 326 LEU A CA 1
ATOM 2413 C C . LEU A 1 326 ? 112.310 -62.747 -45.987 1.00 60.06 326 LEU A C 1
ATOM 2415 O O . LEU A 1 326 ? 111.449 -61.909 -45.758 1.00 60.06 326 LEU A O 1
ATOM 2419 N N . VAL A 1 327 ? 112.054 -64.056 -45.881 1.00 66.50 327 VAL A N 1
ATOM 2420 C CA . VAL A 1 327 ? 110.740 -64.582 -45.456 1.00 66.50 327 VAL A CA 1
ATOM 2421 C C . VAL A 1 327 ? 110.408 -64.176 -44.017 1.00 66.50 327 VAL A C 1
ATOM 2423 O O . VAL A 1 327 ? 109.283 -63.755 -43.756 1.00 66.50 327 VAL A O 1
ATOM 2426 N N . ILE A 1 328 ? 111.375 -64.221 -43.094 1.00 67.25 328 ILE A N 1
ATOM 2427 C CA . ILE A 1 328 ? 111.171 -63.755 -41.710 1.00 67.25 328 ILE A CA 1
ATOM 2428 C C . ILE A 1 328 ? 110.929 -62.235 -41.679 1.00 67.25 328 ILE A C 1
ATOM 2430 O O . ILE A 1 328 ? 110.016 -61.774 -40.995 1.00 67.25 328 ILE A O 1
ATOM 2434 N N . ALA A 1 329 ? 111.678 -61.458 -42.469 1.00 67.50 329 ALA A N 1
ATOM 2435 C CA . ALA A 1 329 ? 111.475 -60.015 -42.597 1.00 67.50 329 ALA A CA 1
ATOM 2436 C C . ALA A 1 329 ? 110.114 -59.659 -43.230 1.00 67.50 329 ALA A C 1
ATOM 2438 O O . ALA A 1 329 ? 109.454 -58.735 -42.764 1.00 67.50 329 ALA A O 1
ATOM 2439 N N . ILE A 1 330 ? 109.659 -60.411 -44.240 1.00 70.88 330 ILE A N 1
ATOM 2440 C CA . ILE A 1 330 ? 108.341 -60.250 -44.876 1.00 70.88 330 ILE A CA 1
ATOM 2441 C C . ILE A 1 330 ? 107.214 -60.636 -43.914 1.00 70.88 330 ILE A C 1
ATOM 2443 O O . ILE A 1 330 ? 106.192 -59.959 -43.901 1.00 70.88 330 ILE A O 1
ATOM 2447 N N . LEU A 1 331 ? 107.385 -61.662 -43.074 1.00 67.12 331 LEU A N 1
ATOM 2448 C CA . LEU A 1 331 ? 106.407 -61.999 -42.033 1.00 67.12 331 LEU A CA 1
ATOM 2449 C C . LEU A 1 331 ? 106.337 -60.911 -40.951 1.00 67.12 331 LEU A C 1
ATOM 2451 O O . LEU A 1 331 ? 105.241 -60.488 -40.595 1.00 67.12 331 LEU A O 1
ATOM 2455 N N . GLY A 1 332 ? 107.479 -60.398 -40.481 1.00 68.38 332 GLY A N 1
ATOM 2456 C CA . GLY A 1 332 ? 107.518 -59.280 -39.530 1.00 68.38 332 GLY A CA 1
ATOM 2457 C C . GLY A 1 332 ? 106.908 -57.994 -40.100 1.00 68.38 332 GLY A C 1
ATOM 2458 O O . GLY A 1 332 ? 106.074 -57.361 -39.453 1.00 68.38 332 GLY A O 1
ATOM 2459 N N . ALA A 1 333 ? 107.255 -57.642 -41.341 1.00 71.50 333 ALA A N 1
ATOM 2460 C CA . ALA A 1 333 ? 106.652 -56.520 -42.055 1.00 71.50 333 ALA A CA 1
ATOM 2461 C C . ALA A 1 333 ? 105.153 -56.745 -42.308 1.00 71.50 333 ALA A C 1
ATOM 2463 O O . ALA A 1 333 ? 104.370 -55.822 -42.128 1.00 71.50 333 ALA A O 1
ATOM 2464 N N . GLY A 1 334 ? 104.740 -57.964 -42.659 1.00 68.56 334 GLY A N 1
ATOM 2465 C CA . GLY A 1 334 ? 103.344 -58.341 -42.873 1.00 68.56 334 GLY A CA 1
ATOM 2466 C C . GLY A 1 334 ? 102.500 -58.231 -41.605 1.00 68.56 334 GLY A C 1
ATOM 2467 O O . GLY A 1 334 ? 101.397 -57.700 -41.668 1.00 68.56 334 GLY A O 1
ATOM 2468 N N . VAL A 1 335 ? 103.027 -58.641 -40.446 1.00 70.50 335 VAL A N 1
ATOM 2469 C CA . VAL A 1 335 ? 102.360 -58.450 -39.146 1.00 70.50 335 VAL A CA 1
ATOM 2470 C C . VAL A 1 335 ? 102.252 -56.964 -38.800 1.00 70.50 335 VAL A C 1
ATOM 2472 O O . VAL A 1 335 ? 101.166 -56.524 -38.434 1.00 70.50 335 VAL A O 1
ATOM 2475 N N . SER A 1 336 ? 103.315 -56.172 -38.978 1.00 67.69 336 SER A N 1
ATOM 2476 C CA . SER A 1 336 ? 103.276 -54.719 -38.736 1.00 67.69 336 SER A CA 1
ATOM 2477 C C . SER A 1 336 ? 102.354 -53.967 -39.704 1.00 67.69 336 SER A C 1
ATOM 2479 O O . SER A 1 336 ? 101.664 -53.037 -39.300 1.00 67.69 336 SER A O 1
ATOM 2481 N N . ILE A 1 337 ? 102.296 -54.376 -40.975 1.00 70.50 337 ILE A N 1
ATOM 2482 C CA . ILE A 1 337 ? 101.365 -53.823 -41.968 1.00 70.50 337 ILE A CA 1
ATOM 2483 C C . ILE A 1 337 ? 99.932 -54.247 -41.640 1.00 70.50 337 ILE A C 1
ATOM 2485 O O . ILE A 1 337 ? 99.031 -53.429 -41.768 1.00 70.50 337 ILE A O 1
ATOM 2489 N N . TYR A 1 338 ? 99.704 -55.476 -41.168 1.00 75.31 338 TYR A N 1
ATOM 2490 C CA . TYR A 1 338 ? 98.377 -55.939 -40.760 1.00 75.31 338 TYR A CA 1
ATOM 2491 C C . TYR A 1 338 ? 97.874 -55.219 -39.502 1.00 75.31 338 TYR A C 1
ATOM 2493 O O . TYR A 1 338 ? 96.734 -54.764 -39.487 1.00 75.31 338 TYR A O 1
ATOM 2501 N N . THR A 1 339 ? 98.706 -55.035 -38.470 1.00 70.25 339 THR A N 1
ATOM 2502 C CA . THR A 1 339 ? 98.309 -54.270 -37.274 1.00 70.25 339 THR A CA 1
ATOM 2503 C C . THR A 1 339 ? 98.117 -52.786 -37.582 1.00 70.25 339 THR A C 1
ATOM 2505 O O . THR A 1 339 ? 97.162 -52.191 -37.083 1.00 70.25 339 THR A O 1
ATOM 2508 N N . TRP A 1 340 ? 98.938 -52.192 -38.455 1.00 71.81 340 TRP A N 1
ATOM 2509 C CA . TRP A 1 340 ? 98.746 -50.820 -38.940 1.00 71.81 340 TRP A CA 1
ATOM 2510 C C . TRP A 1 340 ? 97.471 -50.670 -39.787 1.00 71.81 340 TRP A C 1
ATOM 2512 O O . TRP A 1 340 ? 96.688 -49.753 -39.561 1.00 71.81 340 TRP A O 1
ATOM 2522 N N . TYR A 1 341 ? 97.201 -51.608 -40.699 1.00 73.50 341 TYR A N 1
ATOM 2523 C CA . TYR A 1 341 ? 95.993 -51.619 -41.527 1.00 73.50 341 TYR A CA 1
ATOM 2524 C C . TYR A 1 341 ? 94.726 -51.809 -40.681 1.00 73.50 341 TYR A C 1
ATOM 2526 O O . TYR A 1 341 ? 93.769 -51.057 -40.837 1.00 73.50 341 TYR A O 1
ATOM 2534 N N . VAL A 1 342 ? 94.724 -52.749 -39.730 1.00 68.06 342 VAL A N 1
ATOM 2535 C CA . VAL A 1 342 ? 93.591 -52.948 -38.813 1.00 68.06 342 VAL A CA 1
ATOM 2536 C C . VAL A 1 342 ? 93.374 -51.713 -37.932 1.00 68.06 342 VAL A C 1
ATOM 2538 O O . VAL A 1 342 ? 92.243 -51.248 -37.825 1.00 68.06 342 VAL A O 1
ATOM 2541 N N . THR A 1 343 ? 94.426 -51.125 -37.351 1.00 64.94 343 THR A N 1
ATOM 2542 C CA . THR A 1 343 ? 94.264 -49.937 -36.488 1.00 64.94 343 THR A CA 1
ATOM 2543 C C . THR A 1 343 ? 93.873 -48.672 -37.255 1.00 64.94 343 THR A C 1
ATOM 2545 O O . THR A 1 343 ? 93.059 -47.904 -36.747 1.00 64.94 343 THR A O 1
ATOM 2548 N N . GLN A 1 344 ? 94.382 -48.456 -38.474 1.00 62.09 344 GLN A N 1
ATOM 2549 C CA . GLN A 1 344 ? 94.073 -47.252 -39.254 1.00 62.09 344 GLN A CA 1
ATOM 2550 C C . GLN A 1 344 ? 92.774 -47.365 -40.074 1.00 62.09 344 GLN A C 1
ATOM 2552 O O . GLN A 1 344 ? 92.050 -46.378 -40.178 1.00 62.09 344 GLN A O 1
ATOM 2557 N N . VAL A 1 345 ? 92.451 -48.537 -40.639 1.00 56.84 345 VAL A N 1
ATOM 2558 C CA . VAL A 1 345 ? 91.305 -48.704 -41.558 1.00 56.84 345 VAL A CA 1
ATOM 2559 C C . VAL A 1 345 ? 90.037 -49.176 -40.840 1.00 56.84 345 VAL A C 1
ATOM 2561 O O . VAL A 1 345 ? 88.955 -48.686 -41.157 1.00 56.84 345 VAL A O 1
ATOM 2564 N N . ALA A 1 346 ? 90.127 -50.068 -39.844 1.00 51.69 346 ALA A N 1
ATOM 2565 C CA . ALA A 1 346 ? 88.931 -50.488 -39.101 1.00 51.69 346 ALA A CA 1
ATOM 2566 C C . ALA A 1 346 ? 88.457 -49.404 -38.113 1.00 51.69 346 ALA A C 1
ATOM 2568 O O . ALA A 1 346 ? 87.256 -49.170 -37.982 1.00 51.69 346 ALA A O 1
ATOM 2569 N N . GLY A 1 347 ? 89.392 -48.680 -37.482 1.00 53.06 347 GLY A N 1
ATOM 2570 C CA . GLY A 1 347 ? 89.087 -47.661 -36.470 1.00 53.06 347 GLY A CA 1
ATOM 2571 C C . GLY A 1 347 ? 88.278 -46.451 -36.964 1.00 53.06 347 GLY A C 1
ATOM 2572 O O . GLY A 1 347 ? 87.685 -45.749 -36.149 1.00 53.06 347 GLY A O 1
ATOM 2573 N N . GLN A 1 348 ? 88.209 -46.198 -38.277 1.00 53.72 348 GLN A N 1
ATOM 2574 C CA . GLN A 1 348 ? 87.478 -45.047 -38.830 1.00 53.72 348 GLN A CA 1
ATOM 2575 C C . GLN A 1 348 ? 85.993 -45.317 -39.145 1.00 53.72 348 GLN A C 1
ATOM 2577 O O . GLN A 1 348 ? 85.238 -44.362 -39.335 1.00 53.72 348 GLN A O 1
ATOM 2582 N N . LEU A 1 349 ? 85.542 -46.578 -39.191 1.00 51.94 349 LEU A N 1
ATOM 2583 C CA . LEU A 1 349 ? 84.203 -46.928 -39.706 1.00 51.94 349 LEU A CA 1
ATOM 2584 C C . LEU A 1 349 ? 83.076 -46.967 -38.656 1.00 51.94 349 LEU A C 1
ATOM 2586 O O . LEU A 1 349 ? 81.910 -46.795 -39.023 1.00 51.94 349 LEU A O 1
ATOM 2590 N N . GLU A 1 350 ? 83.402 -47.141 -37.373 1.00 51.22 350 GLU A N 1
ATOM 2591 C CA . GLU A 1 350 ? 82.441 -46.989 -36.265 1.00 51.22 350 GLU A CA 1
ATOM 2592 C C . GLU A 1 350 ? 82.433 -45.548 -35.738 1.00 51.22 350 GLU A C 1
ATOM 2594 O O . GLU A 1 350 ? 81.390 -44.892 -35.748 1.00 51.22 350 GLU A O 1
ATOM 2599 N N . VAL A 1 351 ? 83.613 -45.002 -35.411 1.00 53.56 351 VAL A N 1
ATOM 2600 C CA . VAL A 1 351 ? 83.791 -43.641 -34.863 1.00 53.56 351 VAL A CA 1
ATOM 2601 C C . VAL A 1 351 ? 83.138 -42.561 -35.742 1.00 53.56 351 VAL A C 1
ATOM 2603 O O . VAL A 1 351 ? 82.568 -41.603 -35.222 1.00 53.56 351 VAL A O 1
ATOM 2606 N N . GLY A 1 352 ? 83.144 -42.731 -37.070 1.00 55.09 352 GLY A N 1
ATOM 2607 C CA . GLY A 1 352 ? 82.489 -41.807 -38.002 1.00 55.09 352 GLY A CA 1
ATOM 2608 C C . GLY A 1 352 ? 80.955 -41.750 -37.900 1.00 55.09 352 GLY A C 1
ATOM 2609 O O . GLY A 1 352 ? 80.374 -40.708 -38.204 1.00 55.09 352 GLY A O 1
ATOM 2610 N N . ARG A 1 353 ? 80.280 -42.822 -37.451 1.00 53.12 353 ARG A N 1
ATOM 2611 C CA . ARG A 1 353 ? 78.819 -42.802 -37.227 1.00 53.12 353 ARG A CA 1
ATOM 2612 C C . ARG A 1 353 ? 78.457 -42.125 -35.914 1.00 53.12 353 ARG A C 1
ATOM 2614 O O . ARG A 1 353 ? 77.542 -41.302 -35.897 1.00 53.12 353 ARG A O 1
ATOM 2621 N N . ASP A 1 354 ? 79.182 -42.438 -34.846 1.00 52.69 354 ASP A N 1
ATOM 2622 C CA . ASP A 1 354 ? 78.869 -41.896 -33.524 1.00 52.69 354 ASP A CA 1
ATOM 2623 C C . ASP A 1 354 ? 79.234 -40.412 -33.418 1.00 52.69 354 ASP A C 1
ATOM 2625 O O . ASP A 1 354 ? 78.442 -39.642 -32.880 1.00 52.69 354 ASP A O 1
ATOM 2629 N N . LEU A 1 355 ? 80.336 -39.960 -34.036 1.00 56.97 355 LEU A N 1
ATOM 2630 C CA . LEU A 1 355 ? 80.640 -38.525 -34.144 1.00 56.97 355 LEU A CA 1
ATOM 2631 C C . LEU A 1 355 ? 79.564 -37.754 -34.921 1.00 56.97 355 LEU A C 1
ATOM 2633 O O . LEU A 1 355 ? 79.128 -36.701 -34.461 1.00 56.97 355 LEU A O 1
ATOM 2637 N N . GLY A 1 356 ? 79.082 -38.281 -36.053 1.00 59.41 356 GLY A N 1
ATOM 2638 C CA . GLY A 1 356 ? 77.998 -37.643 -36.812 1.00 59.41 356 GLY A CA 1
ATOM 2639 C C . GLY A 1 356 ? 76.680 -37.566 -36.030 1.00 59.41 356 GLY A C 1
ATOM 2640 O O . GLY A 1 356 ? 75.918 -36.610 -36.178 1.00 59.41 356 GLY A O 1
ATOM 2641 N N . ARG A 1 357 ? 76.424 -38.545 -35.153 1.00 59.72 357 ARG A N 1
ATOM 2642 C CA . ARG A 1 357 ? 75.254 -38.567 -34.265 1.00 59.72 357 ARG A CA 1
ATOM 2643 C C . ARG A 1 357 ? 75.411 -37.627 -33.063 1.00 59.72 357 ARG A C 1
ATOM 2645 O O . ARG A 1 357 ? 74.432 -36.994 -32.677 1.00 59.72 357 ARG A O 1
ATOM 2652 N N . LEU A 1 358 ? 76.622 -37.496 -32.518 1.00 59.84 358 LEU A N 1
ATOM 2653 C CA . LEU A 1 358 ? 76.964 -36.558 -31.442 1.00 59.84 358 LEU A CA 1
ATOM 2654 C C . LEU A 1 358 ? 76.915 -35.097 -31.906 1.00 59.84 358 LEU A C 1
ATOM 2656 O O . LEU A 1 358 ? 76.332 -34.272 -31.214 1.00 59.84 358 LEU A O 1
ATOM 2660 N N . ASP A 1 359 ? 77.453 -34.781 -33.085 1.00 64.25 359 ASP A N 1
ATOM 2661 C CA . ASP A 1 359 ? 77.379 -33.441 -33.692 1.00 64.25 359 ASP A CA 1
ATOM 2662 C C . ASP A 1 359 ? 75.918 -33.066 -34.026 1.00 64.25 359 ASP A C 1
ATOM 2664 O O . ASP A 1 359 ? 75.454 -31.968 -33.717 1.00 64.25 359 ASP A O 1
ATOM 2668 N N . GLY A 1 360 ? 75.132 -34.026 -34.532 1.00 67.12 360 GLY A N 1
ATOM 2669 C CA . GLY A 1 360 ? 73.681 -33.872 -34.679 1.00 67.12 360 GLY A CA 1
ATOM 2670 C C . GLY A 1 360 ? 72.954 -33.603 -33.353 1.00 67.12 360 GLY A C 1
ATOM 2671 O O . GLY A 1 360 ? 72.093 -32.728 -33.301 1.00 67.12 360 GLY A O 1
ATOM 2672 N N . MET A 1 361 ? 73.319 -34.308 -32.275 1.00 71.50 361 MET A N 1
ATOM 2673 C CA . MET A 1 361 ? 72.768 -34.075 -30.933 1.00 71.50 361 MET A CA 1
ATOM 2674 C C . MET A 1 361 ? 73.209 -32.738 -30.329 1.00 71.50 361 MET A C 1
ATOM 2676 O O . MET A 1 361 ? 72.381 -32.087 -29.701 1.00 71.50 361 MET A O 1
ATOM 2680 N N . SER A 1 362 ? 74.460 -32.302 -30.531 1.00 69.38 362 SER A N 1
ATOM 2681 C CA . SER A 1 362 ? 74.944 -31.002 -30.042 1.00 69.38 362 SER A CA 1
ATOM 2682 C C . SER A 1 362 ? 74.102 -29.877 -30.625 1.00 69.38 362 SER A C 1
ATOM 2684 O O . SER A 1 362 ? 73.498 -29.124 -29.876 1.00 69.38 362 SER A O 1
ATOM 2686 N N . ARG A 1 363 ? 73.936 -29.853 -31.953 1.00 72.69 363 ARG A N 1
ATOM 2687 C CA . ARG A 1 363 ? 73.145 -28.822 -32.645 1.00 72.69 363 ARG A CA 1
ATOM 2688 C C . ARG A 1 363 ? 71.673 -28.811 -32.230 1.00 72.69 363 ARG A C 1
ATOM 2690 O O . ARG A 1 363 ? 71.027 -27.773 -32.327 1.00 72.69 363 ARG A O 1
ATOM 2697 N N . GLU A 1 364 ? 71.129 -29.946 -31.792 1.00 76.31 364 GLU A N 1
ATOM 2698 C CA . GLU A 1 364 ? 69.766 -30.018 -31.258 1.00 76.31 364 GLU A CA 1
ATOM 2699 C C . GLU A 1 364 ? 69.692 -29.531 -29.801 1.00 76.31 364 GLU A C 1
ATOM 2701 O O . GLU A 1 364 ? 68.738 -28.848 -29.439 1.00 76.31 364 GLU A O 1
ATOM 2706 N N . VAL A 1 365 ? 70.719 -29.791 -28.984 1.00 74.62 365 VAL A N 1
ATOM 2707 C CA . VAL A 1 365 ? 70.872 -29.176 -27.653 1.00 74.62 365 VAL A CA 1
ATOM 2708 C C . VAL A 1 365 ? 71.041 -27.660 -27.773 1.00 74.62 365 VAL A C 1
ATOM 2710 O O . VAL A 1 365 ? 70.354 -26.934 -27.061 1.00 74.62 365 VAL A O 1
ATOM 2713 N N . ASP A 1 366 ? 71.866 -27.181 -28.705 1.00 79.19 366 ASP A N 1
ATOM 2714 C CA . ASP A 1 366 ? 72.082 -25.753 -28.963 1.00 79.19 366 ASP A CA 1
ATOM 2715 C C . ASP A 1 366 ? 70.760 -25.068 -29.358 1.00 79.19 366 ASP A C 1
ATOM 2717 O O . ASP A 1 366 ? 70.361 -24.087 -28.735 1.00 79.19 366 ASP A O 1
ATOM 2721 N N . ARG A 1 367 ? 69.989 -25.657 -30.290 1.00 76.44 367 ARG A N 1
ATOM 2722 C CA . ARG A 1 367 ? 68.628 -25.191 -30.637 1.00 76.44 367 ARG A CA 1
ATOM 2723 C C . ARG A 1 367 ? 67.668 -25.191 -29.451 1.00 76.44 367 ARG A C 1
ATOM 2725 O O . ARG A 1 367 ? 66.839 -24.290 -29.343 1.00 76.44 367 ARG A O 1
ATOM 2732 N N . LEU A 1 368 ? 67.732 -26.202 -28.584 1.00 78.56 368 LEU A N 1
ATOM 2733 C CA . LEU A 1 368 ? 66.879 -26.274 -27.398 1.00 78.56 368 LEU A CA 1
ATOM 2734 C C . LEU A 1 368 ? 67.248 -25.183 -26.382 1.00 78.56 368 LEU A C 1
ATOM 2736 O O . LEU A 1 368 ? 66.341 -24.551 -25.841 1.00 78.56 368 LEU A O 1
ATOM 2740 N N . VAL A 1 369 ? 68.540 -24.901 -26.188 1.00 83.69 369 VAL A N 1
ATOM 2741 C CA . VAL A 1 369 ? 69.041 -23.792 -25.356 1.00 83.69 369 VAL A CA 1
ATOM 2742 C C . VAL A 1 369 ? 68.631 -22.436 -25.939 1.00 83.69 369 VAL A C 1
ATOM 2744 O O . VAL A 1 369 ? 68.045 -21.627 -25.217 1.00 83.69 369 VAL A O 1
ATOM 2747 N N . ASP A 1 370 ? 68.831 -22.215 -27.241 1.00 83.12 370 ASP A N 1
ATOM 2748 C CA . ASP A 1 370 ? 68.379 -21.006 -27.939 1.00 83.12 370 ASP A CA 1
ATOM 2749 C C . ASP A 1 370 ? 66.862 -20.820 -27.777 1.00 83.12 370 ASP A C 1
ATOM 2751 O O . ASP A 1 370 ? 66.407 -19.747 -27.372 1.00 83.12 370 ASP A O 1
ATOM 2755 N N . SER A 1 371 ? 66.071 -21.879 -27.995 1.00 77.62 371 SER A N 1
ATOM 2756 C CA . SER A 1 371 ? 64.610 -21.832 -27.850 1.00 77.62 371 SER A CA 1
ATOM 2757 C C . SER A 1 371 ? 64.155 -21.565 -26.411 1.00 77.62 371 SER A C 1
ATOM 2759 O O . SER A 1 371 ? 63.181 -20.837 -26.214 1.00 77.62 371 SER A O 1
ATOM 2761 N N . GLN A 1 372 ? 64.870 -22.076 -25.395 1.00 79.19 372 GLN A N 1
ATOM 2762 C CA . GLN A 1 372 ? 64.611 -21.709 -24.001 1.00 79.19 372 GLN A CA 1
ATOM 2763 C C . GLN A 1 372 ? 64.938 -20.240 -23.742 1.00 79.19 372 GLN A C 1
ATOM 2765 O O . GLN A 1 372 ? 64.137 -19.565 -23.102 1.00 79.19 372 GLN A O 1
ATOM 2770 N N . SER A 1 373 ? 66.053 -19.722 -24.268 1.00 80.31 373 SER A N 1
ATOM 2771 C CA . SER A 1 373 ? 66.414 -18.308 -24.102 1.00 80.31 373 SER A CA 1
ATOM 2772 C C . SER A 1 373 ? 65.380 -17.373 -24.748 1.00 80.31 373 SER A C 1
ATOM 2774 O O . SER A 1 373 ? 64.983 -16.373 -24.147 1.00 80.31 373 SER A O 1
ATOM 2776 N N . GLU A 1 374 ? 64.855 -17.740 -25.922 1.00 85.31 374 GLU A N 1
ATOM 2777 C CA . GLU A 1 374 ? 63.824 -16.974 -26.625 1.00 85.31 374 GLU A CA 1
ATOM 2778 C C . GLU A 1 374 ? 62.466 -17.052 -25.902 1.00 85.31 374 GLU A C 1
ATOM 2780 O O . GLU A 1 374 ? 61.764 -16.045 -25.777 1.00 85.31 374 GLU A O 1
ATOM 2785 N N . LEU A 1 375 ? 62.096 -18.229 -25.378 1.00 82.19 375 LEU A N 1
ATOM 2786 C CA . LEU A 1 375 ? 60.909 -18.407 -24.535 1.00 82.19 375 LEU A CA 1
ATOM 2787 C C . LEU A 1 375 ? 61.016 -17.612 -23.229 1.00 82.19 375 LEU A C 1
ATOM 2789 O O . LEU A 1 375 ? 60.050 -16.957 -22.840 1.00 82.19 375 LEU A O 1
ATOM 2793 N N . GLN A 1 376 ? 62.179 -17.619 -22.579 1.00 85.44 376 GLN A N 1
ATOM 2794 C CA . GLN A 1 376 ? 62.416 -16.884 -21.340 1.00 85.44 376 GLN A CA 1
ATOM 2795 C C . GLN A 1 376 ? 62.350 -15.367 -21.576 1.00 85.44 376 GLN A C 1
ATOM 2797 O O . GLN A 1 376 ? 61.611 -14.682 -20.876 1.00 85.44 376 GLN A O 1
ATOM 2802 N N . ALA A 1 377 ? 62.975 -14.851 -22.640 1.00 87.25 377 ALA A N 1
ATOM 2803 C CA . ALA A 1 377 ? 62.859 -13.441 -23.024 1.00 87.25 377 ALA A CA 1
ATOM 2804 C C . ALA A 1 377 ? 61.407 -13.017 -23.349 1.00 87.25 377 ALA A C 1
ATOM 2806 O O . ALA A 1 377 ? 60.986 -11.901 -23.020 1.00 87.25 377 ALA A O 1
ATOM 2807 N N . LYS A 1 378 ? 60.606 -13.908 -23.956 1.00 85.25 378 LYS A N 1
ATOM 2808 C CA . LYS A 1 378 ? 59.159 -13.696 -24.174 1.00 85.25 378 LYS A CA 1
ATOM 2809 C C . LYS A 1 378 ? 58.372 -13.686 -22.858 1.00 85.25 378 LYS A C 1
ATOM 2811 O O . LYS A 1 378 ? 57.470 -12.864 -22.708 1.00 85.25 378 LYS A O 1
ATOM 2816 N N . VAL A 1 379 ? 58.716 -14.549 -21.899 1.00 88.25 379 VAL A N 1
ATOM 2817 C CA . VAL A 1 379 ? 58.112 -14.561 -20.554 1.00 88.25 379 VAL A CA 1
ATOM 2818 C C . VAL A 1 379 ? 58.468 -13.291 -19.780 1.00 88.25 379 VAL A C 1
ATOM 2820 O O . VAL A 1 379 ? 57.563 -12.648 -19.255 1.00 88.25 379 VAL A O 1
ATOM 2823 N N . ASP A 1 380 ? 59.733 -12.870 -19.771 1.00 87.44 380 ASP A N 1
ATOM 2824 C CA . ASP A 1 380 ? 60.187 -11.685 -19.033 1.00 87.44 380 ASP A CA 1
ATOM 2825 C C . ASP A 1 380 ? 59.578 -10.388 -19.595 1.00 87.44 380 ASP A C 1
ATOM 2827 O O . ASP A 1 380 ? 59.151 -9.511 -18.836 1.00 87.44 380 ASP A O 1
ATOM 2831 N N . THR A 1 381 ? 59.440 -10.273 -20.922 1.00 89.81 381 THR A N 1
ATOM 2832 C CA . THR A 1 381 ? 58.756 -9.125 -21.550 1.00 89.81 381 TH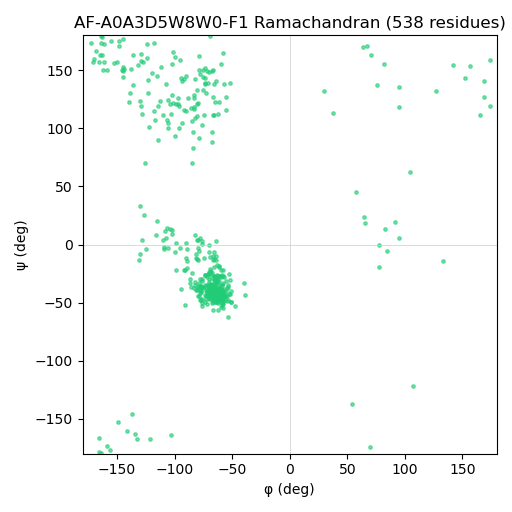R A CA 1
ATOM 2833 C C . THR A 1 381 ? 57.237 -9.148 -21.349 1.00 89.81 381 THR A C 1
ATOM 2835 O O . THR A 1 381 ? 56.641 -8.088 -21.147 1.00 89.81 381 THR A O 1
ATOM 2838 N N . ALA A 1 382 ? 56.596 -10.323 -21.334 1.00 85.50 382 ALA A N 1
ATOM 2839 C CA . ALA A 1 382 ? 55.174 -10.449 -20.999 1.00 85.50 382 ALA A CA 1
ATOM 2840 C C . ALA A 1 382 ? 54.892 -10.149 -19.513 1.00 85.50 382 ALA A C 1
ATOM 2842 O O . ALA A 1 382 ? 53.918 -9.463 -19.195 1.00 85.50 382 ALA A O 1
ATOM 2843 N N . LEU A 1 383 ? 55.762 -10.606 -18.607 1.00 90.25 383 LEU A N 1
ATOM 2844 C CA . LEU A 1 383 ? 55.689 -10.324 -17.174 1.00 90.25 383 LEU A CA 1
ATOM 2845 C C . LEU A 1 383 ? 55.888 -8.831 -16.895 1.00 90.25 383 LEU A C 1
ATOM 2847 O O . LEU A 1 383 ? 55.110 -8.252 -16.140 1.00 90.25 383 LEU A O 1
ATOM 2851 N N . SER A 1 384 ? 56.876 -8.204 -17.542 1.00 90.38 384 SER A N 1
ATOM 2852 C CA . SER A 1 384 ? 57.132 -6.762 -17.420 1.00 90.38 384 SER A CA 1
ATOM 2853 C C . SER A 1 384 ? 55.905 -5.942 -17.821 1.00 90.38 384 SER A C 1
ATOM 2855 O O . SER A 1 384 ? 55.439 -5.130 -17.025 1.00 90.38 384 SER A O 1
ATOM 2857 N N . ARG A 1 385 ? 55.305 -6.235 -18.986 1.00 90.81 385 ARG A N 1
ATOM 2858 C CA . ARG A 1 385 ? 54.047 -5.602 -19.424 1.00 90.81 385 ARG A CA 1
ATOM 2859 C C . ARG A 1 385 ? 52.913 -5.828 -18.425 1.00 90.81 385 ARG A C 1
ATOM 2861 O O . ARG A 1 385 ? 52.313 -4.864 -17.980 1.00 90.81 385 ARG A O 1
ATOM 2868 N N . SER A 1 386 ? 52.696 -7.066 -17.968 1.00 88.81 386 SER A N 1
ATOM 2869 C CA . SER A 1 386 ? 51.639 -7.363 -16.988 1.00 88.81 386 SER A CA 1
ATOM 2870 C C . SER A 1 386 ? 51.829 -6.647 -15.642 1.00 88.81 386 SER A C 1
ATOM 2872 O O . SER A 1 386 ? 50.846 -6.384 -14.949 1.00 88.81 386 SER A O 1
ATOM 2874 N N . LEU A 1 387 ? 53.066 -6.340 -15.238 1.00 91.56 387 LEU A N 1
ATOM 2875 C CA . LEU A 1 387 ? 53.354 -5.526 -14.051 1.00 91.56 387 LEU A CA 1
ATOM 2876 C C . LEU A 1 387 ? 53.103 -4.030 -14.295 1.00 91.56 387 LEU A C 1
ATOM 2878 O O . LEU A 1 387 ? 52.709 -3.325 -13.368 1.00 91.56 387 LEU A O 1
ATOM 2882 N N . GLU A 1 388 ? 53.304 -3.558 -15.522 1.00 92.38 388 GLU A N 1
ATOM 2883 C CA . GLU A 1 388 ? 53.041 -2.183 -15.956 1.00 92.38 388 GLU A CA 1
ATOM 2884 C C . GLU A 1 388 ? 51.528 -1.927 -16.083 1.00 92.38 388 GLU A C 1
ATOM 2886 O O . GLU A 1 388 ? 51.008 -1.031 -15.417 1.00 92.38 388 GLU A O 1
ATOM 2891 N N . ASP A 1 389 ? 50.800 -2.817 -16.772 1.00 90.38 389 ASP A N 1
ATOM 2892 C CA . ASP A 1 389 ? 49.329 -2.836 -16.862 1.00 90.38 389 ASP A CA 1
ATOM 2893 C C . ASP A 1 389 ? 48.679 -2.815 -15.463 1.00 90.38 389 ASP A C 1
ATOM 2895 O O . ASP A 1 389 ? 47.717 -2.089 -15.208 1.00 90.38 389 ASP A O 1
ATOM 2899 N N . LYS A 1 390 ? 49.219 -3.603 -14.518 1.00 86.62 390 LYS A N 1
ATOM 2900 C CA . LYS A 1 390 ? 48.729 -3.656 -13.129 1.00 86.62 390 LYS A CA 1
ATOM 2901 C C . LYS A 1 390 ? 48.982 -2.366 -12.356 1.00 86.62 390 LYS A C 1
ATOM 2903 O O . LYS A 1 390 ? 48.153 -2.016 -11.522 1.00 86.62 390 LYS A O 1
ATOM 2908 N N . ARG A 1 391 ? 50.096 -1.668 -12.601 1.00 93.12 391 ARG A N 1
ATOM 2909 C CA . ARG A 1 391 ? 50.372 -0.362 -11.978 1.00 93.12 391 ARG A CA 1
ATOM 2910 C C . ARG A 1 391 ? 49.404 0.694 -12.495 1.00 93.12 391 ARG A C 1
ATOM 2912 O O . ARG A 1 391 ? 48.780 1.367 -11.685 1.00 93.12 391 ARG A O 1
ATOM 2919 N N . GLU A 1 392 ? 49.212 0.762 -13.812 1.00 93.25 392 GLU A N 1
ATOM 2920 C CA . GLU A 1 392 ? 48.264 1.695 -14.431 1.00 93.25 392 GLU A CA 1
ATOM 2921 C C . GLU A 1 392 ? 46.818 1.430 -13.959 1.00 93.25 392 GLU A C 1
ATOM 2923 O O . GLU A 1 392 ? 46.050 2.360 -13.712 1.00 93.25 392 GLU A O 1
ATOM 2928 N N . LEU A 1 393 ? 46.438 0.158 -13.780 1.00 91.00 393 LEU A N 1
ATOM 2929 C CA . LEU A 1 393 ? 45.114 -0.223 -13.282 1.00 91.00 393 LEU A CA 1
ATOM 2930 C C . LEU A 1 393 ? 44.922 0.102 -11.789 1.00 91.00 393 LEU A C 1
ATOM 2932 O O . LEU A 1 393 ? 43.824 0.504 -11.406 1.00 91.00 393 LEU A O 1
ATOM 2936 N N . LEU A 1 394 ? 45.968 -0.014 -10.961 1.00 92.31 394 LEU A N 1
ATOM 2937 C CA . LEU A 1 394 ? 45.942 0.439 -9.562 1.00 92.31 394 LEU A CA 1
ATOM 2938 C C . LEU A 1 394 ? 45.846 1.969 -9.463 1.00 92.31 394 LEU A C 1
ATOM 2940 O O . LEU A 1 394 ? 45.001 2.468 -8.729 1.00 92.31 394 LEU A O 1
ATOM 2944 N N . GLU A 1 395 ? 46.619 2.715 -10.255 1.00 94.00 395 GLU A N 1
ATOM 2945 C CA . GLU A 1 395 ? 46.554 4.184 -10.293 1.00 94.00 395 GLU A CA 1
ATOM 2946 C C . GLU A 1 395 ? 45.160 4.682 -10.723 1.00 94.00 395 GLU A C 1
ATOM 2948 O O . GLU A 1 395 ? 44.586 5.581 -10.103 1.00 94.00 395 GLU A O 1
ATOM 2953 N N . LYS A 1 396 ? 44.552 4.032 -11.728 1.00 92.25 396 LYS A N 1
ATOM 2954 C CA . LYS A 1 396 ? 43.156 4.279 -12.127 1.00 92.25 396 LYS A CA 1
ATOM 2955 C C . LYS A 1 396 ? 42.159 3.935 -11.015 1.00 92.25 396 LYS A C 1
ATOM 2957 O O . LYS A 1 396 ? 41.173 4.654 -10.854 1.00 92.25 396 LYS A O 1
ATOM 2962 N N . LEU A 1 397 ? 42.390 2.863 -10.253 1.00 91.81 397 LEU A N 1
ATOM 2963 C CA . LEU A 1 397 ? 41.529 2.475 -9.133 1.00 91.81 397 LEU A CA 1
ATOM 2964 C C . LEU A 1 397 ? 41.588 3.510 -8.001 1.00 91.81 397 LEU A C 1
ATOM 2966 O O . LEU A 1 397 ? 40.534 3.945 -7.539 1.00 91.81 397 LEU A O 1
ATOM 2970 N N . ASP A 1 398 ? 42.785 3.952 -7.612 1.00 92.06 398 ASP A N 1
ATOM 2971 C CA . ASP A 1 398 ? 42.987 4.979 -6.583 1.00 92.06 398 ASP A CA 1
ATOM 2972 C C . ASP A 1 398 ? 42.367 6.322 -7.006 1.00 92.06 398 ASP A C 1
ATOM 2974 O O . ASP A 1 398 ? 41.664 6.961 -6.219 1.00 92.06 398 ASP A O 1
ATOM 2978 N N . ALA A 1 399 ? 42.526 6.720 -8.275 1.00 92.25 399 ALA A N 1
ATOM 2979 C CA . ALA A 1 399 ? 41.892 7.920 -8.825 1.00 92.25 399 ALA A CA 1
ATOM 2980 C C . ALA A 1 399 ? 40.351 7.849 -8.783 1.00 92.25 399 ALA A C 1
ATOM 2982 O O . ALA A 1 399 ? 39.691 8.821 -8.400 1.00 92.25 399 ALA A O 1
ATOM 2983 N N . VAL A 1 400 ? 39.763 6.693 -9.120 1.00 93.00 400 VAL A N 1
ATOM 2984 C CA . VAL A 1 400 ? 38.309 6.463 -9.024 1.00 93.00 400 VAL A CA 1
ATOM 2985 C C . VAL A 1 400 ? 37.840 6.445 -7.566 1.00 93.00 400 VAL A C 1
ATOM 2987 O O . VAL A 1 400 ? 36.806 7.040 -7.258 1.00 93.00 400 VAL A O 1
ATOM 2990 N N . GLN A 1 401 ? 38.595 5.832 -6.648 1.00 92.19 401 GLN A N 1
ATOM 2991 C CA . GLN A 1 401 ? 38.274 5.844 -5.216 1.00 92.19 401 GLN A CA 1
ATOM 2992 C C . GLN A 1 401 ? 38.335 7.259 -4.626 1.00 92.19 401 GLN A C 1
ATOM 2994 O O . GLN A 1 401 ? 37.448 7.628 -3.854 1.00 92.19 401 GLN A O 1
ATOM 2999 N N . ALA A 1 402 ? 39.327 8.069 -5.003 1.00 92.94 402 ALA A N 1
ATOM 3000 C CA . ALA A 1 402 ? 39.433 9.463 -4.576 1.00 92.94 402 ALA A CA 1
ATOM 3001 C C . ALA A 1 402 ? 38.259 10.310 -5.101 1.00 92.94 402 ALA A C 1
ATOM 3003 O O . ALA A 1 402 ? 37.631 11.043 -4.332 1.00 92.94 402 ALA A O 1
ATOM 3004 N N . ALA A 1 403 ? 37.903 10.159 -6.383 1.00 92.44 403 ALA A N 1
ATOM 3005 C CA . ALA A 1 403 ? 36.754 10.838 -6.982 1.00 92.44 403 ALA A CA 1
ATOM 3006 C C . ALA A 1 403 ? 35.421 10.430 -6.323 1.00 92.44 403 ALA A C 1
ATOM 3008 O O . ALA A 1 403 ? 34.571 11.287 -6.066 1.00 92.44 403 ALA A O 1
ATOM 3009 N N . LEU A 1 404 ? 35.249 9.144 -5.995 1.00 91.81 404 LEU A N 1
ATOM 3010 C CA . LEU A 1 404 ? 34.063 8.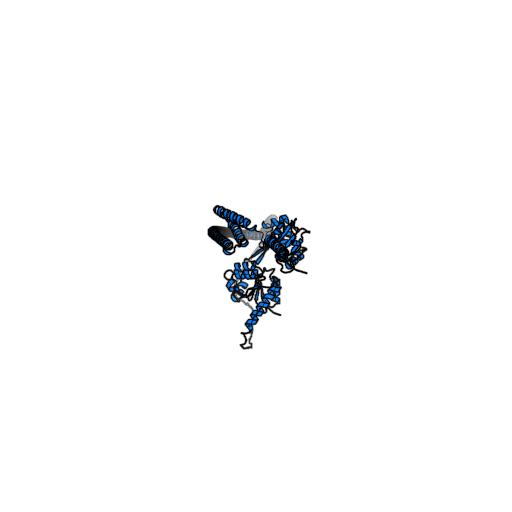638 -5.303 1.00 91.81 404 LEU A CA 1
ATOM 3011 C C . LEU A 1 404 ? 33.947 9.206 -3.880 1.00 91.81 404 LEU A C 1
ATOM 3013 O O . LEU A 1 404 ? 32.882 9.702 -3.520 1.00 91.81 404 LEU A O 1
ATOM 3017 N N . HIS A 1 405 ? 35.031 9.210 -3.095 1.00 92.88 405 HIS A N 1
ATOM 3018 C CA . HIS A 1 405 ? 35.031 9.814 -1.757 1.00 92.88 405 HIS A CA 1
ATOM 3019 C C . HIS A 1 405 ? 34.750 11.322 -1.801 1.00 92.88 405 HIS A C 1
ATOM 3021 O O . HIS A 1 405 ? 33.964 11.818 -0.994 1.00 92.88 405 HIS A O 1
ATOM 3027 N N . ALA A 1 406 ? 35.324 12.047 -2.767 1.00 92.81 406 ALA A N 1
ATOM 3028 C CA . ALA A 1 406 ? 35.033 13.466 -2.963 1.00 92.81 406 ALA A CA 1
ATOM 3029 C C . ALA A 1 406 ? 33.550 13.708 -3.300 1.00 92.81 406 ALA A C 1
ATOM 3031 O O . ALA A 1 406 ? 32.941 14.634 -2.762 1.00 92.81 406 ALA A O 1
ATOM 3032 N N . ARG A 1 407 ? 32.939 12.853 -4.137 1.00 94.62 407 ARG A N 1
ATOM 3033 C CA . ARG A 1 407 ? 31.515 12.959 -4.489 1.00 94.62 407 ARG A CA 1
ATOM 3034 C C . ARG A 1 407 ? 30.591 12.595 -3.325 1.00 94.62 407 ARG A C 1
ATOM 3036 O O . ARG A 1 407 ? 29.606 13.297 -3.115 1.00 94.62 407 ARG A O 1
ATOM 3043 N N . LEU A 1 408 ? 30.915 11.550 -2.560 1.00 93.38 408 LEU A N 1
ATOM 3044 C CA . LEU A 1 408 ? 30.176 11.168 -1.351 1.00 93.38 408 LEU A CA 1
ATOM 3045 C C . LEU A 1 408 ? 30.230 12.273 -0.293 1.00 93.38 408 LEU A C 1
ATOM 3047 O O . LEU A 1 408 ? 29.197 12.604 0.282 1.00 93.38 408 LEU A O 1
ATOM 3051 N N . LYS A 1 409 ? 31.401 12.892 -0.084 1.00 93.56 409 LYS A N 1
ATOM 3052 C CA . LYS A 1 409 ? 31.521 14.033 0.827 1.00 93.56 409 LYS A CA 1
ATOM 3053 C C . LYS A 1 409 ? 30.683 15.223 0.354 1.00 93.56 409 LYS A C 1
ATOM 3055 O O . LYS A 1 409 ? 29.921 15.755 1.149 1.00 93.56 409 LYS A O 1
ATOM 3060 N N . ALA A 1 410 ? 30.772 15.603 -0.922 1.00 93.31 410 ALA A N 1
ATOM 3061 C CA . ALA A 1 410 ? 29.990 16.718 -1.457 1.00 93.31 410 ALA A CA 1
ATOM 3062 C C . ALA A 1 410 ? 28.472 16.513 -1.278 1.00 93.31 410 ALA A C 1
ATOM 3064 O O . ALA A 1 410 ? 27.779 17.449 -0.899 1.00 93.31 410 ALA A O 1
ATOM 3065 N N . LEU A 1 411 ? 27.973 15.286 -1.481 1.00 90.62 411 LEU A N 1
ATOM 3066 C CA . LEU A 1 411 ? 26.566 14.938 -1.243 1.00 90.62 411 LEU A CA 1
ATOM 3067 C C . LEU A 1 411 ? 26.183 14.972 0.248 1.00 90.62 411 LEU A C 1
ATOM 3069 O O . LEU A 1 411 ? 25.063 15.353 0.575 1.00 90.62 411 LEU A O 1
ATOM 3073 N N . ALA A 1 412 ? 27.090 14.593 1.153 1.00 91.25 412 ALA A N 1
ATOM 3074 C CA . ALA A 1 412 ? 26.858 14.687 2.595 1.00 91.25 412 ALA A CA 1
ATOM 3075 C C . ALA A 1 412 ? 26.840 16.148 3.084 1.00 91.25 412 ALA A C 1
ATOM 3077 O O . ALA A 1 412 ? 25.963 16.519 3.862 1.00 91.25 412 ALA A O 1
ATOM 3078 N N . ASP A 1 413 ? 27.758 16.982 2.585 1.00 91.06 413 ASP A N 1
ATOM 3079 C CA . ASP A 1 413 ? 27.803 18.421 2.872 1.00 91.06 413 ASP A CA 1
ATOM 3080 C C . ASP A 1 413 ? 26.543 19.133 2.307 1.00 91.06 413 ASP A C 1
ATOM 3082 O O . ASP A 1 413 ? 25.952 19.981 2.978 1.00 91.06 413 ASP A O 1
ATOM 3086 N N . GLU A 1 414 ? 26.070 18.738 1.114 1.00 91.31 414 GLU A N 1
ATOM 3087 C CA . GLU A 1 414 ? 24.818 19.212 0.492 1.00 91.31 414 GLU A CA 1
ATOM 3088 C C . GLU A 1 414 ? 23.571 18.804 1.302 1.00 91.31 414 GLU A C 1
ATOM 3090 O O . GLU A 1 414 ? 22.714 19.645 1.585 1.00 91.31 414 GLU A O 1
ATOM 3095 N N . GLN A 1 415 ? 23.486 17.544 1.748 1.00 86.62 415 GLN A N 1
ATOM 3096 C CA . GLN A 1 415 ? 22.391 17.073 2.607 1.00 86.62 415 GLN A CA 1
ATOM 3097 C C . GLN A 1 415 ? 22.383 17.760 3.979 1.00 86.62 415 GLN A C 1
ATOM 3099 O O . GLN A 1 415 ? 21.311 18.114 4.467 1.00 86.62 415 GLN A O 1
ATOM 3104 N N . ALA A 1 416 ? 23.549 17.997 4.587 1.00 87.12 416 ALA A N 1
ATOM 3105 C CA . ALA A 1 416 ? 23.646 18.724 5.851 1.00 87.12 416 ALA A CA 1
ATOM 3106 C C . ALA A 1 416 ? 23.138 20.173 5.720 1.00 87.12 416 ALA A C 1
ATOM 3108 O O . ALA A 1 416 ? 22.410 20.647 6.593 1.00 87.12 416 ALA A O 1
ATOM 3109 N N . GLY A 1 417 ? 23.458 20.851 4.610 1.00 89.31 417 GLY A N 1
ATOM 3110 C CA . GLY A 1 417 ? 22.917 22.178 4.299 1.00 89.31 417 GLY A CA 1
ATOM 3111 C C . GLY A 1 417 ? 21.397 22.175 4.102 1.00 89.31 417 GLY A C 1
ATOM 3112 O O . GLY A 1 417 ? 20.705 23.030 4.654 1.00 89.31 417 GLY A O 1
ATOM 3113 N N . ALA A 1 418 ? 20.864 21.187 3.376 1.00 87.75 418 ALA A N 1
ATOM 3114 C CA . ALA A 1 418 ? 19.424 21.050 3.151 1.00 87.75 418 ALA A CA 1
ATOM 3115 C C . ALA A 1 418 ? 18.638 20.768 4.447 1.00 87.75 418 ALA A C 1
ATOM 3117 O O . ALA A 1 418 ? 17.560 21.328 4.635 1.00 87.75 418 ALA A O 1
ATOM 3118 N N . ILE A 1 419 ? 19.180 19.944 5.353 1.00 87.25 419 ILE A N 1
ATOM 3119 C CA . ILE A 1 419 ? 18.571 19.671 6.666 1.00 87.25 419 ILE A CA 1
ATOM 3120 C C . ILE A 1 419 ? 18.561 20.942 7.526 1.00 87.25 419 ILE A C 1
ATOM 3122 O O . ILE A 1 419 ? 17.516 21.293 8.065 1.00 87.25 419 ILE A O 1
ATOM 3126 N N . ALA A 1 420 ? 19.677 21.679 7.590 1.00 86.50 420 ALA A N 1
ATOM 3127 C CA . ALA A 1 420 ? 19.743 22.931 8.345 1.00 86.50 420 ALA A CA 1
ATOM 3128 C C . ALA A 1 420 ? 18.728 23.977 7.840 1.00 86.50 420 ALA A C 1
ATOM 3130 O O . ALA A 1 420 ? 18.052 24.612 8.646 1.00 86.50 420 ALA A O 1
ATOM 3131 N N . GLN A 1 421 ? 18.557 24.106 6.517 1.00 88.12 421 GLN A N 1
ATOM 3132 C CA . GLN A 1 421 ? 17.526 24.981 5.947 1.00 88.12 421 GLN A CA 1
ATOM 3133 C C . GLN A 1 421 ? 16.105 24.516 6.317 1.00 88.12 421 GLN A C 1
ATOM 3135 O O . GLN A 1 421 ? 15.252 25.347 6.624 1.00 88.12 421 GLN A O 1
ATOM 3140 N N . GLN A 1 422 ? 15.839 23.205 6.320 1.00 85.06 422 GLN A N 1
ATOM 3141 C CA . GLN A 1 422 ? 14.534 22.667 6.722 1.00 85.06 422 GLN A CA 1
ATOM 3142 C C . GLN A 1 422 ? 14.234 22.915 8.207 1.00 85.06 422 GLN A C 1
ATOM 3144 O O . GLN A 1 422 ? 13.104 23.279 8.532 1.00 85.06 422 GLN A O 1
ATOM 3149 N N . ASP A 1 423 ? 15.221 22.788 9.096 1.00 81.94 423 ASP A N 1
ATOM 3150 C CA . ASP A 1 423 ? 15.057 23.092 10.524 1.00 81.94 423 ASP A CA 1
ATOM 3151 C C . ASP A 1 423 ? 14.790 24.593 10.773 1.00 81.94 423 ASP A C 1
ATOM 3153 O O . ASP A 1 423 ? 13.935 24.934 11.601 1.00 81.94 423 ASP A O 1
ATOM 3157 N N . ASP A 1 424 ? 15.436 25.494 10.021 1.00 87.94 424 ASP A N 1
ATOM 3158 C CA . ASP A 1 424 ? 15.145 26.939 10.044 1.00 87.94 424 ASP A CA 1
ATOM 3159 C C . ASP A 1 424 ? 13.728 27.249 9.514 1.00 87.94 424 ASP A C 1
ATOM 3161 O O . ASP A 1 424 ? 12.972 28.001 10.142 1.00 87.94 424 ASP A O 1
ATOM 3165 N N . GLU A 1 425 ? 13.318 26.637 8.396 1.00 87.88 425 GLU A N 1
ATOM 3166 C CA . GLU A 1 425 ? 11.967 26.785 7.836 1.00 87.88 425 GLU A CA 1
ATOM 3167 C C . GLU A 1 425 ? 10.892 26.291 8.823 1.00 87.88 425 GLU A C 1
ATOM 3169 O O . GLU A 1 425 ? 9.939 27.025 9.112 1.00 87.88 425 GLU A O 1
ATOM 3174 N N . ILE A 1 426 ? 11.076 25.104 9.417 1.00 88.12 426 ILE A N 1
ATOM 3175 C CA . ILE A 1 426 ? 10.189 24.532 10.446 1.00 88.12 426 ILE A CA 1
ATOM 3176 C C . ILE A 1 426 ? 10.122 25.441 11.681 1.00 88.12 426 ILE A C 1
ATOM 3178 O O . ILE A 1 426 ? 9.028 25.703 12.193 1.00 88.12 426 ILE A O 1
ATOM 3182 N N . SER A 1 427 ? 11.262 25.967 12.136 1.00 85.69 427 SER A N 1
ATOM 3183 C CA . SER A 1 427 ? 11.333 26.881 13.284 1.00 85.69 427 SER A CA 1
ATOM 3184 C C . SER A 1 427 ? 10.594 28.195 13.015 1.00 85.69 427 SER A C 1
ATOM 3186 O O . SER A 1 427 ? 9.845 28.676 13.872 1.00 85.69 427 SER A O 1
ATOM 3188 N N . SER A 1 428 ? 10.726 28.748 11.804 1.00 88.69 428 SER A N 1
ATOM 3189 C CA . SER A 1 428 ? 9.991 29.949 11.390 1.00 88.69 428 SER A CA 1
ATOM 3190 C C . SER A 1 428 ? 8.474 29.706 11.347 1.00 88.69 428 SER A C 1
ATOM 3192 O O . SER A 1 428 ? 7.698 30.508 11.876 1.00 88.69 428 SER A O 1
ATOM 3194 N N . LEU A 1 429 ? 8.046 28.555 10.812 1.00 84.62 429 LEU A N 1
ATOM 3195 C CA . LEU A 1 429 ? 6.640 28.172 10.711 1.00 84.62 429 LEU A CA 1
ATOM 3196 C C . LEU A 1 429 ? 6.021 27.934 12.096 1.00 84.62 429 LEU A C 1
ATOM 3198 O O . LEU A 1 429 ? 4.903 28.382 12.355 1.00 84.62 429 LEU A O 1
ATOM 3202 N N . ALA A 1 430 ? 6.759 27.302 13.014 1.00 80.56 430 ALA A N 1
ATOM 3203 C CA . ALA A 1 430 ? 6.349 27.140 14.408 1.00 80.56 430 ALA A CA 1
ATOM 3204 C C . ALA A 1 430 ? 6.162 28.499 15.113 1.00 80.56 430 ALA A C 1
ATOM 3206 O O . ALA A 1 430 ? 5.176 28.687 15.832 1.00 80.56 430 ALA A O 1
ATOM 3207 N N . GLY A 1 431 ? 7.050 29.467 14.853 1.00 84.88 431 GLY A N 1
ATOM 3208 C CA . GLY A 1 431 ? 6.919 30.846 15.335 1.00 84.88 431 GLY A CA 1
ATOM 3209 C C . GLY A 1 431 ? 5.656 31.547 14.817 1.00 84.88 431 GLY A C 1
ATOM 3210 O O . GLY A 1 431 ? 4.912 32.138 15.604 1.00 84.88 431 GLY A O 1
ATOM 3211 N N . VAL A 1 432 ? 5.360 31.423 13.518 1.00 87.44 432 VAL A N 1
ATOM 3212 C CA . VAL A 1 432 ? 4.125 31.959 12.913 1.00 87.44 432 VAL A CA 1
ATOM 3213 C C . VAL A 1 432 ? 2.882 31.308 13.527 1.00 87.44 432 VAL A C 1
ATOM 3215 O O . VAL A 1 432 ? 1.976 32.016 13.965 1.00 87.44 432 VAL A O 1
ATOM 3218 N N . VAL A 1 433 ? 2.851 29.975 13.644 1.00 78.62 433 VAL A N 1
ATOM 3219 C CA . VAL A 1 433 ? 1.722 29.239 14.244 1.00 78.62 433 VAL A CA 1
ATOM 3220 C C . VAL A 1 433 ? 1.497 29.641 15.708 1.00 78.62 433 VAL A C 1
ATOM 3222 O O . VAL A 1 433 ? 0.347 29.798 16.125 1.00 78.62 433 VAL A O 1
ATOM 3225 N N . ALA A 1 434 ? 2.561 29.868 16.485 1.00 72.25 434 ALA A N 1
ATOM 3226 C CA . ALA A 1 434 ? 2.452 30.367 17.856 1.00 72.25 434 ALA A CA 1
ATOM 3227 C C . ALA A 1 434 ? 1.853 31.787 17.916 1.00 72.25 434 ALA A C 1
ATOM 3229 O O . ALA A 1 434 ? 0.954 32.041 18.724 1.00 72.25 434 ALA A O 1
ATOM 3230 N N . ALA A 1 435 ? 2.283 32.691 17.028 1.00 75.06 435 ALA A N 1
ATOM 3231 C CA . ALA A 1 435 ? 1.737 34.046 16.932 1.00 75.06 435 ALA A CA 1
ATOM 3232 C C . ALA A 1 435 ? 0.249 34.046 16.526 1.00 75.06 435 ALA A C 1
ATOM 3234 O O . ALA A 1 435 ? -0.569 34.698 17.178 1.00 75.06 435 ALA A O 1
ATOM 3235 N N . THR A 1 436 ? -0.129 33.257 15.513 1.00 75.50 436 THR A N 1
ATOM 3236 C CA . THR A 1 436 ? -1.531 33.099 15.092 1.00 75.50 436 THR A CA 1
ATOM 3237 C C . THR A 1 436 ? -2.391 32.489 16.202 1.00 75.50 436 THR A C 1
ATOM 3239 O O . THR A 1 436 ? -3.504 32.956 16.440 1.00 75.50 436 THR A O 1
ATOM 3242 N N . ARG A 1 437 ? -1.880 31.496 16.945 1.00 63.97 437 ARG A N 1
ATOM 3243 C CA . ARG A 1 437 ? -2.593 30.899 18.087 1.00 63.97 437 ARG A CA 1
ATOM 3244 C C . ARG A 1 437 ? -2.851 31.911 19.208 1.00 63.97 437 ARG A C 1
ATOM 3246 O O . ARG A 1 437 ? -3.933 31.888 19.787 1.00 63.97 437 ARG A O 1
ATOM 3253 N N . SER A 1 438 ? -1.897 32.805 19.479 1.00 70.06 438 SER A N 1
ATOM 3254 C CA . SER A 1 438 ? -2.062 33.904 20.443 1.00 70.06 438 SER A CA 1
ATOM 3255 C C . SER A 1 438 ? -3.182 34.868 20.021 1.00 70.06 438 SER A C 1
ATOM 3257 O O . SER A 1 438 ? -4.090 35.152 20.801 1.00 70.06 438 SER A O 1
ATOM 3259 N N . GLN A 1 439 ? -3.192 35.285 18.748 1.00 69.19 439 GLN A N 1
ATOM 3260 C CA . GLN A 1 439 ? -4.240 36.157 18.198 1.00 69.19 439 GLN A CA 1
ATOM 3261 C C . GLN A 1 439 ? -5.633 35.503 18.219 1.00 69.19 439 GLN A C 1
ATOM 3263 O O . GLN A 1 439 ? -6.613 36.161 18.564 1.00 69.19 439 GLN A O 1
ATOM 3268 N N . ILE A 1 440 ? -5.731 34.206 17.902 1.00 66.06 440 ILE A N 1
ATOM 3269 C CA . ILE A 1 440 ? -6.998 33.456 17.962 1.00 66.06 440 ILE A CA 1
ATOM 3270 C C . ILE A 1 440 ? -7.516 33.341 19.405 1.00 66.06 440 ILE A C 1
ATOM 3272 O O . ILE A 1 440 ? -8.723 33.450 19.612 1.00 66.06 440 ILE A O 1
ATOM 3276 N N . GLY A 1 441 ? -6.631 33.161 20.393 1.00 63.47 441 GLY A N 1
ATOM 3277 C CA . GLY A 1 441 ? -7.004 33.126 21.813 1.00 63.47 441 GLY A CA 1
ATOM 3278 C C . GLY A 1 441 ? -7.714 34.408 22.251 1.00 63.47 441 GLY A C 1
ATOM 3279 O O . GLY A 1 441 ? -8.863 34.351 22.688 1.00 63.47 441 GLY A O 1
ATOM 3280 N N . ALA A 1 442 ? -7.080 35.560 22.010 1.00 62.88 442 ALA A N 1
ATOM 3281 C CA . ALA A 1 442 ? -7.654 36.865 22.337 1.00 62.88 442 ALA A CA 1
ATOM 3282 C C . ALA A 1 442 ? -9.021 37.091 21.661 1.00 62.88 442 ALA A C 1
ATOM 3284 O O . ALA A 1 442 ? -9.971 37.508 22.315 1.00 62.88 442 ALA A O 1
ATOM 3285 N N . VAL A 1 443 ? -9.163 36.755 20.371 1.00 65.94 443 VAL A N 1
ATOM 3286 C CA . VAL A 1 443 ? -10.441 36.896 19.640 1.00 65.94 443 VAL A CA 1
ATOM 3287 C C . VAL A 1 443 ? -11.537 35.962 20.183 1.00 65.94 443 VAL A C 1
ATOM 3289 O O . VAL A 1 443 ? -12.718 36.312 20.138 1.00 65.94 443 VAL A O 1
ATOM 3292 N N . HIS A 1 444 ? -11.180 34.789 20.714 1.00 68.75 444 HIS A N 1
ATOM 3293 C CA . HIS A 1 444 ? -12.145 33.849 21.287 1.00 68.75 444 HIS A CA 1
ATOM 3294 C C . HIS A 1 444 ? -12.688 34.317 22.646 1.00 68.75 444 HIS A C 1
ATOM 3296 O O . HIS A 1 444 ? -13.900 34.279 22.865 1.00 68.75 444 HIS A O 1
ATOM 3302 N N . GLU A 1 445 ? -11.815 34.812 23.526 1.00 73.12 445 GLU A N 1
ATOM 3303 C CA . GLU A 1 445 ? -12.191 35.407 24.818 1.00 73.12 445 GLU A CA 1
ATOM 3304 C C . GLU A 1 445 ? -13.095 36.635 24.611 1.00 73.12 445 GLU A C 1
ATOM 3306 O O . GLU A 1 445 ? -14.165 36.753 25.212 1.00 73.12 445 GLU A O 1
ATOM 3311 N N . ASP A 1 446 ? -12.723 37.486 23.655 1.00 78.19 446 ASP A N 1
ATOM 3312 C CA . ASP A 1 446 ? -13.451 38.687 23.243 1.00 78.19 446 ASP A CA 1
ATOM 3313 C C . ASP A 1 446 ? -14.835 38.366 22.622 1.00 78.19 446 ASP A C 1
ATOM 3315 O O . ASP A 1 446 ? -15.776 39.159 22.712 1.00 78.19 446 ASP A O 1
ATOM 3319 N N . TRP A 1 447 ? -15.015 37.189 22.006 1.00 81.69 447 TRP A N 1
ATOM 3320 C CA . TRP A 1 447 ? -16.332 36.696 21.571 1.00 81.69 447 TRP A CA 1
ATOM 3321 C C . TRP A 1 447 ? -17.167 36.159 22.744 1.00 81.69 447 TRP A C 1
ATOM 3323 O O . TRP A 1 447 ? -18.334 36.533 22.885 1.00 81.69 447 TRP A O 1
ATOM 3333 N N . LEU A 1 448 ? -16.573 35.338 23.616 1.00 82.94 448 LEU A N 1
ATOM 3334 C CA . LEU A 1 448 ? -17.254 34.762 24.781 1.00 82.94 448 LEU A CA 1
ATOM 3335 C C . LEU A 1 448 ? -17.791 35.843 25.740 1.00 82.94 448 LEU A C 1
ATOM 3337 O O . LEU A 1 448 ? -18.902 35.703 26.251 1.00 82.94 448 LEU A O 1
ATOM 3341 N N . LEU A 1 449 ? -17.056 36.945 25.944 1.00 85.44 449 LEU A N 1
ATOM 3342 C CA . LEU A 1 449 ? -17.520 38.072 26.768 1.00 85.44 449 LEU A CA 1
ATOM 3343 C C . LEU A 1 449 ? -18.739 38.790 26.160 1.00 85.44 449 LEU A C 1
ATOM 3345 O O . LEU A 1 449 ? -19.646 39.191 26.893 1.00 85.44 449 LEU A O 1
ATOM 3349 N N . ARG A 1 450 ? -18.806 38.918 24.826 1.00 86.69 450 ARG A N 1
ATOM 3350 C CA . ARG A 1 450 ? -19.970 39.500 24.126 1.00 86.69 450 ARG A CA 1
ATOM 3351 C C . ARG A 1 450 ? -21.199 38.597 24.214 1.00 86.69 450 ARG A C 1
ATOM 3353 O O . ARG A 1 450 ? -22.298 39.101 24.430 1.00 86.69 450 ARG A O 1
ATOM 3360 N N . GLU A 1 451 ? -21.009 37.284 24.091 1.00 89.94 451 GLU A N 1
ATOM 3361 C CA . GLU A 1 451 ? -22.076 36.288 24.251 1.00 89.94 451 GLU A CA 1
ATOM 3362 C C . GLU A 1 451 ? -22.663 36.329 25.672 1.00 89.94 451 GLU A C 1
ATOM 3364 O O . GLU A 1 451 ? -23.881 36.399 25.840 1.00 89.94 451 GLU A O 1
ATOM 3369 N N . VAL A 1 452 ? -21.811 36.396 26.705 1.00 91.81 452 VAL A N 1
ATOM 3370 C CA . VAL A 1 452 ? -22.256 36.600 28.095 1.00 91.81 452 VAL A CA 1
ATOM 3371 C C . VAL A 1 452 ? -23.060 37.895 28.224 1.00 91.81 452 VAL A C 1
ATOM 3373 O O . VAL A 1 452 ? -24.184 37.859 28.721 1.00 91.81 452 VAL A O 1
ATOM 3376 N N . ALA A 1 453 ? -22.546 39.027 27.734 1.00 91.00 453 ALA A N 1
ATOM 3377 C CA . ALA A 1 453 ? -23.254 40.307 27.808 1.00 91.00 453 ALA A CA 1
ATOM 3378 C C . ALA A 1 453 ? -24.633 40.274 27.112 1.00 91.00 453 ALA A C 1
ATOM 3380 O O . ALA A 1 453 ? -25.588 40.880 27.606 1.00 91.00 453 ALA A O 1
ATOM 3381 N N . HIS A 1 454 ? -24.767 39.530 26.007 1.00 94.38 454 HIS A N 1
ATOM 3382 C CA . HIS A 1 454 ? -26.052 39.313 25.341 1.00 94.38 454 HIS A CA 1
ATOM 3383 C C . HIS A 1 454 ? -27.027 38.489 26.199 1.00 94.38 454 HIS A C 1
ATOM 3385 O O . HIS A 1 454 ? -28.193 38.866 26.325 1.00 94.38 454 HIS A O 1
ATOM 3391 N N . LEU A 1 455 ? -26.556 37.413 26.839 1.00 93.19 455 LEU A N 1
ATOM 3392 C CA . LEU A 1 455 ? -27.372 36.576 27.728 1.00 93.19 455 LEU A CA 1
ATOM 3393 C C . LEU A 1 455 ? -27.860 37.337 28.971 1.00 93.19 455 LEU A C 1
ATOM 3395 O O . LEU A 1 455 ? -29.023 37.194 29.350 1.00 93.19 455 LEU A O 1
ATOM 3399 N N . LEU A 1 456 ? -27.023 38.200 29.557 1.00 93.06 456 LEU A N 1
ATOM 3400 C CA . LEU A 1 456 ? -27.419 39.068 30.675 1.00 93.06 456 LEU A CA 1
ATOM 3401 C C . LEU A 1 456 ? -28.490 40.089 30.259 1.00 93.06 456 LEU A C 1
ATOM 3403 O O . LEU A 1 456 ? -29.484 40.280 30.963 1.00 93.06 456 LEU A O 1
ATOM 3407 N N . LEU A 1 457 ? -28.333 40.707 29.081 1.00 93.75 457 LEU A N 1
ATOM 3408 C CA . LEU A 1 457 ? -29.339 41.613 28.524 1.00 93.75 457 LEU A CA 1
ATOM 3409 C C . LEU A 1 457 ? -30.666 40.885 28.254 1.00 93.75 457 LEU A C 1
ATOM 3411 O O . LEU A 1 457 ? -31.730 41.418 28.571 1.00 93.75 457 LEU A O 1
ATOM 3415 N N . LEU A 1 458 ? -30.610 39.665 27.711 1.00 92.12 458 LEU A N 1
ATOM 3416 C CA . LEU A 1 458 ? -31.784 38.830 27.455 1.00 92.12 458 LEU A CA 1
ATOM 3417 C C . LEU A 1 458 ? -32.507 38.450 28.757 1.00 92.12 458 LEU A C 1
ATOM 3419 O O . LEU A 1 458 ? -33.731 38.562 28.814 1.00 92.12 458 LEU A O 1
ATOM 3423 N N . ALA A 1 459 ? -31.776 38.060 29.806 1.00 91.44 459 ALA A N 1
ATOM 3424 C CA . ALA A 1 459 ? -32.354 37.767 31.118 1.00 91.44 459 ALA A CA 1
ATOM 3425 C C . ALA A 1 459 ? -33.101 38.983 31.690 1.00 91.44 459 ALA A C 1
ATOM 3427 O O . ALA A 1 459 ? -34.278 38.884 32.042 1.00 91.44 459 ALA A O 1
ATOM 3428 N N . ASN A 1 460 ? -32.455 40.154 31.693 1.00 91.00 460 ASN A N 1
ATOM 3429 C CA . ASN A 1 460 ? -33.053 41.400 32.173 1.00 91.00 460 ASN A CA 1
ATOM 3430 C C . ASN A 1 460 ? -34.300 41.806 31.357 1.00 91.00 460 ASN A C 1
ATOM 3432 O O . ASN A 1 460 ? -35.310 42.227 31.923 1.00 91.00 460 ASN A O 1
ATOM 3436 N N . GLN A 1 461 ? -34.281 41.619 30.031 1.00 91.06 461 GLN A N 1
ATOM 3437 C CA . GLN A 1 461 ? -35.461 41.842 29.184 1.00 91.06 461 GLN A CA 1
ATOM 3438 C C . GLN A 1 461 ? -36.619 40.892 29.527 1.00 91.06 461 GLN A C 1
ATOM 3440 O O . GLN A 1 461 ? -37.766 41.336 29.564 1.00 91.06 461 GLN A O 1
ATOM 3445 N N . ARG A 1 462 ? -36.347 39.608 29.808 1.00 87.06 462 ARG A N 1
ATOM 3446 C CA . ARG A 1 462 ? -37.383 38.626 30.185 1.00 87.06 462 ARG A CA 1
ATOM 3447 C C . ARG A 1 462 ? -38.025 38.949 31.534 1.00 87.06 462 ARG A C 1
ATOM 3449 O O . ARG A 1 462 ? -39.253 38.932 31.623 1.00 87.06 462 ARG A O 1
ATOM 3456 N N . LEU A 1 463 ? -37.226 39.340 32.529 1.00 86.06 463 LEU A N 1
ATOM 3457 C CA . LEU A 1 463 ? -37.735 39.828 33.816 1.00 86.06 463 LEU A CA 1
ATOM 3458 C C . LEU A 1 463 ? -38.570 41.104 33.641 1.00 86.06 463 LEU A C 1
ATOM 3460 O O . LEU A 1 463 ? -39.738 41.137 34.017 1.00 86.06 463 LEU A O 1
ATOM 3464 N N . THR A 1 464 ? -37.990 42.140 33.031 1.00 85.81 464 THR A N 1
ATOM 3465 C CA . THR A 1 464 ? -38.563 43.496 33.026 1.00 85.81 464 THR A CA 1
ATOM 3466 C C . THR A 1 464 ? -39.780 43.648 32.108 1.00 85.81 464 THR A C 1
ATOM 3468 O O . THR A 1 464 ? -40.686 44.414 32.426 1.00 85.81 464 THR A O 1
ATOM 3471 N N . LEU A 1 465 ? -39.818 42.952 30.963 1.00 78.19 465 LEU A N 1
ATOM 3472 C CA . LEU A 1 465 ? -40.875 43.133 29.954 1.00 78.19 465 LEU A CA 1
ATOM 3473 C C . LEU A 1 465 ? -41.986 42.078 30.015 1.00 78.19 465 LEU A C 1
ATOM 3475 O O . LEU A 1 465 ? -43.067 42.324 29.484 1.00 78.19 465 LEU A O 1
ATOM 3479 N N . LEU A 1 466 ? -41.721 40.905 30.602 1.00 76.00 466 LEU A N 1
ATOM 3480 C CA . LEU A 1 466 ? -42.645 39.762 30.583 1.00 76.00 466 LEU A CA 1
ATOM 3481 C C . LEU A 1 466 ? -42.891 39.128 31.962 1.00 76.00 466 LEU A C 1
ATOM 3483 O O . LEU A 1 466 ? -43.814 38.326 32.080 1.00 76.00 466 LEU A O 1
ATOM 3487 N N . GLY A 1 467 ? -42.094 39.449 32.989 1.00 79.50 467 GLY A N 1
ATOM 3488 C CA . GLY A 1 467 ? -42.144 38.750 34.281 1.00 79.50 467 GLY A CA 1
ATOM 3489 C C . GLY A 1 467 ? -41.711 37.280 34.199 1.00 79.50 467 GLY A C 1
ATOM 3490 O O . GLY A 1 467 ? -42.037 36.490 35.081 1.00 79.50 467 GLY A O 1
ATOM 3491 N N . ASP A 1 468 ? -41.004 36.896 33.133 1.00 85.25 468 ASP A N 1
ATOM 3492 C CA . ASP A 1 468 ? -40.668 35.506 32.817 1.00 85.25 468 ASP A CA 1
ATOM 3493 C C . ASP A 1 468 ? -39.404 35.074 33.581 1.00 85.25 468 ASP A C 1
ATOM 3495 O O . ASP A 1 468 ? -38.275 35.157 33.086 1.00 85.25 468 ASP A O 1
ATOM 3499 N N . ILE A 1 469 ? -39.621 34.668 34.836 1.00 84.62 469 ILE A N 1
ATOM 3500 C CA . ILE A 1 469 ? -38.586 34.208 35.773 1.00 84.62 469 ILE A CA 1
ATOM 3501 C C . ILE A 1 469 ? -37.872 32.959 35.228 1.00 84.62 469 ILE A C 1
ATOM 3503 O O . ILE A 1 469 ? -36.650 32.854 35.329 1.00 84.62 469 ILE A O 1
ATOM 3507 N N . ASP A 1 470 ? -38.610 32.044 34.601 1.00 85.62 470 ASP A N 1
ATOM 3508 C CA . ASP A 1 470 ? -38.127 30.750 34.103 1.00 85.62 470 ASP A CA 1
ATOM 3509 C C . ASP A 1 470 ? -37.117 30.926 32.948 1.00 85.62 470 ASP A C 1
ATOM 3511 O O . ASP A 1 470 ? -35.999 30.395 32.989 1.00 85.62 470 ASP A O 1
ATOM 3515 N N . LEU A 1 471 ? -37.449 31.744 31.936 1.00 86.69 471 LEU A N 1
ATOM 3516 C CA . LEU A 1 471 ? -36.518 32.068 30.848 1.00 86.69 471 LEU A CA 1
ATOM 3517 C C . LEU A 1 471 ? -35.363 32.964 31.309 1.00 86.69 471 LEU A C 1
ATOM 3519 O O . LEU A 1 471 ? -34.249 32.816 30.797 1.00 86.69 471 LEU A O 1
ATOM 3523 N N . ALA A 1 472 ? -35.588 33.856 32.278 1.00 89.75 472 ALA A N 1
ATOM 3524 C CA . ALA A 1 472 ? -34.521 34.671 32.850 1.00 89.75 472 ALA A CA 1
ATOM 3525 C C . ALA A 1 472 ? -33.473 33.818 33.580 1.00 89.75 472 ALA A C 1
ATOM 3527 O O . ALA A 1 472 ? -32.285 33.921 33.267 1.00 89.75 472 ALA A O 1
ATOM 3528 N N . LYS A 1 473 ? -33.899 32.912 34.474 1.00 89.75 473 LYS A N 1
ATOM 3529 C CA . LYS A 1 473 ? -33.013 31.952 35.155 1.00 89.75 473 LYS A CA 1
ATOM 3530 C C . LYS A 1 473 ? -32.180 31.152 34.157 1.00 89.75 473 LYS A C 1
ATOM 3532 O O . LYS A 1 473 ? -30.965 31.073 34.299 1.00 89.75 473 LYS A O 1
ATOM 3537 N N . ARG A 1 474 ? -32.807 30.611 33.105 1.00 90.94 474 ARG A N 1
ATOM 3538 C CA . ARG A 1 474 ? -32.110 29.836 32.058 1.00 90.94 474 ARG A CA 1
ATOM 3539 C C . ARG A 1 474 ? -31.032 30.652 31.339 1.00 90.94 474 ARG A C 1
ATOM 3541 O O . ARG A 1 474 ? -29.956 30.117 31.074 1.00 90.94 474 ARG A O 1
ATOM 3548 N N . A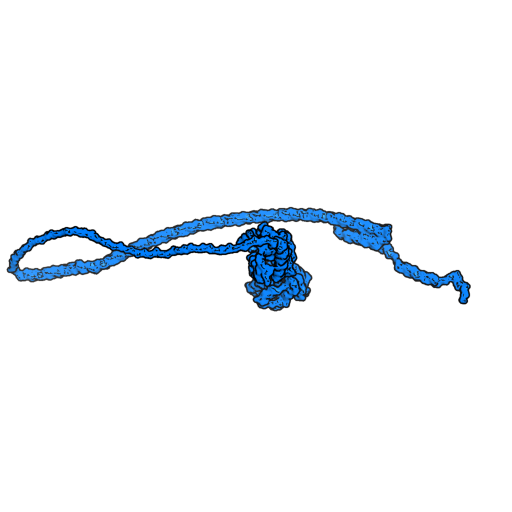LA A 1 475 ? -31.291 31.929 31.056 1.00 91.44 475 ALA A N 1
ATOM 3549 C CA . ALA A 1 475 ? -30.309 32.824 30.446 1.00 91.44 475 ALA A CA 1
ATOM 3550 C C . ALA A 1 475 ? -29.140 33.159 31.398 1.00 91.44 475 ALA A C 1
ATOM 3552 O O . ALA A 1 475 ? -27.988 33.135 30.964 1.00 91.44 475 ALA A O 1
ATOM 3553 N N . LEU A 1 476 ? -29.406 33.385 32.692 1.00 92.50 476 LEU A N 1
ATOM 3554 C CA . LEU A 1 476 ? -28.362 33.618 33.705 1.00 92.50 476 LEU A CA 1
ATOM 3555 C C . LEU A 1 476 ? -27.506 32.367 33.969 1.00 92.50 476 LEU A C 1
ATOM 3557 O O . LEU A 1 476 ? -26.283 32.472 34.046 1.00 92.50 476 LEU A O 1
ATOM 3561 N N . THR A 1 477 ? -28.109 31.175 34.031 1.00 92.44 477 THR A N 1
ATOM 3562 C CA . THR A 1 477 ? -27.370 29.905 34.152 1.00 92.44 477 THR A CA 1
ATOM 3563 C C . THR A 1 477 ? -26.448 29.686 32.954 1.00 92.44 477 THR A C 1
ATOM 3565 O O . THR A 1 477 ? -25.277 29.354 33.133 1.00 92.44 477 THR A O 1
ATOM 3568 N N . LEU A 1 478 ? -26.933 29.943 31.732 1.00 92.25 478 LEU A N 1
ATOM 3569 C CA . LEU A 1 478 ? -26.109 29.843 30.526 1.00 92.25 478 LEU A CA 1
ATOM 3570 C C . LEU A 1 478 ? -24.972 30.882 30.517 1.00 92.25 478 LEU A C 1
ATOM 3572 O O . LEU A 1 478 ? -23.882 30.581 30.032 1.00 92.25 478 LEU A O 1
ATOM 3576 N N . ALA A 1 479 ? -25.185 32.071 31.092 1.00 91.50 479 ALA A N 1
ATOM 3577 C CA . ALA A 1 479 ? -24.128 33.062 31.288 1.00 91.50 479 ALA A CA 1
ATOM 3578 C C . ALA A 1 479 ? -23.060 32.586 32.295 1.00 91.50 479 ALA A C 1
ATOM 3580 O O . ALA A 1 479 ? -21.870 32.697 31.996 1.00 91.50 479 ALA A O 1
ATOM 3581 N N . ASP A 1 480 ? -23.441 31.993 33.436 1.00 91.19 480 ASP A N 1
ATOM 3582 C CA . ASP A 1 480 ? -22.472 31.411 34.381 1.00 91.19 480 ASP A CA 1
ATOM 3583 C C . ASP A 1 480 ? -21.677 30.257 33.748 1.00 91.19 480 ASP A C 1
ATOM 3585 O O . ASP A 1 480 ? -20.456 30.209 33.892 1.00 91.19 480 ASP A O 1
ATOM 3589 N N . ASP A 1 481 ? -22.329 29.371 32.987 1.00 89.31 481 ASP A N 1
ATOM 3590 C CA . ASP A 1 481 ? -21.654 28.272 32.282 1.00 89.31 481 ASP A CA 1
ATOM 3591 C C . ASP A 1 481 ? -20.669 28.755 31.204 1.00 89.31 481 ASP A C 1
ATOM 3593 O O . ASP A 1 481 ? -19.624 28.132 31.006 1.00 89.31 481 ASP A O 1
ATOM 3597 N N . ARG A 1 482 ? -20.933 29.893 30.546 1.00 87.81 482 ARG A N 1
ATOM 3598 C CA . ARG A 1 482 ? -19.942 30.550 29.672 1.00 87.81 482 ARG A CA 1
ATOM 3599 C C . ARG A 1 482 ? -18.800 31.178 30.472 1.00 87.81 482 ARG A C 1
ATOM 3601 O O . ARG A 1 482 ? -17.645 31.039 30.078 1.00 87.81 482 ARG A O 1
ATOM 3608 N N . LEU A 1 483 ? -19.089 31.809 31.612 1.00 87.50 483 LEU A N 1
ATOM 3609 C CA . LEU A 1 483 ? -18.067 32.415 32.474 1.00 87.50 483 LEU A CA 1
ATOM 3610 C C . LEU A 1 483 ? -17.160 31.385 33.174 1.00 87.50 483 LEU A C 1
ATOM 3612 O O . LEU A 1 483 ? -16.014 31.705 33.479 1.00 87.50 483 LEU A O 1
ATOM 3616 N N . ARG A 1 484 ? -17.612 30.137 33.368 1.00 85.06 484 ARG A N 1
ATOM 3617 C CA . ARG A 1 484 ? -16.780 29.017 33.864 1.00 85.06 484 ARG A CA 1
ATOM 3618 C C . ARG A 1 484 ? -15.601 28.660 32.949 1.00 85.06 484 ARG A C 1
ATOM 3620 O O . ARG A 1 484 ? -14.679 28.000 33.417 1.00 85.06 484 ARG A O 1
ATOM 3627 N N . ALA A 1 485 ? -15.621 29.069 31.678 1.00 79.88 485 ALA A N 1
ATOM 3628 C CA . ALA A 1 485 ? -14.531 28.815 30.735 1.00 79.88 485 ALA A CA 1
ATOM 3629 C C . ALA A 1 485 ? -13.333 29.777 30.893 1.00 79.88 485 ALA A C 1
ATOM 3631 O O . ALA A 1 485 ? -12.270 29.509 30.337 1.00 79.88 485 ALA A O 1
ATOM 3632 N N . PHE A 1 486 ? -13.485 30.878 31.638 1.00 79.81 486 PHE A N 1
ATOM 3633 C CA . PHE A 1 486 ? -12.430 31.874 31.845 1.00 79.81 486 PHE A CA 1
ATOM 3634 C C . PHE A 1 486 ? -11.595 31.577 33.097 1.00 79.81 486 PHE A C 1
ATOM 3636 O O . PHE A 1 486 ? -12.126 31.201 34.141 1.00 79.81 486 PHE A O 1
ATOM 3643 N N . ALA A 1 487 ? -10.285 31.824 33.007 1.00 65.62 487 ALA A N 1
ATOM 3644 C CA . ALA A 1 487 ? -9.326 31.644 34.103 1.00 65.62 487 ALA A CA 1
ATOM 3645 C C . ALA A 1 487 ? -8.915 32.962 34.804 1.00 65.62 487 ALA A C 1
ATOM 3647 O O . ALA A 1 487 ? -7.983 32.967 35.607 1.00 65.62 487 ALA A O 1
ATOM 3648 N N . ASP A 1 488 ? -9.583 34.079 34.500 1.00 76.38 488 ASP A N 1
ATOM 3649 C CA . ASP A 1 488 ? -9.268 35.410 35.038 1.00 76.38 488 ASP A CA 1
ATOM 3650 C C . ASP A 1 488 ? -9.907 35.631 36.434 1.00 76.38 488 ASP A C 1
ATOM 3652 O O . ASP A 1 488 ? -11.130 35.497 36.574 1.00 76.38 488 ASP A O 1
ATOM 3656 N N . PRO A 1 489 ? -9.129 36.015 37.471 1.00 76.94 489 PRO A N 1
ATOM 3657 C CA . PRO A 1 489 ? -9.650 36.379 38.791 1.00 76.94 489 PRO A CA 1
ATOM 3658 C C . PRO A 1 489 ? -10.771 37.433 38.795 1.00 76.94 489 PRO A C 1
ATOM 3660 O O . PRO A 1 489 ? -11.641 37.372 39.665 1.00 76.94 489 PRO A O 1
ATOM 3663 N N . GLY A 1 490 ? -10.799 38.371 37.843 1.00 77.25 490 GLY A N 1
ATOM 3664 C CA . GLY A 1 490 ? -11.840 39.402 37.739 1.00 77.25 490 GLY A CA 1
ATOM 3665 C C . GLY A 1 490 ? -13.235 38.838 37.443 1.00 77.25 490 GLY A C 1
ATOM 3666 O O . GLY A 1 490 ? -14.242 39.373 37.912 1.00 77.25 490 GLY A O 1
ATOM 3667 N N . ILE A 1 491 ? -13.312 37.697 36.751 1.00 84.44 491 ILE A N 1
ATOM 3668 C CA . ILE A 1 491 ? -14.579 37.015 36.445 1.00 84.44 491 ILE A CA 1
ATOM 3669 C C . ILE A 1 491 ? -15.217 36.406 37.707 1.00 84.44 491 ILE A C 1
ATOM 3671 O O . ILE A 1 491 ? -16.440 36.258 37.776 1.00 84.44 491 ILE A O 1
ATOM 3675 N N . LEU A 1 492 ? -14.430 36.124 38.754 1.00 83.50 492 LEU A N 1
ATOM 3676 C CA . LEU A 1 492 ? -14.930 35.595 40.031 1.00 83.50 492 LEU A CA 1
ATOM 3677 C C . LEU A 1 492 ? -15.828 36.584 40.793 1.00 83.50 492 LEU A C 1
ATOM 3679 O O . LEU A 1 492 ? -16.582 36.163 41.673 1.00 83.50 492 LEU A O 1
ATOM 3683 N N . GLU A 1 493 ? -15.761 37.880 40.478 1.00 86.44 493 GLU A N 1
ATOM 3684 C CA . GLU A 1 493 ? -16.682 38.885 41.016 1.00 86.44 493 GLU A CA 1
ATOM 3685 C C . GLU A 1 493 ? -18.044 38.786 40.317 1.00 86.44 493 GLU A C 1
ATOM 3687 O O . GLU A 1 493 ? -19.059 38.546 40.971 1.00 86.44 493 GLU A O 1
ATOM 3692 N N . VAL A 1 494 ? -18.049 38.829 38.978 1.00 85.88 494 VAL A N 1
ATOM 3693 C CA . VAL A 1 494 ? -19.259 38.728 38.138 1.00 85.88 494 VAL A CA 1
ATOM 3694 C C . VAL A 1 494 ? -20.033 37.438 38.425 1.00 85.88 494 VAL A C 1
ATOM 3696 O O . VAL A 1 494 ? -21.248 37.463 38.615 1.00 85.88 494 VAL A O 1
ATOM 3699 N N . ARG A 1 495 ? -19.329 36.303 38.535 1.00 89.06 495 ARG A N 1
ATOM 3700 C CA . ARG A 1 495 ? -19.944 35.007 38.871 1.00 89.06 495 ARG A CA 1
ATOM 3701 C C . ARG A 1 495 ? -20.544 34.971 40.282 1.00 89.06 495 ARG A C 1
ATOM 3703 O O . ARG A 1 495 ? -21.513 34.249 40.513 1.00 89.06 495 ARG A O 1
ATOM 3710 N N . ARG A 1 496 ? -20.019 35.760 41.229 1.00 87.62 496 ARG A N 1
ATOM 3711 C CA . ARG A 1 496 ? -20.599 35.880 42.578 1.00 87.62 496 ARG A CA 1
ATOM 3712 C C . ARG A 1 496 ? -21.904 36.670 42.546 1.00 87.62 496 ARG A C 1
ATOM 3714 O O . ARG A 1 496 ? -22.872 36.224 43.156 1.00 87.62 496 ARG A O 1
ATOM 3721 N N . THR A 1 497 ? -21.946 37.773 41.798 1.00 91.00 497 THR A N 1
ATOM 3722 C CA . THR A 1 497 ? -23.175 38.550 41.568 1.00 91.00 497 THR A CA 1
ATOM 3723 C C . THR A 1 497 ? -24.247 37.695 40.890 1.00 91.00 497 THR A C 1
ATOM 3725 O O . THR A 1 497 ? -25.362 37.621 41.394 1.00 91.00 497 THR A O 1
ATOM 3728 N N . LEU A 1 498 ? -23.902 36.946 39.836 1.00 90.25 498 LEU A N 1
ATOM 3729 C CA . LEU A 1 498 ? -24.850 36.051 39.156 1.00 90.25 498 LEU A CA 1
ATOM 3730 C C . LEU A 1 498 ? -25.403 34.951 40.069 1.00 90.25 498 LEU A C 1
ATOM 3732 O O . LEU A 1 498 ? -26.594 34.656 40.030 1.00 90.25 498 LEU A O 1
ATOM 3736 N N . SER A 1 499 ? -24.562 34.375 40.931 1.00 90.06 499 SER A N 1
ATOM 3737 C CA . SER A 1 499 ? -25.002 33.396 41.931 1.00 90.06 499 SER A CA 1
ATOM 3738 C C . SER A 1 499 ? -25.983 34.006 42.947 1.00 90.06 499 SER A C 1
ATOM 3740 O O . SER A 1 499 ? -26.958 33.360 43.337 1.00 90.06 499 SER A O 1
ATOM 3742 N N . GLN A 1 500 ? -25.784 35.273 43.332 1.00 90.81 500 GLN A N 1
ATOM 3743 C CA . GLN A 1 500 ? -26.709 36.016 44.200 1.00 90.81 500 GLN A CA 1
ATOM 3744 C C . GLN A 1 500 ? -28.037 36.338 43.494 1.00 90.81 500 GLN A C 1
ATOM 3746 O O . GLN A 1 500 ? -29.095 36.133 44.086 1.00 90.81 500 GLN A O 1
ATOM 3751 N N . GLU A 1 501 ? -28.002 36.786 42.235 1.00 88.31 501 GLU A N 1
ATOM 3752 C CA . GLU A 1 501 ? -29.203 37.070 41.436 1.00 88.31 501 GLU A CA 1
ATOM 3753 C C . GLU A 1 501 ? -30.039 35.807 41.188 1.00 88.31 501 GLU A C 1
ATOM 3755 O O . GLU A 1 501 ? -31.249 35.816 41.417 1.00 88.31 501 GLU A O 1
ATOM 3760 N N . LEU A 1 502 ? -29.401 34.694 40.809 1.00 88.81 502 LEU A N 1
ATOM 3761 C CA . LEU A 1 502 ? -30.082 33.410 40.620 1.00 88.81 502 LEU A CA 1
ATOM 3762 C C . LEU A 1 502 ? -30.730 32.929 41.933 1.00 88.81 502 LEU A C 1
ATOM 3764 O O . LEU A 1 502 ? -31.910 32.584 41.947 1.00 88.81 502 LEU A O 1
ATOM 3768 N N . SER A 1 503 ? -30.003 33.033 43.054 1.00 87.38 503 SER A N 1
ATOM 3769 C CA . SER A 1 503 ? -30.516 32.703 44.396 1.00 87.38 503 SER A CA 1
ATOM 3770 C C . SER A 1 503 ? -31.685 33.593 44.844 1.00 87.38 503 SER A C 1
ATOM 3772 O O . SER A 1 503 ? -32.500 33.166 45.665 1.00 87.38 503 SER A O 1
ATOM 3774 N N . ALA A 1 504 ? -31.775 34.832 44.349 1.00 86.50 504 ALA A N 1
ATOM 3775 C CA . ALA A 1 504 ? -32.902 35.726 44.610 1.00 86.50 504 ALA A CA 1
ATOM 3776 C C . ALA A 1 504 ? -34.126 35.353 43.753 1.00 86.50 504 ALA A C 1
ATOM 3778 O O . ALA A 1 504 ? -35.243 35.299 44.267 1.00 86.50 504 ALA A O 1
ATOM 3779 N N . LEU A 1 505 ? -33.920 35.015 42.474 1.00 84.50 505 LEU A N 1
ATOM 3780 C CA . LEU A 1 505 ? -34.981 34.515 41.592 1.00 84.50 505 LEU A CA 1
ATOM 3781 C C . LEU A 1 505 ? -35.544 33.159 42.064 1.00 84.50 505 LEU A C 1
ATOM 3783 O O . LEU A 1 505 ? -36.732 32.893 41.889 1.00 84.50 505 LEU A O 1
ATOM 3787 N N . ASP A 1 506 ? -34.730 32.306 42.690 1.00 82.19 506 ASP A N 1
ATOM 3788 C CA . ASP A 1 506 ? -35.182 31.043 43.297 1.00 82.19 506 ASP A CA 1
ATOM 3789 C C . ASP A 1 506 ? -36.090 31.233 44.521 1.00 82.19 506 ASP A C 1
ATOM 3791 O O . ASP A 1 506 ? -36.937 30.383 44.786 1.00 82.19 506 ASP A O 1
ATOM 3795 N N . GLN A 1 507 ? -36.006 32.367 45.223 1.00 82.12 507 GLN A N 1
ATOM 3796 C CA . GLN A 1 507 ? -36.918 32.676 46.332 1.00 82.12 507 GLN A CA 1
ATOM 3797 C C . GLN A 1 507 ? -38.294 33.164 45.844 1.00 82.12 507 GLN A C 1
ATOM 3799 O O . GLN A 1 507 ? -39.307 32.912 46.502 1.00 82.12 507 GLN A O 1
ATOM 3804 N N . LEU A 1 508 ? -38.352 33.821 44.678 1.00 73.38 508 LEU A N 1
ATOM 3805 C CA . LEU A 1 508 ? -39.590 34.364 44.098 1.00 73.38 508 LEU A CA 1
ATOM 3806 C C . LEU A 1 508 ? -40.524 33.287 43.516 1.00 73.38 508 LEU A C 1
ATOM 3808 O O . LEU A 1 508 ? -41.739 33.476 43.517 1.00 73.38 508 LEU A O 1
ATOM 3812 N N . ASP A 1 509 ? -39.983 32.140 43.095 1.00 62.19 509 ASP A N 1
ATOM 3813 C CA . ASP A 1 509 ? -40.744 31.011 42.521 1.00 62.19 509 ASP A CA 1
ATOM 3814 C C . ASP A 1 509 ? -41.625 30.255 43.542 1.00 62.19 509 ASP A C 1
ATOM 3816 O O . ASP A 1 509 ? -42.324 29.302 43.206 1.00 62.19 509 ASP A O 1
ATOM 3820 N N . SER A 1 510 ? -41.618 30.670 44.811 1.00 56.22 510 SER A N 1
ATOM 3821 C CA . SER A 1 510 ? -42.327 30.003 45.913 1.00 56.22 510 SER A CA 1
ATOM 3822 C C . SER A 1 510 ? -43.849 30.243 45.955 1.00 56.22 510 SER A C 1
ATOM 3824 O O . SER A 1 510 ? -44.528 29.751 46.859 1.00 56.22 510 SER A O 1
ATOM 3826 N N . THR A 1 511 ? -44.416 30.968 44.983 1.00 58.66 511 THR A N 1
ATOM 3827 C CA . THR A 1 511 ? -45.865 31.223 44.910 1.00 58.66 511 THR A CA 1
ATOM 3828 C C . THR A 1 511 ? -46.587 30.056 44.235 1.00 58.66 511 THR A C 1
ATOM 3830 O O . THR A 1 511 ? -46.682 29.997 43.011 1.00 58.66 511 THR A O 1
ATOM 3833 N N . ASP A 1 512 ? -47.141 29.136 45.030 1.00 64.75 512 ASP A N 1
ATOM 3834 C CA . ASP A 1 512 ? -47.892 27.982 44.520 1.00 64.75 512 ASP A CA 1
ATOM 3835 C C . ASP A 1 512 ? -49.217 28.391 43.835 1.00 64.75 512 ASP A C 1
ATOM 3837 O O . ASP A 1 512 ? -50.299 28.424 44.439 1.00 64.75 512 ASP A O 1
ATOM 3841 N N . LEU A 1 513 ? -49.133 28.681 42.531 1.00 66.19 513 LEU A N 1
ATOM 3842 C CA . LEU A 1 513 ? -50.290 28.925 41.665 1.00 66.19 513 LEU A CA 1
ATOM 3843 C C . LEU A 1 513 ? -51.233 27.713 41.582 1.00 66.19 513 LEU A C 1
ATOM 3845 O O . LEU A 1 513 ? -52.429 27.893 41.359 1.00 66.19 513 LEU A O 1
ATOM 3849 N N . SER A 1 514 ? -50.733 26.487 41.769 1.00 64.69 514 SER A N 1
ATOM 3850 C CA . SER A 1 514 ? -51.557 25.275 41.680 1.00 64.69 514 SER A CA 1
ATOM 3851 C C . SER A 1 514 ? -52.401 25.092 42.940 1.00 64.69 514 SER A C 1
ATOM 3853 O O . SER A 1 514 ? -53.614 24.899 42.847 1.00 64.69 514 SER A O 1
ATOM 3855 N N . GLY A 1 515 ? -51.791 25.222 44.120 1.00 70.81 515 GLY A N 1
ATOM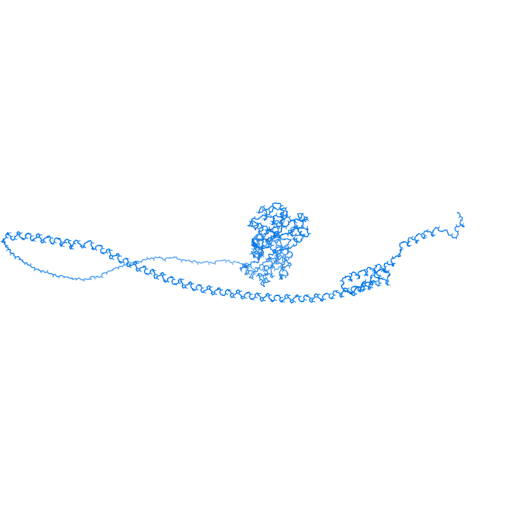 3856 C CA . GLY A 1 515 ? -52.468 25.200 45.415 1.00 70.81 515 GLY A CA 1
ATOM 3857 C C . GLY A 1 515 ? -53.435 26.368 45.599 1.00 70.81 515 GLY A C 1
ATOM 3858 O O . GLY A 1 515 ? -54.554 26.161 46.070 1.00 70.81 515 GLY A O 1
ATOM 3859 N N . THR A 1 516 ? -53.075 27.578 45.155 1.00 75.44 516 THR A N 1
ATOM 3860 C CA . THR A 1 516 ? -54.003 28.726 45.184 1.00 75.44 516 THR A CA 1
ATOM 3861 C C . THR A 1 516 ? -55.159 28.572 44.190 1.00 75.44 516 THR A C 1
ATOM 3863 O O . THR A 1 516 ? -56.299 28.858 44.558 1.00 75.44 516 THR A O 1
ATOM 3866 N N . ALA A 1 517 ? -54.936 28.023 42.988 1.00 74.00 517 ALA A N 1
ATOM 3867 C CA . ALA A 1 517 ? -56.024 27.666 42.070 1.00 74.00 517 ALA A CA 1
ATOM 3868 C C . ALA A 1 517 ? -56.930 26.548 42.630 1.00 74.00 517 ALA A C 1
ATOM 3870 O O . ALA A 1 517 ? -58.153 26.617 42.490 1.00 74.00 517 ALA A O 1
ATOM 3871 N N . LEU A 1 518 ? -56.365 25.551 43.320 1.00 79.06 518 LEU A N 1
ATOM 3872 C CA . LEU A 1 518 ? -57.115 24.505 44.030 1.00 79.06 518 LEU A CA 1
ATOM 3873 C C . LEU A 1 518 ? -57.942 25.067 45.197 1.00 79.06 518 LEU A C 1
ATOM 3875 O O . LEU A 1 518 ? -59.092 24.656 45.375 1.00 79.06 518 LEU A O 1
ATOM 3879 N N . ALA A 1 519 ? -57.396 26.023 45.954 1.00 79.44 519 ALA A N 1
ATOM 3880 C CA . ALA A 1 519 ? -58.088 26.707 47.046 1.00 79.44 519 ALA A CA 1
ATOM 3881 C C . ALA A 1 519 ? -59.216 27.625 46.540 1.00 79.44 519 ALA A C 1
ATOM 3883 O O . ALA A 1 519 ? -60.314 27.617 47.091 1.00 79.44 519 ALA A O 1
ATOM 3884 N N . LEU A 1 520 ? -58.999 28.360 45.444 1.00 82.88 520 LEU A N 1
ATOM 3885 C CA . LEU A 1 520 ? -60.061 29.115 44.770 1.00 82.88 520 LEU A CA 1
ATOM 3886 C C . LEU A 1 520 ? -61.140 28.172 44.214 1.00 82.88 520 LEU A C 1
ATOM 3888 O O . LEU A 1 520 ? -62.332 28.407 44.405 1.00 82.88 520 LEU A O 1
ATOM 3892 N N . GLY A 1 521 ? -60.737 27.059 43.596 1.00 83.19 521 GLY A N 1
ATOM 3893 C CA . GLY A 1 521 ? -61.648 26.041 43.070 1.00 83.19 521 GLY A CA 1
ATOM 3894 C C . GLY A 1 521 ? -62.460 25.305 44.143 1.00 83.19 521 GLY A C 1
ATOM 3895 O O . GLY A 1 521 ? -63.568 24.849 43.852 1.00 83.19 521 GLY A O 1
ATOM 3896 N N . SER A 1 522 ? -61.960 25.190 45.379 1.00 83.06 522 SER A N 1
ATOM 3897 C CA . SER A 1 522 ? -62.748 24.689 46.512 1.00 83.06 522 SER A CA 1
ATOM 3898 C C . SER A 1 522 ? -63.672 25.771 47.078 1.00 83.06 522 SER A C 1
ATOM 3900 O O . SER A 1 522 ? -64.860 25.499 47.243 1.00 83.06 522 SER A O 1
ATOM 3902 N N . LEU A 1 523 ? -63.186 27.005 47.262 1.00 84.75 523 LEU A N 1
ATOM 3903 C CA . LEU A 1 523 ? -63.988 28.148 47.715 1.00 84.75 523 LEU A CA 1
ATOM 3904 C C . LEU A 1 523 ? -65.196 28.422 46.809 1.00 84.75 523 LEU A C 1
ATOM 3906 O O . LEU A 1 523 ? -66.294 28.612 47.323 1.00 84.75 523 LEU A O 1
ATOM 3910 N N . VAL A 1 524 ? -65.038 28.370 45.481 1.00 86.00 524 VAL A N 1
ATOM 3911 C CA . VAL A 1 524 ? -66.155 28.542 44.529 1.00 86.00 524 VAL A CA 1
ATOM 3912 C C . VAL A 1 524 ? -67.242 27.476 44.726 1.00 86.00 524 VAL A C 1
ATOM 3914 O O . VAL A 1 524 ? -68.428 27.801 44.687 1.00 86.00 524 VAL A O 1
ATOM 3917 N N . ARG A 1 525 ? -66.866 26.218 45.007 1.00 81.94 525 ARG A N 1
ATOM 3918 C CA . ARG A 1 525 ? -67.836 25.154 45.327 1.00 81.94 525 ARG A CA 1
ATOM 3919 C C . ARG A 1 525 ? -68.520 25.380 46.676 1.00 81.94 525 ARG A C 1
ATOM 3921 O O . ARG A 1 525 ? -69.715 25.134 46.780 1.00 81.94 525 ARG A O 1
ATOM 3928 N N . THR A 1 526 ? -67.797 25.880 47.678 1.00 80.12 526 THR A N 1
ATOM 3929 C CA . THR A 1 526 ? -68.378 26.237 48.982 1.00 80.12 526 THR A CA 1
ATOM 3930 C C . THR A 1 526 ? -69.368 27.396 48.856 1.00 80.12 526 THR A C 1
ATOM 3932 O O . THR A 1 526 ? -70.458 27.315 49.410 1.00 80.12 526 THR A O 1
ATOM 3935 N N . VAL A 1 527 ? -69.041 28.440 48.085 1.00 81.12 527 VAL A N 1
ATOM 3936 C CA . VAL A 1 527 ? -69.935 29.588 47.837 1.00 81.12 527 VAL A CA 1
ATOM 3937 C C . VAL A 1 527 ? -71.223 29.156 47.132 1.00 81.12 527 VAL A C 1
ATOM 3939 O O . VAL A 1 527 ? -72.295 29.617 47.508 1.00 81.12 527 VAL A O 1
ATOM 3942 N N . ALA A 1 528 ? -71.147 28.218 46.182 1.00 75.44 528 ALA A N 1
ATOM 3943 C CA . ALA A 1 528 ? -72.324 27.643 45.524 1.00 75.44 528 ALA A CA 1
ATOM 3944 C C . ALA A 1 528 ? -73.223 26.790 46.452 1.00 75.44 528 ALA A C 1
ATOM 3946 O O . ALA A 1 528 ? -74.320 26.415 46.047 1.00 75.44 528 ALA A O 1
ATOM 3947 N N . ALA A 1 529 ? -72.770 26.483 47.673 1.00 76.62 529 ALA A N 1
ATOM 3948 C CA . ALA A 1 529 ? -73.518 25.753 48.698 1.00 76.62 529 ALA A CA 1
ATOM 3949 C C . ALA A 1 529 ? -73.942 26.634 49.895 1.00 76.62 529 ALA A C 1
ATOM 3951 O O . ALA A 1 529 ? -74.503 26.117 50.862 1.00 76.62 529 ALA A O 1
ATOM 3952 N N . LEU A 1 530 ? -73.680 27.948 49.859 1.00 80.94 530 LEU A N 1
ATOM 3953 C CA . LEU A 1 530 ? -74.192 28.884 50.862 1.00 80.94 530 LEU A CA 1
ATOM 3954 C C . LEU A 1 530 ? -75.651 29.258 50.536 1.00 80.94 530 LEU A C 1
ATOM 3956 O O . LEU A 1 530 ? -75.931 29.606 49.388 1.00 80.94 530 LEU A O 1
ATOM 3960 N N . PRO A 1 531 ? -76.578 29.228 51.514 1.00 72.75 531 PRO A N 1
ATOM 3961 C CA . PRO A 1 531 ? -77.964 29.635 51.288 1.00 72.75 531 PRO A CA 1
ATOM 3962 C C . PRO A 1 531 ? -78.038 31.132 50.967 1.00 72.75 531 PRO A C 1
ATOM 3964 O O . PRO A 1 531 ? -77.365 31.946 51.610 1.00 72.75 531 PRO A O 1
ATOM 3967 N N . LEU A 1 532 ? -78.869 31.512 49.993 1.00 75.38 532 LEU A N 1
ATOM 3968 C CA . LEU A 1 532 ? -79.071 32.919 49.665 1.00 75.38 532 LEU A CA 1
ATOM 3969 C C . LEU A 1 532 ? -80.014 33.564 50.687 1.00 75.38 532 LEU A C 1
ATOM 3971 O O . LEU A 1 532 ? -80.934 32.934 51.212 1.00 75.38 532 LEU A O 1
ATOM 3975 N N . ASN A 1 533 ? -79.793 34.848 50.970 1.00 63.09 533 ASN A N 1
ATOM 3976 C CA . ASN A 1 533 ? -80.621 35.599 51.909 1.00 63.09 533 ASN A CA 1
ATOM 3977 C C . ASN A 1 533 ? -82.040 35.778 51.336 1.00 63.09 533 ASN A C 1
ATOM 3979 O O . ASN A 1 533 ? -82.265 36.655 50.502 1.00 63.09 533 ASN A O 1
ATOM 3983 N N . GLY A 1 534 ? -82.961 34.904 51.751 1.00 64.56 534 GLY A N 1
ATOM 3984 C CA . GLY A 1 534 ? -84.322 34.783 51.215 1.00 64.56 534 GLY A CA 1
ATOM 3985 C C . GLY A 1 534 ? -84.767 33.344 50.910 1.00 64.56 534 GLY A C 1
ATOM 3986 O O . GLY A 1 534 ? -85.964 33.109 50.784 1.00 64.56 534 GLY A O 1
ATOM 3987 N N . ASP A 1 535 ? -83.858 32.358 50.858 1.00 63.75 535 ASP A N 1
ATOM 3988 C CA . ASP A 1 535 ? -84.229 30.951 50.589 1.00 63.75 535 ASP A CA 1
ATOM 3989 C C . ASP A 1 535 ? -85.090 30.304 51.695 1.00 63.75 535 ASP A C 1
ATOM 3991 O O . ASP A 1 535 ? -85.681 29.254 51.467 1.00 63.75 535 ASP A O 1
ATOM 3995 N N . GLY A 1 536 ? -85.206 30.934 52.870 1.00 62.34 536 GLY A N 1
ATOM 3996 C CA . GLY A 1 536 ? -86.108 30.505 53.947 1.00 62.34 536 GLY A CA 1
ATOM 3997 C C . GLY A 1 536 ? -87.577 30.928 53.787 1.00 62.34 536 GLY A C 1
ATOM 3998 O O . GLY A 1 536 ? -88.414 30.410 54.517 1.00 62.34 536 GLY A O 1
ATOM 3999 N N . ASP A 1 537 ? -87.892 31.836 52.853 1.00 60.97 537 ASP A N 1
ATOM 4000 C CA . ASP A 1 537 ? -89.256 32.339 52.579 1.00 60.97 537 ASP A CA 1
ATOM 4001 C C . ASP A 1 537 ? -89.867 31.736 51.292 1.00 60.97 537 ASP A C 1
ATOM 4003 O O . ASP A 1 537 ? -90.881 32.212 50.773 1.00 60.97 537 ASP A O 1
ATOM 4007 N N . ARG A 1 538 ? -89.258 30.674 50.748 1.00 54.69 538 ARG A N 1
ATOM 4008 C CA . ARG A 1 538 ? -89.813 29.902 49.626 1.00 54.69 538 ARG A CA 1
ATOM 4009 C C . ARG A 1 538 ? -90.782 28.826 50.144 1.00 54.69 538 ARG A C 1
ATOM 4011 O O . ARG A 1 538 ? -90.322 27.931 50.847 1.00 54.69 538 ARG A O 1
ATOM 4018 N N . PRO A 1 539 ? -92.083 28.862 49.796 1.00 58.66 539 PRO A N 1
ATOM 4019 C CA . PRO A 1 539 ? -92.943 27.688 49.927 1.00 58.66 539 PRO A CA 1
ATOM 4020 C C . PRO A 1 539 ? -92.553 26.620 48.887 1.00 58.66 539 PRO A C 1
ATOM 4022 O O . PRO A 1 539 ? -92.100 26.975 47.795 1.00 58.66 539 PRO A O 1
ATOM 4025 N N . ASP A 1 540 ? -92.743 25.347 49.249 1.00 59.53 540 ASP A N 1
ATOM 4026 C CA . ASP A 1 540 ? -92.468 24.155 48.420 1.00 59.53 540 ASP A CA 1
ATOM 4027 C C . ASP A 1 540 ? -93.337 24.062 47.143 1.00 59.53 540 ASP A C 1
ATOM 4029 O O . ASP A 1 540 ? -94.551 24.377 47.217 1.00 59.53 540 ASP A O 1
#

pLDDT: mean 78.76, std 18.16, range [26.44, 96.25]

Radius of gyration: 58.49 Å; Cα contacts (8 Å, |Δi|>4): 551; chains: 1; bounding box: 214×113×129 Å

Nearest PDB structures (foldseek):
  4es6-assembly1_A  TM=8.388E-01  e=3.023E-18  Pseudomonas aeruginosa PAO1
  3re1-assembly2_B  TM=8.629E-01  e=8.112E-17  Pseudomonas syringae pv. tomato str. DC3000
  3mw8-assembly1_A  TM=7.385E-01  e=8.703E-18  Shewanella amazonensis SB2B
  3re1-assembly1_A  TM=8.637E-01  e=1.210E-15  Pseudomonas syringae pv. tomato str. DC3000
  1wd7-assembly1_A  TM=5.069E-01  e=2.537E-13  Thermus thermophilus

Sequence (540 aa):
MADLAGMSVVVTRAAHQADELCELIEKAGGEAIRFPVTKIEPVDDHDAALAPGLDQLDQVDIAIFVSPNAATYGLSMLARLGRHLPENASVLAVGPGTARQLVARGVKVSAVPKGKYDSETLLALPDLEQVAGRSVLIIRGFAGRELLADKLTQRGARVSHIPCYRRIPLDQVDANILGRWGDSGFDALILTSVSATDHLWSMLGTKITQLIENITIVVSSRRIGEHCRSLGFAGSVVVADNAGMPSLVKALKQEHRAQSGADTDTREVSVTSNRDPSKTPSTQQPGAGAAVPETEKESQTTAAIPVIPTPPRDNGKAGWVASLALVIAILGAGVSIYTWYVTQVAGQLEVGRDLGRLDGMSREVDRLVDSQSELQAKVDTALSRSLEDKRELLEKLDAVQAALHARLKALADEQAGAIAQQDDEISSLAGVVAATRSQIGAVHEDWLLREVAHLLLLANQRLTLLGDIDLAKRALTLADDRLRAFADPGILEVRRTLSQELSALDQLDSTDLSGTALALGSLVRTVAALPLNGDGDRPD

Mean predicted aligned error: 22.01 Å